Protein AF-0000000085154630 (afdb_homodimer)

Foldseek 3Di:
DPPPPDDDDAFQVVVCVVCPPVDPDDDPQWPDDDGQQLQWTWGQDPVRWIKTKHKDKFFDQPQDQLLLSLLCLQQVQQQSALQFLFQWAEKEWEKEAEPPPDVVSVVSSVVSNVVNCVVSNYYYDYYYYDYDNVDDHTMGGMMMIMGIDHNPRTAALQQFDAQFWKKKWQFFQLVLLQRLLRLCVVLCPPQDDPVLSVVSNVSSVLLHCNCLRNLLSVLDQWHGKGFFFAQIQLQSQVSSCVSNVFAWEFEPPPDDHDPSLVSVCVSLVHDRRGAGGRSMMIIGGHPVCVVVSQVSCVVVVMHMDTTGHTHRVDPAHWYHDPNDIDGSDNDRGHVSVVSSVVSND/DPPPPDDDDAFQVVVCVVCPPVDPDDDPQWPDDDGQQLQWTWGQDPVRWIKTKHKDKFFDQPQDQLLLSLLCLQQVQQQSALQFLFQWAEKEWEKEAEPPPDVVSVVSSVVSNVVNCVVSNYYYDYYYYDYDNVDDHTMGGMMMIMGIDHNPRTAALQQFDAQFWKKKWQFFQLVLLQRLLRLCVVLCPVQDDPVLSVVSNVSSVLLHCNCLRNLLSVLDQWHGKGFFFAQIQLQSQVSSCVSNVFAWEFEPPVDDHDPSLVSVCVSLVHDRRGAGGRSMMIIGGHPVCVVVSQVSCVVVVMHMDTTGGTHRVDPAHWYHDPNDIDGSDNDRGHPSVVSSVVSND

InterPro domains:
  IPR010918 PurM-like, C-terminal domain [PF02769] (161-312)
  IPR011854 Carbamoyl dehydratase HypE [PIRSF005644] (24-338)
  IPR011854 Carbamoyl dehydratase HypE [PTHR30303] (8-339)
  IPR016188 PurM-like, N-terminal domain [PF00586] (39-142)
  IPR036676 PurM-like, C-terminal domain superfamily [G3DSA:3.90.650.10] (154-337)
  IPR036676 PurM-like, C-terminal domain superfamily [SSF56042] (155-312)
  IPR036921 PurM-like, N-terminal domain superfamily [G3DSA:3.30.1330.10] (7-148)
  IPR036921 PurM-like, N-terminal domain superfamily [SSF55326] (27-149)

Secondary structure (DSSP, 8-state):
-------BSPPHHHHHHHHTT--BS--TTEEE-SBTTB-SEEEE-TTS-EEEEEEEEE-PPTTS-HHHHHHHHHHHHHHHHHTTTPPP-EEEEEEEE-TT--HHHHHHHHHHHHHHHHHTTPEEEEEEEEE-TTBSS-EEEEEEEEEEE-TTS---TT---TT-EEEEES-S-HHHHHHHHHHTHHHHTTTS-HHHHHHHHHGGGG---HHHHHHHHHHS-EEEEEEE-TTHHHHHHHHHHHHHT--EEEESTT----HHHHHHHHHHT--TTSS--TTEEEEEE-GGGHHHHHHHHHHTT--EEEEEEE-TT-SS-EEEETTEEEE----S--HHHHHHHHHH-/-------BSPPHHHHHHHHTT--BS--TTEEE-SBTTB-SEEEE-TTS-EEEEEEEEE-PPTTS-HHHHHHHHHHHHHHHHHTTTPPP-EEEEEEEE-TT--HHHHHHHHHHHHHHHHHHTPEEEEEEEEE-TTBSS-EEEEEEEEEEE-TTS---GGG--TT-EEEEES-S-HHHHHHHHHHTHHHHHTTS-HHHHHHHHHGGGG---HHHHHHHHHHS-EEEEEEE-TTHHHHHHHHHHHHHT--EEEEGGG----HHHHHHHHHHT--TTTS--TTEEEEEE-GGGHHHHHHHHHHTT--EEEEEEE-TT-SS-EEEETTEEEE-PPPS--HHHHHHHHHH-

Nearest PDB structures (foldseek):
  2z1f-assembly1_A  TM=8.365E-01  e=1.007E-21  Thermococcus kodakarensis KOD1
  3fd5-assembly1_B  TM=8.282E-01  e=6.785E-20  Homo sapiens
  5l16-assembly1_A-2  TM=8.257E-01  e=7.666E-20  Leishmania major
  3fd6-assembly1_A  TM=7.755E-01  e=1.695E-19  Homo sapiens
  3fd5-assembly1_A  TM=7.313E-01  e=7.329E-19  Homo sapiens

pLDDT: mean 93.76, std 8.43, range [25.11, 98.88]

Structure (mmCIF, N/CA/C/O backbone):
data_AF-0000000085154630-model_v1
#
loop_
_entity.id
_entity.type
_entity.pdbx_description
1 polymer 'Related to hydrogenase expression/formation protein (HypE)'
#
loop_
_atom_site.group_PDB
_atom_site.id
_atom_site.type_symbol
_atom_site.label_atom_id
_atom_site.label_alt_id
_atom_site.label_comp_id
_atom_site.label_asym_id
_atom_site.label_entity_id
_atom_site.label_seq_id
_atom_site.pdbx_PDB_ins_code
_atom_site.Cartn_x
_atom_site.Cartn_y
_atom_site.Cartn_z
_atom_site.occupancy
_atom_site.B_iso_or_equiv
_atom_site.auth_seq_id
_atom_site.auth_comp_id
_atom_site.auth_asym_id
_atom_site.auth_atom_id
_atom_site.pdbx_PDB_model_num
ATOM 1 N N . MET A 1 1 ? -27.344 -3.527 -20.703 1 25.11 1 MET A N 1
ATOM 2 C CA . MET A 1 1 ? -25.906 -3.568 -20.875 1 25.11 1 MET A CA 1
ATOM 3 C C . MET A 1 1 ? -25.266 -4.492 -19.844 1 25.11 1 MET A C 1
ATOM 5 O O . MET A 1 1 ? -25.625 -4.465 -18.656 1 25.11 1 MET A O 1
ATOM 9 N N . SER A 1 2 ? -24.719 -5.602 -20.141 1 32.75 2 SER A N 1
ATOM 10 C CA . SER A 1 2 ? -24.203 -6.73 -19.375 1 32.75 2 SER A CA 1
ATOM 11 C C . SER A 1 2 ? -23.391 -6.254 -18.172 1 32.75 2 SER A C 1
ATOM 13 O O . SER A 1 2 ? -22.641 -5.281 -18.25 1 32.75 2 SER A O 1
ATOM 15 N N . MET A 1 3 ? -23.891 -6.152 -16.984 1 39.19 3 MET A N 1
ATOM 16 C CA . MET A 1 3 ? -23.188 -5.941 -15.719 1 39.19 3 MET A CA 1
ATOM 17 C C . MET A 1 3 ? -21.719 -6.309 -15.844 1 39.19 3 MET A C 1
ATOM 19 O O . MET A 1 3 ? -21.375 -7.438 -16.219 1 39.19 3 MET A O 1
ATOM 23 N N . SER A 1 4 ? -20.891 -5.492 -16.25 1 48.69 4 SER A N 1
ATOM 24 C CA . SER A 1 4 ? -19.5 -5.793 -16.562 1 48.69 4 SER A CA 1
ATOM 25 C C . SER A 1 4 ? -18.906 -6.797 -15.578 1 48.69 4 SER A C 1
ATOM 27 O O . SER A 1 4 ? -19.016 -6.617 -14.359 1 48.69 4 SER A O 1
ATOM 29 N N . ASN A 1 5 ? -18.953 -8.094 -15.844 1 59.25 5 ASN A N 1
ATOM 30 C CA . ASN A 1 5 ? -18.453 -9.391 -15.391 1 59.25 5 ASN A CA 1
ATOM 31 C C . ASN A 1 5 ? -17.016 -9.289 -14.867 1 59.25 5 ASN A C 1
ATOM 33 O O . ASN A 1 5 ? -16.297 -10.289 -14.844 1 59.25 5 ASN A O 1
ATOM 37 N N . LEU A 1 6 ? -16.719 -7.996 -14.5 1 72.12 6 LEU A N 1
ATOM 38 C CA . LEU A 1 6 ? -15.297 -7.906 -14.156 1 72.12 6 LEU A CA 1
ATOM 39 C C . LEU A 1 6 ? -15.078 -8.242 -12.688 1 72.12 6 LEU A C 1
ATOM 41 O O . LEU A 1 6 ? -15.609 -7.566 -11.805 1 72.12 6 LEU A O 1
ATOM 45 N N . VAL A 1 7 ? -14.508 -9.367 -12.445 1 82.31 7 VAL A N 1
ATOM 46 C CA . VAL A 1 7 ? -14.109 -9.734 -11.094 1 82.31 7 VAL A CA 1
ATOM 47 C C . VAL A 1 7 ? -12.609 -10 -11.055 1 82.31 7 VAL A C 1
ATOM 49 O O . VAL A 1 7 ? -12.062 -10.664 -11.945 1 82.31 7 VAL A O 1
ATOM 52 N N . GLY A 1 8 ? -12.039 -9.359 -9.984 1 85.81 8 GLY A N 1
ATOM 53 C CA . GLY A 1 8 ? -10.602 -9.539 -9.859 1 85.81 8 GLY A CA 1
ATOM 54 C C . GLY A 1 8 ? -9.797 -8.578 -10.719 1 85.81 8 GLY A C 1
ATOM 55 O O . GLY A 1 8 ? -10.234 -7.457 -10.977 1 85.81 8 GLY A O 1
ATOM 56 N N . LYS A 1 9 ? -8.617 -8.969 -10.984 1 87.75 9 LYS A N 1
ATOM 57 C CA . LYS A 1 9 ? -7.719 -8.195 -11.836 1 87.75 9 LYS A CA 1
ATOM 58 C C . LYS A 1 9 ? -8.094 -8.352 -13.305 1 87.75 9 LYS A C 1
ATOM 60 O O . LYS A 1 9 ? -8.336 -9.461 -13.781 1 87.75 9 LYS A O 1
ATOM 65 N N . PRO A 1 10 ? -8.141 -7.109 -14 1 83.75 10 PRO A N 1
ATOM 66 C CA . PRO A 1 10 ? -8.383 -7.219 -15.445 1 83.75 10 PRO A CA 1
ATOM 67 C C . PRO A 1 10 ? -7.285 -7.992 -16.172 1 83.75 10 PRO A C 1
ATOM 69 O O . PRO A 1 10 ? -6.191 -8.172 -15.633 1 83.75 10 PRO A O 1
ATOM 72 N N . SER A 1 11 ? -7.691 -8.406 -17.312 1 82.19 11 SER A N 1
ATOM 73 C CA . SER A 1 11 ? -6.668 -9.008 -18.156 1 82.19 11 SER A CA 1
ATOM 74 C C . SER A 1 11 ? -5.504 -8.055 -18.391 1 82.19 11 SER A C 1
ATOM 76 O O . SER A 1 11 ? -5.652 -6.84 -18.25 1 82.19 11 SER A O 1
ATOM 78 N N . PRO A 1 12 ? -4.328 -8.625 -18.719 1 81.06 12 PRO A N 1
ATOM 79 C CA . PRO A 1 12 ? -3.156 -7.773 -18.922 1 81.06 12 PRO A CA 1
ATOM 80 C C . PRO A 1 12 ? -3.404 -6.676 -19.953 1 81.06 12 PRO A C 1
ATOM 82 O O . PRO A 1 12 ? -3.035 -5.52 -19.734 1 81.06 12 PRO A O 1
ATOM 85 N N . SER A 1 13 ? -4.047 -6.984 -21.047 1 81.94 13 SER A N 1
ATOM 86 C CA . SER A 1 13 ? -4.309 -5.996 -22.094 1 81.94 13 SER A CA 1
ATOM 87 C C . SER A 1 13 ? -5.285 -4.93 -21.609 1 81.94 13 SER A C 1
ATOM 89 O O . SER A 1 13 ? -5.121 -3.746 -21.922 1 81.94 13 SER A O 1
ATOM 91 N N . ARG A 1 14 ? -6.281 -5.359 -20.891 1 83.56 14 ARG A N 1
ATOM 92 C CA . ARG A 1 14 ? -7.266 -4.422 -20.359 1 83.56 14 ARG A CA 1
ATOM 93 C C . ARG A 1 14 ? -6.637 -3.496 -19.328 1 83.56 14 ARG A C 1
ATOM 95 O O . ARG A 1 14 ? -6.926 -2.297 -19.297 1 83.56 14 ARG A O 1
ATOM 102 N N . LEU A 1 15 ? -5.812 -4.047 -18.5 1 85.69 15 LEU A N 1
ATOM 103 C CA . LEU A 1 15 ? -5.121 -3.254 -17.5 1 85.69 15 LEU A CA 1
ATOM 104 C C . LEU A 1 15 ? -4.203 -2.225 -18.156 1 85.69 15 LEU A C 1
ATOM 106 O O . LEU A 1 15 ? -4.137 -1.076 -17.703 1 85.69 15 LEU A O 1
ATOM 110 N N . GLN A 1 16 ? -3.496 -2.676 -19.125 1 85.38 16 GLN A N 1
ATOM 111 C CA . GLN A 1 16 ? -2.617 -1.77 -19.859 1 85.38 16 GLN A CA 1
ATOM 112 C C . GLN A 1 16 ? -3.398 -0.591 -20.438 1 85.38 16 GLN A C 1
ATOM 114 O O . GLN A 1 16 ? -2.953 0.555 -20.359 1 85.38 16 GLN A O 1
ATOM 119 N N . ALA A 1 17 ? -4.539 -0.856 -20.969 1 87.19 17 ALA A N 1
ATOM 120 C CA . ALA A 1 17 ? -5.371 0.195 -21.547 1 87.19 17 ALA A CA 1
ATOM 121 C C . ALA A 1 17 ? -5.852 1.166 -20.469 1 87.19 17 ALA A C 1
ATOM 123 O O . ALA A 1 17 ? -5.996 2.363 -20.719 1 87.19 17 ALA A O 1
ATOM 124 N N . LEU A 1 18 ? -6.094 0.635 -19.359 1 89 18 LEU A N 1
ATOM 125 C CA . LEU A 1 18 ? -6.617 1.433 -18.25 1 89 18 LEU A CA 1
ATOM 126 C C . LEU A 1 18 ? -5.539 2.354 -17.688 1 89 18 LEU A C 1
ATOM 128 O O . LEU A 1 18 ? -5.824 3.492 -17.312 1 89 18 LEU A O 1
ATOM 132 N N . VAL A 1 19 ? -4.293 1.88 -17.625 1 89.88 19 VAL A N 1
ATOM 133 C CA . VAL A 1 19 ? -3.285 2.609 -16.859 1 89.88 19 VAL A CA 1
ATOM 134 C C . VAL A 1 19 ? -2.289 3.26 -17.828 1 89.88 19 VAL A C 1
ATOM 136 O O . VAL A 1 19 ? -1.462 4.074 -17.406 1 89.88 19 VAL A O 1
ATOM 139 N N . GLN A 1 20 ? -2.324 2.869 -19.047 1 83.81 20 GLN A N 1
ATOM 140 C CA . GLN A 1 20 ? -1.335 3.35 -20.016 1 83.81 20 GLN A CA 1
ATOM 141 C C . GLN A 1 20 ? -1.271 4.875 -20.016 1 83.81 20 GLN A C 1
ATOM 143 O O . GLN A 1 20 ? -2.301 5.547 -20.109 1 83.81 20 GLN A O 1
ATOM 148 N N . GLY A 1 21 ? -0.073 5.352 -19.812 1 85.69 21 GLY A N 1
ATOM 149 C CA . GLY A 1 21 ? 0.183 6.785 -19.859 1 85.69 21 GLY A CA 1
ATOM 150 C C . GLY A 1 21 ? -0.126 7.496 -18.562 1 85.69 21 GLY A C 1
ATOM 151 O O . GLY A 1 21 ? 0.089 8.703 -18.453 1 85.69 21 GLY A O 1
ATOM 152 N N . ALA A 1 22 ? -0.691 6.816 -17.609 1 93.56 22 ALA A N 1
ATOM 153 C CA . ALA A 1 22 ? -1.055 7.426 -16.328 1 93.56 22 ALA A CA 1
ATOM 154 C C . ALA A 1 22 ? -0.093 7 -15.227 1 93.56 22 ALA A C 1
ATOM 156 O O . ALA A 1 22 ? -0.503 6.383 -14.242 1 93.56 22 ALA A O 1
ATOM 157 N N . LEU A 1 23 ? 1.124 7.449 -15.398 1 94.5 23 LEU A N 1
ATOM 158 C CA . LEU A 1 23 ? 2.158 6.965 -14.492 1 94.5 23 LEU A CA 1
ATOM 159 C C . LEU A 1 23 ? 2.865 8.125 -13.805 1 94.5 23 LEU A C 1
ATOM 161 O O . LEU A 1 23 ? 3.98 7.965 -13.305 1 94.5 23 LEU A O 1
ATOM 165 N N . GLY A 1 24 ? 2.213 9.289 -13.766 1 96.31 24 GLY A N 1
ATOM 166 C CA . GLY A 1 24 ? 2.826 10.438 -13.117 1 96.31 24 GLY A CA 1
ATOM 167 C C . GLY A 1 24 ? 4.023 10.984 -13.875 1 96.31 24 GLY A C 1
ATOM 168 O O . GLY A 1 24 ? 3.996 11.078 -15.102 1 96.31 24 GLY A O 1
ATOM 169 N N . LYS A 1 25 ? 4.992 11.414 -13.164 1 95.75 25 LYS A N 1
ATOM 170 C CA . LYS A 1 25 ? 6.199 11.961 -13.773 1 95.75 25 LYS A CA 1
ATOM 171 C C . LYS A 1 25 ? 7.051 10.852 -14.398 1 95.75 25 LYS A C 1
ATOM 173 O O . LYS A 1 25 ? 7.332 9.844 -13.75 1 95.75 25 LYS A O 1
ATOM 178 N N . PRO A 1 26 ? 7.512 11.039 -15.586 1 92.44 26 PRO A N 1
ATOM 179 C CA . PRO A 1 26 ? 8.453 10.062 -16.156 1 92.44 26 PRO A CA 1
ATOM 180 C C . PRO A 1 26 ? 9.719 9.914 -15.328 1 92.44 26 PRO A C 1
ATOM 182 O O . PRO A 1 26 ? 10.211 10.898 -14.758 1 92.44 26 PRO A O 1
ATOM 185 N N . CYS A 1 27 ? 10.227 8.703 -15.25 1 91.56 27 CYS A N 1
ATOM 186 C CA . CYS A 1 27 ? 11.344 8.391 -14.367 1 91.56 27 CYS A CA 1
ATOM 187 C C . CYS A 1 27 ? 12.461 7.684 -15.125 1 91.56 27 CYS A C 1
ATOM 189 O O . CYS A 1 27 ? 12.281 6.547 -15.57 1 91.56 27 CYS A O 1
ATOM 191 N N . LYS A 1 28 ? 13.656 8.281 -15.125 1 89.38 28 LYS A N 1
ATOM 192 C CA . LYS A 1 28 ? 14.797 7.707 -15.828 1 89.38 28 LYS A CA 1
ATOM 193 C C . LYS A 1 28 ? 15.414 6.559 -15.039 1 89.38 28 LYS A C 1
ATOM 195 O O . LYS A 1 28 ? 16.047 5.668 -15.609 1 89.38 28 LYS A O 1
ATOM 200 N N . SER A 1 29 ? 15.18 6.559 -13.734 1 92.31 29 SER A N 1
ATOM 201 C CA . SER A 1 29 ? 15.789 5.543 -12.883 1 92.31 29 SER A CA 1
ATOM 202 C C . SER A 1 29 ? 14.93 4.289 -12.812 1 92.31 29 SER A C 1
ATOM 204 O O . SER A 1 29 ? 15.305 3.301 -12.18 1 92.31 29 SER A O 1
ATOM 206 N N . LEU A 1 30 ? 13.797 4.344 -13.406 1 93.81 30 LEU A N 1
ATOM 207 C CA . LEU A 1 30 ? 12.914 3.184 -13.453 1 93.81 30 LEU A CA 1
ATOM 208 C C . LEU A 1 30 ? 13.367 2.195 -14.523 1 93.81 30 LEU A C 1
ATOM 210 O O . LEU A 1 30 ? 13.242 2.469 -15.719 1 93.81 30 LEU A O 1
ATOM 214 N N . LEU A 1 31 ? 13.93 1.079 -14.109 1 93 31 LEU A N 1
ATOM 215 C CA . LEU A 1 31 ? 14.445 0.062 -15.023 1 93 31 LEU A CA 1
ATOM 216 C C . LEU A 1 31 ? 13.32 -0.844 -15.516 1 93 31 LEU A C 1
ATOM 218 O O . LEU A 1 31 ? 13.32 -1.267 -16.672 1 93 31 LEU A O 1
ATOM 222 N N . VAL A 1 32 ? 12.445 -1.238 -14.648 1 92.06 32 VAL A N 1
ATOM 223 C CA . VAL A 1 32 ? 11.219 -1.976 -14.938 1 92.06 32 VAL A CA 1
ATOM 224 C C . VAL A 1 32 ? 10.023 -1.262 -14.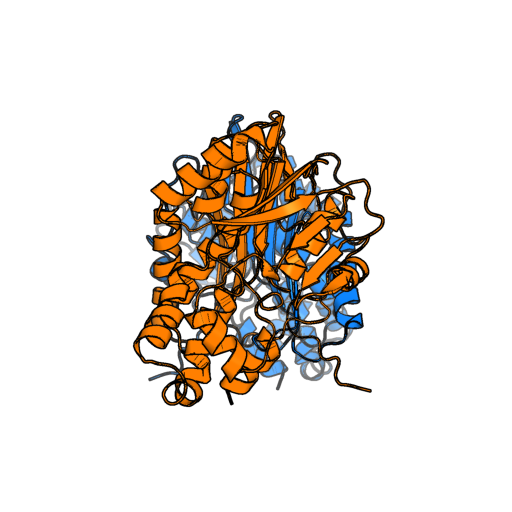312 1 92.06 32 VAL A C 1
ATOM 226 O O . VAL A 1 32 ? 9.977 -1.075 -13.094 1 92.06 32 VAL A O 1
ATOM 229 N N . GLY A 1 33 ? 9.141 -0.805 -15.086 1 88.81 33 GLY A N 1
ATOM 230 C CA . GLY A 1 33 ? 7.922 -0.149 -14.625 1 88.81 33 GLY A CA 1
ATOM 231 C C . GLY A 1 33 ? 6.68 -0.992 -14.828 1 88.81 33 GLY A C 1
ATOM 232 O O . GLY A 1 33 ? 6.77 -2.188 -15.117 1 88.81 33 GLY A O 1
ATOM 233 N N . PRO A 1 34 ? 5.543 -0.399 -14.609 1 83.94 34 PRO A N 1
ATOM 234 C CA . PRO A 1 34 ? 4.289 -1.146 -14.75 1 83.94 34 PRO A CA 1
ATOM 235 C C . PRO A 1 34 ? 4.078 -1.679 -16.172 1 83.94 34 PRO A C 1
ATOM 237 O O . PRO A 1 34 ? 4.41 -1 -17.141 1 83.94 34 PRO A O 1
ATOM 240 N N . GLY A 1 35 ? 3.582 -2.904 -16.234 1 80.38 35 GLY A N 1
ATOM 241 C CA . GLY A 1 35 ? 3.275 -3.588 -17.484 1 80.38 35 GLY A CA 1
ATOM 242 C C . GLY A 1 35 ? 2.785 -5.008 -17.281 1 80.38 35 GLY A C 1
ATOM 243 O O . GLY A 1 35 ? 2.781 -5.516 -16.156 1 80.38 35 GLY A O 1
ATOM 244 N N . PRO A 1 36 ? 2.336 -5.59 -18.344 1 74.56 36 PRO A N 1
ATOM 245 C CA . PRO A 1 36 ? 1.839 -6.961 -18.234 1 74.56 36 PRO A CA 1
ATOM 246 C C . PRO A 1 36 ? 2.881 -7.914 -17.656 1 74.56 36 PRO A C 1
ATOM 248 O O . PRO A 1 36 ? 3.969 -8.062 -18.219 1 74.56 36 PRO A O 1
ATOM 251 N N . GLY A 1 37 ? 2.508 -8.539 -16.578 1 76.75 37 GLY A N 1
ATOM 252 C CA . GLY A 1 37 ? 3.381 -9.531 -15.969 1 76.75 37 GLY A CA 1
ATOM 253 C C . GLY A 1 37 ? 4.5 -8.922 -15.148 1 76.75 37 GLY A C 1
ATOM 254 O O . GLY A 1 37 ? 5.344 -9.641 -14.602 1 76.75 37 GLY A O 1
ATOM 255 N N . LEU A 1 38 ? 4.566 -7.664 -15.125 1 84 38 LEU A N 1
ATOM 256 C CA . LEU A 1 38 ? 5.594 -6.973 -14.352 1 84 38 LEU A CA 1
ATOM 257 C C . LEU A 1 38 ? 5.055 -6.551 -12.984 1 84 38 LEU A C 1
ATOM 259 O O . LEU A 1 38 ? 4.637 -5.402 -12.812 1 84 38 LEU A O 1
ATOM 263 N N . ASP A 1 39 ? 5.121 -7.469 -12.047 1 86.31 39 ASP A N 1
ATOM 264 C CA . ASP A 1 39 ? 4.43 -7.348 -10.766 1 86.31 39 ASP A CA 1
ATOM 265 C C . ASP A 1 39 ? 5.273 -6.578 -9.75 1 86.31 39 ASP A C 1
ATOM 267 O O . ASP A 1 39 ? 4.812 -6.281 -8.648 1 86.31 39 ASP A O 1
ATOM 271 N N . ALA A 1 40 ? 6.504 -6.348 -10.078 1 94.5 40 ALA A N 1
ATOM 272 C CA . ALA A 1 40 ? 7.383 -5.523 -9.258 1 94.5 40 ALA A CA 1
ATOM 273 C C . ALA A 1 40 ? 8.117 -4.488 -10.102 1 94.5 40 ALA A C 1
ATOM 275 O O . ALA A 1 40 ? 8.523 -4.773 -11.227 1 94.5 40 ALA A O 1
ATOM 276 N N . ALA A 1 41 ? 8.266 -3.377 -9.562 1 95.88 41 ALA A N 1
ATOM 277 C CA . ALA A 1 41 ? 9.109 -2.367 -10.188 1 95.88 41 ALA A CA 1
ATOM 278 C C . ALA A 1 41 ? 10.57 -2.545 -9.773 1 95.88 41 ALA A C 1
ATOM 280 O O . ALA A 1 41 ? 10.859 -3.008 -8.672 1 95.88 41 ALA A O 1
ATOM 281 N N . ILE A 1 42 ? 11.445 -2.252 -10.664 1 96.69 42 ILE A N 1
ATOM 282 C CA . ILE A 1 42 ? 12.875 -2.184 -10.367 1 96.69 42 ILE A CA 1
ATOM 283 C C . ILE A 1 42 ? 13.375 -0.755 -10.57 1 96.69 42 ILE A C 1
ATOM 285 O O . ILE A 1 42 ? 13.281 -0.208 -11.672 1 96.69 42 ILE A O 1
ATOM 289 N N . LEU A 1 43 ? 13.883 -0.179 -9.5 1 96.25 43 LEU A N 1
ATOM 290 C CA . LEU A 1 43 ? 14.398 1.188 -9.516 1 96.25 43 LEU A CA 1
ATOM 291 C C . LEU A 1 43 ? 15.898 1.213 -9.234 1 96.25 43 LEU A C 1
ATOM 293 O O . LEU A 1 43 ? 16.375 0.507 -8.352 1 96.25 43 LEU A O 1
ATOM 297 N N . GLN A 1 44 ? 16.578 1.964 -10.039 1 95.31 44 GLN A N 1
ATOM 298 C CA . GLN A 1 44 ? 17.969 2.223 -9.703 1 95.31 44 GLN A CA 1
ATOM 299 C C . GLN A 1 44 ? 18.078 3.225 -8.555 1 95.31 44 GLN A C 1
ATOM 301 O O . GLN A 1 44 ? 17.422 4.27 -8.57 1 95.31 44 GLN A O 1
ATOM 306 N N . THR A 1 45 ? 18.844 2.861 -7.555 1 91.44 45 THR A N 1
ATOM 307 C CA . THR A 1 45 ? 19.062 3.758 -6.426 1 91.44 45 THR A CA 1
ATOM 308 C C . THR A 1 45 ? 20.266 4.66 -6.672 1 91.44 45 THR A C 1
ATOM 310 O O . THR A 1 45 ? 21.031 4.434 -7.609 1 91.44 45 THR A O 1
ATOM 313 N N . ALA A 1 46 ? 20.422 5.641 -5.863 1 85.25 46 ALA A N 1
ATOM 314 C CA . ALA A 1 46 ? 21.453 6.656 -6.066 1 85.25 46 ALA A CA 1
ATOM 315 C C . ALA A 1 46 ? 22.844 6.051 -5.965 1 85.25 46 ALA A C 1
ATOM 317 O O . ALA A 1 46 ? 23.781 6.531 -6.605 1 85.25 46 ALA A O 1
ATOM 318 N N . ASP A 1 47 ? 23.016 4.965 -5.27 1 88.56 47 ASP A N 1
ATOM 319 C CA . ASP A 1 47 ? 24.312 4.355 -5.062 1 88.56 47 ASP A CA 1
ATOM 320 C C . ASP A 1 47 ? 24.609 3.301 -6.129 1 88.56 47 ASP A C 1
ATOM 322 O O . ASP A 1 47 ? 25.578 2.547 -6.016 1 88.56 47 ASP A O 1
ATOM 326 N N . GLY A 1 48 ? 23.797 3.229 -7.125 1 90.38 48 GLY A N 1
ATOM 327 C CA . GLY A 1 48 ? 24.047 2.324 -8.234 1 90.38 48 GLY A CA 1
ATOM 328 C C . GLY A 1 48 ? 23.469 0.936 -8.016 1 90.38 48 GLY A C 1
ATOM 329 O O . GLY A 1 48 ? 23.625 0.051 -8.852 1 90.38 48 GLY A O 1
ATOM 330 N N . ARG A 1 49 ? 22.828 0.768 -6.926 1 94.81 49 ARG A N 1
ATOM 331 C CA . ARG A 1 49 ? 22.109 -0.477 -6.648 1 94.81 49 ARG A CA 1
ATOM 332 C C . ARG A 1 49 ? 20.703 -0.441 -7.227 1 94.81 49 ARG A C 1
ATOM 334 O O . ARG A 1 49 ? 20.359 0.465 -7.992 1 94.81 49 ARG A O 1
ATOM 341 N N . VAL A 1 50 ? 19.922 -1.494 -6.906 1 96.5 50 VAL A N 1
ATOM 342 C CA . VAL A 1 50 ? 18.531 -1.507 -7.355 1 96.5 50 VAL A CA 1
ATOM 343 C C . VAL A 1 50 ? 17.609 -1.773 -6.168 1 96.5 50 VAL A C 1
ATOM 345 O O . VAL A 1 50 ? 18.031 -2.363 -5.168 1 96.5 50 VAL A O 1
ATOM 348 N N . MET A 1 51 ? 16.422 -1.288 -6.312 1 96.81 51 MET A N 1
ATOM 349 C CA . MET A 1 51 ? 15.312 -1.594 -5.418 1 96.81 51 MET A CA 1
ATOM 350 C C . MET A 1 51 ? 14.18 -2.271 -6.176 1 96.81 51 MET A C 1
ATOM 352 O O . MET A 1 51 ? 13.727 -1.771 -7.207 1 96.81 51 MET A O 1
ATOM 356 N N . ALA A 1 52 ? 13.805 -3.465 -5.77 1 97.88 52 ALA A N 1
ATOM 357 C CA . ALA A 1 52 ? 12.562 -4.086 -6.219 1 97.88 52 ALA A CA 1
ATOM 358 C C . ALA A 1 52 ? 11.406 -3.766 -5.27 1 97.88 52 ALA A C 1
ATOM 360 O O . ALA A 1 52 ? 11.562 -3.854 -4.051 1 97.88 52 ALA A O 1
ATOM 361 N N . ILE A 1 53 ? 10.242 -3.369 -5.812 1 98.19 53 ILE A N 1
ATOM 362 C CA . ILE A 1 53 ? 9.125 -2.98 -4.961 1 98.19 53 ILE A CA 1
ATOM 363 C C . ILE A 1 53 ? 7.805 -3.385 -5.617 1 98.19 53 ILE A C 1
ATOM 365 O O . ILE A 1 53 ? 7.656 -3.271 -6.836 1 98.19 53 ILE A O 1
ATOM 369 N N . ALA A 1 54 ? 6.879 -3.896 -4.828 1 97.62 54 ALA A N 1
ATOM 370 C CA . ALA A 1 54 ? 5.57 -4.332 -5.305 1 97.62 54 ALA A CA 1
ATOM 371 C C . ALA A 1 54 ? 4.484 -4.039 -4.27 1 97.62 54 ALA A C 1
ATOM 373 O O . ALA A 1 54 ? 4.77 -3.959 -3.07 1 97.62 54 ALA A O 1
ATOM 374 N N . GLU A 1 55 ? 3.281 -3.84 -4.711 1 97.5 55 GLU A N 1
ATOM 375 C CA . GLU A 1 55 ? 2.129 -3.607 -3.846 1 97.5 55 GLU A CA 1
ATOM 376 C C . GLU A 1 55 ? 0.913 -4.398 -4.324 1 97.5 55 GLU A C 1
ATOM 378 O O . GLU A 1 55 ? 0.618 -4.43 -5.52 1 97.5 55 GLU A O 1
ATOM 383 N N . ASP A 1 56 ? 0.212 -5.051 -3.385 1 96.38 56 ASP A N 1
ATOM 384 C CA . ASP A 1 56 ? -0.978 -5.836 -3.697 1 96.38 56 ASP A CA 1
ATOM 385 C C . ASP A 1 56 ? -1.995 -5.77 -2.561 1 96.38 56 ASP A C 1
ATOM 387 O O . ASP A 1 56 ? -1.625 -5.594 -1.398 1 96.38 56 ASP A O 1
ATOM 391 N N . PRO A 1 57 ? -3.258 -5.945 -2.904 1 96.75 57 PRO A N 1
ATOM 392 C CA . PRO A 1 57 ? -4.27 -6.168 -1.869 1 96.75 57 PRO A CA 1
ATOM 393 C C . PRO A 1 57 ? -4.398 -7.641 -1.48 1 96.75 57 PRO A C 1
ATOM 395 O O . PRO A 1 57 ? -4.02 -8.523 -2.252 1 96.75 57 PRO A O 1
ATOM 398 N N . ILE A 1 58 ? -4.887 -7.895 -0.26 1 95.69 58 ILE A N 1
ATOM 399 C CA . ILE A 1 58 ? -5.125 -9.258 0.206 1 95.69 58 ILE A CA 1
ATOM 400 C C . ILE A 1 58 ? -6.504 -9.344 0.859 1 95.69 58 ILE A C 1
ATOM 402 O O . ILE A 1 58 ? -6.859 -8.5 1.686 1 95.69 58 ILE A O 1
ATOM 406 N N . PHE A 1 59 ? -7.266 -10.336 0.556 1 91.31 59 PHE A N 1
ATOM 407 C CA . PHE A 1 59 ? -8.578 -10.609 1.123 1 91.31 59 PHE A CA 1
ATOM 408 C C . PHE A 1 59 ? -8.586 -11.953 1.839 1 91.31 59 PHE A C 1
ATOM 410 O O . PHE A 1 59 ? -7.844 -12.867 1.469 1 91.31 59 PHE A O 1
ATOM 417 N N . PRO A 1 60 ? -9.453 -11.969 2.881 1 89.19 60 PRO A N 1
ATOM 418 C CA . PRO A 1 60 ? -9.562 -13.281 3.521 1 89.19 60 PRO A CA 1
ATOM 419 C C . PRO A 1 60 ? -10.25 -14.312 2.635 1 89.19 60 PRO A C 1
ATOM 421 O O . PRO A 1 60 ? -11.133 -13.969 1.845 1 89.19 60 PRO A O 1
ATOM 424 N N . ALA A 1 61 ? -9.766 -15.508 2.777 1 80.75 61 ALA A N 1
ATOM 425 C CA . ALA A 1 61 ? -10.477 -16.625 2.148 1 80.75 61 ALA A CA 1
ATOM 426 C C . ALA A 1 61 ? -11.594 -17.125 3.047 1 80.75 61 ALA A C 1
ATOM 428 O O . ALA A 1 61 ? -11.375 -17.438 4.219 1 80.75 61 ALA A O 1
ATOM 429 N N . PRO A 1 62 ? -12.812 -17.078 2.535 1 77.56 62 PRO A N 1
ATOM 430 C CA . PRO A 1 62 ? -13.914 -17.562 3.369 1 77.56 62 PRO A CA 1
ATOM 431 C C . PRO A 1 62 ? -13.656 -18.953 3.947 1 77.56 62 PRO A C 1
ATOM 433 O O . PRO A 1 62 ? -13.133 -19.828 3.248 1 77.56 62 PRO A O 1
ATOM 436 N N . GLY A 1 63 ? -13.906 -19.047 5.215 1 80.25 63 GLY A N 1
ATOM 437 C CA . GLY A 1 63 ? -13.781 -20.344 5.867 1 80.25 63 GLY A CA 1
ATOM 438 C C . GLY A 1 63 ? -12.398 -20.594 6.43 1 80.25 63 GLY A C 1
ATOM 439 O O . GLY A 1 63 ? -12.18 -21.578 7.133 1 80.25 63 GLY A O 1
ATOM 440 N N . LEU A 1 64 ? -11.461 -19.781 6.137 1 88.31 64 LEU A N 1
ATOM 441 C CA . LEU A 1 64 ? -10.117 -19.953 6.68 1 88.31 64 LEU A CA 1
ATOM 442 C C . LEU A 1 64 ? -9.898 -19.031 7.883 1 88.31 64 LEU A C 1
ATOM 444 O O . LEU A 1 64 ? -10.484 -17.953 7.953 1 88.31 64 LEU A O 1
ATOM 448 N N . PRO A 1 65 ? -9.07 -19.578 8.773 1 91.5 65 PRO A N 1
ATOM 449 C CA . PRO A 1 65 ? -8.75 -18.734 9.93 1 91.5 65 PRO A CA 1
ATOM 450 C C . PRO A 1 65 ? -8.055 -17.422 9.531 1 91.5 65 PRO A C 1
ATOM 452 O O . PRO A 1 65 ? -7.332 -17.391 8.539 1 91.5 65 PRO A O 1
ATOM 455 N N . LEU A 1 66 ? -8.211 -16.391 10.367 1 94 66 LEU A N 1
ATOM 456 C CA . LEU A 1 66 ? -7.684 -15.062 10.086 1 94 66 LEU A CA 1
ATOM 457 C C . LEU A 1 66 ? -6.156 -15.07 10.125 1 94 66 LEU A C 1
ATOM 459 O O . LEU A 1 66 ? -5.516 -14.227 9.492 1 94 66 LEU A O 1
ATOM 463 N N . ASP A 1 67 ? -5.582 -16.016 10.883 1 94.62 67 ASP A N 1
ATOM 464 C CA . ASP A 1 67 ? -4.125 -16.062 10.93 1 94.62 67 ASP A CA 1
ATOM 465 C C . ASP A 1 67 ? -3.549 -16.484 9.57 1 94.62 67 ASP A C 1
ATOM 467 O O . ASP A 1 67 ? -2.438 -16.078 9.219 1 94.62 67 ASP A O 1
ATOM 471 N N . ILE A 1 68 ? -4.312 -17.219 8.758 1 94.06 68 ILE A N 1
ATOM 472 C CA . ILE A 1 68 ? -3.877 -17.594 7.422 1 94.06 68 ILE A CA 1
ATOM 473 C C . ILE A 1 68 ? -3.85 -16.359 6.523 1 94.06 68 ILE A C 1
ATOM 475 O O . ILE A 1 68 ? -2.982 -16.234 5.656 1 94.06 68 ILE A O 1
ATOM 479 N N . MET A 1 69 ? -4.766 -15.484 6.723 1 94.12 69 MET A N 1
ATOM 480 C CA . MET A 1 69 ? -4.762 -14.234 5.973 1 94.12 69 MET A CA 1
ATOM 481 C C . MET A 1 69 ? -3.477 -13.453 6.23 1 94.12 69 MET A C 1
ATOM 483 O O . MET A 1 69 ? -2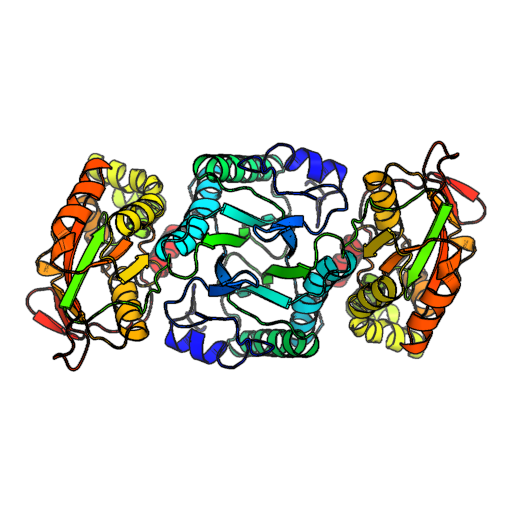.896 -12.883 5.305 1 94.12 69 MET A O 1
ATOM 487 N N . GLY A 1 70 ? -3.125 -13.398 7.535 1 96.81 70 GLY A N 1
ATOM 488 C CA . GLY A 1 70 ? -1.874 -12.727 7.863 1 96.81 70 GLY A CA 1
ATOM 489 C C . GLY A 1 70 ? -0.672 -13.344 7.168 1 96.81 70 GLY A C 1
ATOM 490 O O . GLY A 1 70 ? 0.175 -12.625 6.633 1 96.81 70 GLY A O 1
ATOM 491 N N . TRP A 1 71 ? -0.619 -14.633 7.172 1 97 71 TRP A N 1
ATOM 492 C CA . TRP A 1 71 ? 0.463 -15.352 6.512 1 97 71 TRP A CA 1
ATOM 493 C C . TRP A 1 71 ? 0.472 -15.07 5.016 1 97 71 TRP A C 1
ATOM 495 O O . TRP A 1 71 ? 1.521 -14.773 4.441 1 97 71 TRP A O 1
ATOM 505 N N . PHE A 1 72 ? -0.715 -15.016 4.363 1 95.5 72 PHE A N 1
ATOM 506 C CA . PHE A 1 72 ? -0.881 -14.711 2.949 1 95.5 72 PHE A CA 1
ATOM 507 C C . PHE A 1 72 ? -0.384 -13.312 2.635 1 95.5 72 PHE A C 1
ATOM 509 O O . PHE A 1 72 ? 0.272 -13.094 1.613 1 95.5 72 PHE A O 1
ATOM 516 N N . THR A 1 73 ? -0.73 -12.508 3.475 1 97 73 THR A N 1
ATOM 517 C CA . THR A 1 73 ? -0.394 -11.102 3.268 1 97 73 THR A CA 1
ATOM 518 C C . THR A 1 73 ? 1.105 -10.93 3.043 1 97 73 THR A C 1
ATOM 520 O O . THR A 1 73 ? 1.525 -10.273 2.088 1 97 73 THR A O 1
ATOM 523 N N . VAL A 1 74 ? 1.893 -11.578 3.861 1 98.56 74 VAL A N 1
ATOM 524 C CA . VAL A 1 74 ? 3.34 -11.414 3.803 1 98.56 74 VAL A CA 1
ATOM 525 C C . VAL A 1 74 ? 3.904 -12.195 2.617 1 98.56 74 VAL A C 1
ATOM 527 O O . VAL A 1 74 ? 4.699 -11.664 1.839 1 98.56 74 VAL A O 1
ATOM 530 N N . HIS A 1 75 ? 3.455 -13.359 2.438 1 98.31 75 HIS A N 1
ATOM 531 C CA . HIS A 1 75 ? 4.055 -14.258 1.457 1 98.31 75 HIS A CA 1
ATOM 532 C C . HIS A 1 75 ? 3.691 -13.844 0.036 1 98.31 75 HIS A C 1
ATOM 534 O O . HIS A 1 75 ? 4.5 -13.992 -0.885 1 98.31 75 HIS A O 1
ATOM 540 N N . ILE A 1 76 ? 2.5 -13.398 -0.18 1 96.25 76 ILE A N 1
ATOM 541 C CA . ILE A 1 76 ? 2.121 -12.945 -1.515 1 96.25 76 ILE A CA 1
ATOM 542 C C . ILE A 1 76 ? 2.979 -11.742 -1.917 1 96.25 76 ILE A C 1
ATOM 544 O O . ILE A 1 76 ? 3.557 -11.727 -3.006 1 96.25 76 ILE A O 1
ATOM 548 N N . GLY A 1 77 ? 3.082 -10.773 -1.059 1 97.19 77 GLY A N 1
ATOM 549 C CA . GLY A 1 77 ? 3.939 -9.633 -1.329 1 97.19 77 GLY A CA 1
ATOM 550 C C . GLY A 1 77 ? 5.398 -10.008 -1.505 1 97.19 77 GLY A C 1
ATOM 551 O O . GLY A 1 77 ? 6.07 -9.508 -2.408 1 97.19 77 GLY A O 1
ATOM 552 N N . ALA A 1 78 ? 5.879 -10.852 -0.625 1 98.62 78 ALA A N 1
ATOM 553 C CA . ALA A 1 78 ? 7.273 -11.281 -0.673 1 98.62 78 ALA A CA 1
ATOM 554 C C . ALA A 1 78 ? 7.562 -12.062 -1.955 1 98.62 78 ALA A C 1
ATOM 556 O O . ALA A 1 78 ? 8.664 -11.961 -2.512 1 98.62 78 ALA A O 1
ATOM 557 N N . SER A 1 79 ? 6.574 -12.836 -2.396 1 98.44 79 SER A N 1
ATOM 558 C CA . SER A 1 79 ? 6.738 -13.609 -3.625 1 98.44 79 SER A CA 1
ATOM 559 C C . SER A 1 79 ? 6.973 -12.695 -4.824 1 98.44 79 SER A C 1
ATOM 561 O O . SER A 1 79 ? 7.82 -12.984 -5.676 1 98.44 79 SER A O 1
ATOM 563 N N . ASP A 1 80 ? 6.293 -11.602 -4.879 1 97 80 ASP A N 1
ATOM 564 C CA . ASP A 1 80 ? 6.426 -10.648 -5.977 1 97 80 ASP A CA 1
ATOM 565 C C . ASP A 1 80 ? 7.836 -10.07 -6.039 1 97 80 ASP A C 1
ATOM 567 O O . ASP A 1 80 ? 8.312 -9.703 -7.113 1 97 80 ASP A O 1
ATOM 571 N N . ILE A 1 81 ? 8.5 -9.977 -4.93 1 98.19 81 ILE A N 1
ATOM 572 C CA . ILE A 1 81 ? 9.867 -9.461 -4.883 1 98.19 81 ILE A CA 1
ATOM 573 C C . ILE A 1 81 ? 10.852 -10.578 -5.195 1 98.19 81 ILE A C 1
ATOM 575 O O . ILE A 1 81 ? 11.766 -10.406 -6.004 1 98.19 81 ILE A O 1
ATOM 579 N N . ALA A 1 82 ? 10.617 -11.742 -4.617 1 98.5 82 ALA A N 1
ATOM 580 C CA . ALA A 1 82 ? 11.539 -12.867 -4.723 1 98.5 82 ALA A CA 1
ATOM 581 C C . ALA A 1 82 ? 11.695 -13.32 -6.172 1 98.5 82 ALA A C 1
ATOM 583 O O . ALA A 1 82 ? 12.773 -13.75 -6.582 1 98.5 82 ALA A O 1
ATOM 584 N N . VAL A 1 83 ? 10.672 -13.203 -6.98 1 98.06 83 VAL A N 1
ATOM 585 C CA . VAL A 1 83 ? 10.719 -13.664 -8.359 1 98.06 83 VAL A CA 1
ATOM 586 C C . VAL A 1 83 ? 11.68 -12.797 -9.164 1 98.06 83 VAL A C 1
ATOM 588 O O . VAL A 1 83 ? 12.078 -13.164 -10.273 1 98.06 83 VAL A O 1
ATOM 591 N N . THR A 1 84 ? 12.133 -11.656 -8.641 1 97.94 84 THR A N 1
ATOM 592 C CA . THR A 1 84 ? 13.117 -10.812 -9.305 1 97.94 84 THR A CA 1
ATOM 593 C C . THR A 1 84 ? 14.539 -11.203 -8.891 1 97.94 84 THR A C 1
ATOM 595 O O . THR A 1 84 ? 15.508 -10.602 -9.344 1 97.94 84 THR A O 1
ATOM 598 N N . GLY A 1 85 ? 14.602 -12.156 -7.977 1 98.06 85 GLY A N 1
ATOM 599 C CA . GLY A 1 85 ? 15.891 -12.539 -7.426 1 98.06 85 GLY A CA 1
ATOM 600 C C . GLY A 1 85 ? 16.297 -11.719 -6.219 1 98.06 85 GLY A C 1
ATOM 601 O O . GLY A 1 85 ? 17.266 -12.039 -5.535 1 98.06 85 GLY A O 1
ATOM 602 N N . VAL A 1 86 ? 15.594 -10.656 -5.902 1 98.19 86 VAL A N 1
ATOM 603 C CA . VAL A 1 86 ? 15.891 -9.766 -4.789 1 98.19 86 VAL A CA 1
ATOM 604 C C . VAL A 1 86 ? 15.234 -10.297 -3.514 1 98.19 86 VAL A C 1
ATOM 606 O O . VAL A 1 86 ? 14.078 -10.719 -3.533 1 98.19 86 VAL A O 1
ATOM 609 N N . LYS A 1 87 ? 15.984 -10.352 -2.436 1 98.31 87 LYS A N 1
ATOM 610 C CA . LYS A 1 87 ? 15.43 -10.758 -1.146 1 98.31 87 LYS A CA 1
ATOM 611 C C . LYS A 1 87 ? 14.5 -9.688 -0.591 1 98.31 87 LYS A C 1
ATOM 613 O O . LYS A 1 87 ? 14.867 -8.508 -0.509 1 98.31 87 LYS A O 1
ATOM 618 N N . PRO A 1 88 ? 13.234 -10.039 -0.247 1 98.56 88 PRO A N 1
ATOM 619 C CA . PRO A 1 88 ? 12.391 -9.062 0.448 1 98.56 88 PRO A CA 1
ATOM 620 C C . PRO A 1 88 ? 12.969 -8.641 1.795 1 98.56 88 PRO A C 1
ATOM 622 O O . PRO A 1 88 ? 13.422 -9.484 2.57 1 98.56 88 PRO A O 1
ATOM 625 N N . GLU A 1 89 ? 12.93 -7.359 2.113 1 98.31 89 GLU A N 1
ATOM 626 C CA . GLU A 1 89 ? 13.594 -6.863 3.314 1 98.31 89 GLU A CA 1
ATOM 627 C C . GLU A 1 89 ? 12.633 -6.078 4.199 1 98.31 89 GLU A C 1
ATOM 629 O O . GLU A 1 89 ? 12.719 -6.133 5.426 1 98.31 89 GLU A O 1
ATOM 634 N N . PHE A 1 90 ? 11.742 -5.316 3.594 1 98.38 90 PHE A N 1
ATOM 635 C CA . PHE A 1 90 ? 10.883 -4.391 4.316 1 98.38 90 PHE A CA 1
ATOM 636 C C . PHE A 1 90 ? 9.453 -4.461 3.795 1 98.38 90 PHE A C 1
ATOM 638 O O . PHE A 1 90 ? 9.211 -4.938 2.682 1 98.38 90 PHE A O 1
ATOM 645 N N . MET A 1 91 ? 8.531 -4.012 4.633 1 98.5 91 MET A N 1
ATOM 646 C CA . MET A 1 91 ? 7.16 -3.916 4.137 1 98.5 91 MET A CA 1
ATOM 647 C C . MET A 1 91 ? 6.367 -2.873 4.918 1 98.5 91 MET A C 1
ATOM 649 O O . MET A 1 91 ? 6.734 -2.525 6.043 1 98.5 91 MET A O 1
ATOM 653 N N . THR A 1 92 ? 5.363 -2.297 4.336 1 98.19 92 THR A N 1
ATOM 654 C CA . THR A 1 92 ? 4.25 -1.579 4.941 1 98.19 92 THR A CA 1
ATOM 655 C C . THR A 1 92 ? 2.92 -2.227 4.562 1 98.19 92 THR A C 1
ATOM 657 O O . THR A 1 92 ? 2.846 -2.984 3.594 1 98.19 92 THR A O 1
ATOM 660 N N . TYR A 1 93 ? 1.889 -1.978 5.387 1 98.06 93 TYR A N 1
ATOM 661 C CA . TYR A 1 93 ? 0.579 -2.48 4.988 1 98.06 93 TYR A CA 1
ATOM 662 C C . TYR A 1 93 ? -0.537 -1.647 5.609 1 98.06 93 TYR A C 1
ATOM 664 O O . TYR A 1 93 ? -0.324 -0.963 6.613 1 98.06 93 TYR A O 1
ATOM 672 N N . THR A 1 94 ? -1.683 -1.656 4.973 1 97.88 94 THR A N 1
ATOM 673 C CA . THR A 1 94 ? -2.912 -1.05 5.469 1 97.88 94 THR A CA 1
ATOM 674 C C . THR A 1 94 ? -3.951 -2.121 5.789 1 97.88 94 THR A C 1
ATOM 676 O O . THR A 1 94 ? -4.387 -2.857 4.902 1 97.88 94 THR A O 1
ATOM 679 N N . LEU A 1 95 ? -4.309 -2.209 7.027 1 97.81 95 LEU A N 1
ATOM 680 C CA . LEU A 1 95 ? -5.355 -3.129 7.461 1 97.81 95 LEU A CA 1
ATOM 681 C C . LEU A 1 95 ? -6.672 -2.389 7.676 1 97.81 95 LEU A C 1
ATOM 683 O O . LEU A 1 95 ? -6.797 -1.588 8.602 1 97.81 95 LEU A O 1
ATOM 687 N N . LEU A 1 96 ? -7.633 -2.668 6.82 1 97.06 96 LEU A N 1
ATOM 688 C CA . LEU A 1 96 ? -8.961 -2.066 6.848 1 97.06 96 LEU A CA 1
ATOM 689 C C . LEU A 1 96 ? -9.992 -3.051 7.398 1 97.06 96 LEU A C 1
ATOM 691 O O . LEU A 1 96 ? -10.219 -4.109 6.809 1 97.06 96 LEU A O 1
ATOM 695 N N . LEU A 1 97 ? -10.617 -2.65 8.461 1 96.44 97 LEU A N 1
ATOM 696 C CA . LEU A 1 97 ? -11.562 -3.529 9.133 1 96.44 97 LEU A CA 1
ATOM 697 C C . LEU A 1 97 ? -12.984 -2.988 9.023 1 96.44 97 LEU A C 1
ATOM 699 O O . LEU A 1 97 ? -13.203 -1.779 9.117 1 96.44 97 LEU A O 1
ATOM 703 N N . PRO A 1 98 ? -13.977 -3.951 8.734 1 94.56 98 PRO A N 1
ATOM 704 C CA . PRO A 1 98 ? -15.375 -3.496 8.758 1 94.56 98 PRO A CA 1
ATOM 705 C C . PRO A 1 98 ? -15.789 -2.943 10.117 1 94.56 98 PRO A C 1
ATOM 707 O O . PRO A 1 98 ? -15.227 -3.326 11.141 1 94.56 98 PRO A O 1
ATOM 710 N N . LEU A 1 99 ? -16.828 -2.113 9.969 1 91.19 99 LEU A N 1
ATOM 711 C CA . LEU A 1 99 ? -17.406 -1.63 11.219 1 91.19 99 LEU A CA 1
ATOM 712 C C . LEU A 1 99 ? -17.922 -2.791 12.07 1 91.19 99 LEU A C 1
ATOM 714 O O . LEU A 1 99 ? -18.5 -3.744 11.547 1 91.19 99 LEU A O 1
ATOM 718 N N . GLY A 1 100 ? -17.578 -2.811 13.289 1 91.56 100 GLY A N 1
ATOM 719 C CA . GLY A 1 100 ? -18.031 -3.852 14.195 1 91.56 100 GLY A CA 1
ATOM 720 C C . GLY A 1 100 ? -17.047 -5.008 14.312 1 91.56 100 GLY A C 1
ATOM 721 O O . GLY A 1 100 ? -17.203 -5.867 15.18 1 91.56 100 GLY A O 1
ATOM 722 N N . CYS A 1 101 ? -16.078 -5.09 13.391 1 93.5 101 CYS A N 1
ATOM 723 C CA . CYS A 1 101 ? -15.055 -6.117 13.516 1 93.5 101 CYS A CA 1
ATOM 724 C C . CYS A 1 101 ? -14.375 -6.051 14.883 1 93.5 101 CYS A C 1
ATOM 726 O O . CYS A 1 101 ? -13.891 -4.992 15.289 1 93.5 101 CYS A O 1
ATOM 728 N N . PRO A 1 102 ? -14.312 -7.133 15.586 1 94.25 102 PRO A N 1
ATOM 729 C CA . PRO A 1 102 ? -13.703 -7.121 16.922 1 94.25 102 PRO A CA 1
ATOM 730 C C . PRO A 1 102 ? -12.203 -6.832 16.875 1 94.25 102 PRO A C 1
ATOM 732 O O . PRO A 1 102 ? -11.516 -7.285 15.961 1 94.25 102 PRO A O 1
ATOM 735 N N . GLU A 1 103 ? -11.727 -6.195 17.922 1 93.81 103 GLU A N 1
ATOM 736 C CA . GLU A 1 103 ? -10.297 -5.91 18.031 1 93.81 103 GLU A CA 1
ATOM 737 C C . GLU A 1 103 ? -9.484 -7.195 18.094 1 93.81 103 GLU A C 1
ATOM 739 O O . GLU A 1 103 ? -8.344 -7.234 17.625 1 93.81 103 GLU A O 1
ATOM 744 N N . GLU A 1 104 ? -10.031 -8.211 18.656 1 94.88 104 GLU A N 1
ATOM 745 C CA . GLU A 1 104 ? -9.344 -9.5 18.75 1 94.88 104 GLU A CA 1
ATOM 746 C C . GLU A 1 104 ? -9.023 -10.047 17.359 1 94.88 104 GLU A C 1
ATOM 748 O O . GLU A 1 104 ? -7.977 -10.672 17.156 1 94.88 104 GLU A O 1
ATOM 753 N N . ASP A 1 105 ? -9.938 -9.867 16.453 1 95 105 ASP A N 1
ATOM 754 C CA . ASP A 1 105 ? -9.688 -10.281 15.078 1 95 105 ASP A CA 1
ATOM 755 C C . ASP A 1 105 ? -8.531 -9.5 14.469 1 95 105 ASP A C 1
ATOM 757 O O . ASP A 1 105 ? -7.676 -10.07 13.789 1 95 105 ASP A O 1
ATOM 761 N N . ALA A 1 106 ? -8.508 -8.258 14.734 1 95.5 106 ALA A N 1
ATOM 762 C CA . ALA A 1 106 ? -7.406 -7.418 14.273 1 95.5 106 ALA A CA 1
ATOM 763 C C . ALA A 1 106 ? -6.074 -7.91 14.836 1 95.5 106 ALA A C 1
ATOM 765 O O . ALA A 1 106 ? -5.086 -8.016 14.102 1 95.5 106 ALA A O 1
ATOM 766 N N . ARG A 1 107 ? -6.062 -8.203 16.094 1 96.19 107 ARG A N 1
ATOM 767 C CA . ARG A 1 107 ? -4.844 -8.672 16.75 1 96.19 107 ARG A CA 1
ATOM 768 C C . ARG A 1 107 ? -4.359 -9.977 16.141 1 96.19 107 ARG A C 1
ATOM 770 O O . ARG A 1 107 ? -3.152 -10.203 16.031 1 96.19 107 ARG A O 1
ATOM 777 N N . THR A 1 108 ? -5.285 -10.828 15.844 1 96.94 108 THR A N 1
ATOM 778 C CA . THR A 1 108 ? -4.941 -12.102 15.227 1 96.94 108 THR A CA 1
ATOM 779 C C . THR A 1 108 ? -4.25 -11.883 13.883 1 96.94 108 THR A C 1
ATOM 781 O O . THR A 1 108 ? -3.213 -12.484 13.609 1 96.94 108 THR A O 1
ATOM 784 N N . ILE A 1 109 ? -4.809 -11.047 13.086 1 97.44 109 ILE A N 1
ATOM 785 C CA . ILE A 1 109 ? -4.262 -10.766 11.758 1 97.44 109 ILE A CA 1
ATOM 786 C C . ILE A 1 109 ? -2.893 -10.102 11.898 1 97.44 109 ILE A C 1
ATOM 788 O O . ILE A 1 109 ? -1.923 -10.531 11.266 1 97.44 109 ILE A O 1
ATOM 792 N N . ILE A 1 110 ? -2.812 -9.141 12.766 1 97.88 110 ILE A N 1
ATOM 793 C CA . ILE A 1 110 ? -1.597 -8.359 12.953 1 97.88 110 ILE A CA 1
ATOM 794 C C . ILE A 1 110 ? -0.476 -9.258 13.469 1 97.88 110 ILE A C 1
ATOM 796 O O . ILE A 1 110 ? 0.652 -9.203 12.969 1 97.88 110 ILE A O 1
ATOM 800 N N . SER A 1 111 ? -0.77 -10.062 14.422 1 97.88 111 SER A N 1
ATOM 801 C CA . SER A 1 111 ? 0.225 -10.969 14.984 1 97.88 111 SER A CA 1
ATOM 802 C C . SER A 1 111 ? 0.72 -11.961 13.938 1 97.88 111 SER A C 1
ATOM 804 O O . SER A 1 111 ? 1.91 -12.281 13.883 1 97.88 111 SER A O 1
ATOM 806 N N . SER A 1 112 ? -0.197 -12.445 13.195 1 97.81 112 SER A N 1
ATOM 807 C CA . SER A 1 112 ? 0.166 -13.391 12.148 1 97.81 112 SER A CA 1
ATOM 808 C C . SER A 1 112 ? 1.05 -12.734 11.094 1 97.81 112 SER A C 1
ATOM 810 O O . SER A 1 112 ? 2.025 -13.328 10.633 1 97.81 112 SER A O 1
ATOM 812 N N . ILE A 1 113 ? 0.688 -11.539 10.68 1 98.44 113 ILE A N 1
ATOM 813 C CA . ILE A 1 113 ? 1.509 -10.789 9.734 1 98.44 113 ILE A CA 1
ATOM 814 C C . ILE A 1 113 ? 2.922 -10.633 10.297 1 98.44 113 ILE A C 1
ATOM 816 O O . ILE A 1 113 ? 3.904 -10.883 9.594 1 98.44 113 ILE A O 1
ATOM 820 N N . SER A 1 114 ? 3 -10.273 11.508 1 98.44 114 SER A N 1
ATOM 821 C CA . SER A 1 114 ? 4.289 -10.047 12.156 1 98.44 114 SER A CA 1
ATOM 822 C C . SER A 1 114 ? 5.125 -11.32 12.188 1 98.44 114 SER A C 1
ATOM 824 O O . SER A 1 114 ? 6.316 -11.297 11.867 1 98.44 114 SER A O 1
ATOM 826 N N . ARG A 1 115 ? 4.562 -12.383 12.562 1 98.19 115 ARG A N 1
ATOM 827 C CA . ARG A 1 115 ? 5.273 -13.656 12.648 1 98.19 115 ARG A CA 1
ATOM 828 C C . ARG A 1 115 ? 5.773 -14.094 11.273 1 98.19 115 ARG A C 1
ATOM 830 O O . ARG A 1 115 ? 6.918 -14.523 11.133 1 98.19 115 ARG A O 1
ATOM 837 N N . ALA A 1 116 ? 4.883 -14.016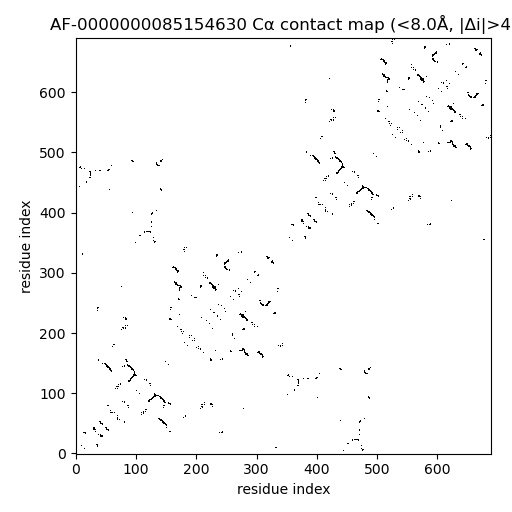 10.297 1 98.5 116 ALA A N 1
ATOM 838 C CA . ALA A 1 116 ? 5.266 -14.398 8.938 1 98.5 116 ALA A CA 1
ATOM 839 C C . ALA A 1 116 ? 6.406 -13.523 8.422 1 98.5 116 ALA A C 1
ATOM 841 O O . ALA A 1 116 ? 7.336 -14.016 7.785 1 98.5 116 ALA A O 1
ATOM 842 N N . ALA A 1 117 ? 6.32 -12.211 8.672 1 98.69 117 ALA A N 1
ATOM 843 C CA . ALA A 1 117 ? 7.379 -11.289 8.273 1 98.69 117 ALA A CA 1
ATOM 844 C C . ALA A 1 117 ? 8.695 -11.641 8.953 1 98.69 117 ALA A C 1
ATOM 846 O O . ALA A 1 117 ? 9.75 -11.68 8.312 1 98.69 117 ALA A O 1
ATOM 847 N N . GLU A 1 118 ? 8.633 -11.891 10.234 1 98.38 118 GLU A N 1
ATOM 848 C CA . GLU A 1 118 ? 9.828 -12.273 10.992 1 98.38 118 GLU A CA 1
ATOM 849 C C . GLU A 1 118 ? 10.461 -13.531 10.422 1 98.38 118 GLU A C 1
ATOM 851 O O . GLU A 1 118 ? 11.688 -13.602 10.266 1 98.38 118 GLU A O 1
ATOM 856 N N . ASP A 1 119 ? 9.664 -14.469 10.102 1 98.25 119 ASP A N 1
ATOM 857 C CA . ASP A 1 119 ? 10.141 -15.742 9.562 1 98.25 119 ASP A CA 1
ATOM 858 C C . ASP A 1 119 ? 10.883 -15.531 8.242 1 98.25 119 ASP A C 1
ATOM 860 O O . ASP A 1 119 ? 11.828 -16.266 7.934 1 98.25 119 ASP A O 1
ATOM 864 N N . LEU A 1 120 ? 10.492 -14.531 7.453 1 98.38 120 LEU A N 1
ATOM 865 C CA . LEU A 1 120 ? 11.109 -14.273 6.156 1 98.38 120 LEU A CA 1
ATOM 866 C C . LEU A 1 120 ? 12.219 -13.234 6.277 1 98.38 120 LEU A C 1
ATOM 868 O O . LEU A 1 120 ? 12.844 -12.859 5.277 1 98.38 120 LEU A O 1
ATOM 872 N N . GLY A 1 121 ? 12.422 -12.711 7.496 1 98.25 121 GLY A N 1
ATOM 873 C CA . GLY A 1 121 ? 13.438 -11.688 7.703 1 98.25 121 GLY A CA 1
ATOM 874 C C . GLY A 1 121 ? 13.016 -10.32 7.207 1 98.25 121 GLY A C 1
ATOM 875 O O . GLY A 1 121 ? 13.852 -9.516 6.789 1 98.25 121 GLY A O 1
ATOM 876 N N . ILE A 1 122 ? 11.766 -10.062 7.219 1 98.62 122 ILE A N 1
ATOM 877 C CA . ILE A 1 122 ? 11.219 -8.805 6.727 1 98.62 122 ILE A CA 1
ATOM 878 C C . ILE A 1 122 ? 10.867 -7.898 7.906 1 98.62 122 ILE A C 1
ATOM 880 O O . ILE A 1 122 ? 10.266 -8.344 8.883 1 98.62 122 ILE A O 1
ATOM 884 N N . SER A 1 123 ? 11.258 -6.645 7.859 1 98.19 123 SER A N 1
ATOM 885 C CA . SER A 1 123 ? 10.883 -5.641 8.852 1 98.19 123 SER A CA 1
ATOM 886 C C . SER A 1 123 ? 9.648 -4.859 8.422 1 98.19 123 SER A C 1
ATOM 888 O O . SER A 1 123 ? 9.578 -4.379 7.285 1 98.19 123 SER A O 1
ATOM 890 N N . ILE A 1 124 ? 8.68 -4.785 9.281 1 97.75 124 ILE A N 1
ATOM 891 C CA . ILE A 1 124 ? 7.508 -3.945 9.055 1 97.75 124 ILE A CA 1
ATOM 892 C C . ILE A 1 124 ? 7.785 -2.527 9.547 1 97.75 124 ILE A C 1
ATOM 894 O O . ILE A 1 124 ? 7.926 -2.297 10.75 1 97.75 124 ILE A O 1
ATOM 898 N N . VAL A 1 125 ? 7.781 -1.572 8.641 1 96.62 125 VAL A N 1
ATOM 899 C CA . VAL A 1 125 ? 8.352 -0.288 9.023 1 96.62 125 VAL A CA 1
ATOM 900 C C . VAL A 1 125 ? 7.246 0.76 9.133 1 96.62 125 VAL A C 1
ATOM 902 O O . VAL A 1 125 ? 7.5 1.9 9.523 1 96.62 125 VAL A O 1
ATOM 905 N N . GLY A 1 126 ? 6.02 0.428 8.758 1 94.12 126 GLY A N 1
ATOM 906 C CA . GLY A 1 126 ? 4.898 1.353 8.82 1 94.12 126 GLY A CA 1
ATOM 907 C C . GLY A 1 126 ? 3.604 0.758 8.297 1 94.12 126 GLY A C 1
ATOM 908 O O . GLY A 1 126 ? 3.559 -0.417 7.926 1 94.12 126 GLY A O 1
ATOM 909 N N . GLY A 1 127 ? 2.582 1.645 8.305 1 94.56 127 GLY A N 1
ATOM 910 C CA . GLY A 1 127 ? 1.289 1.206 7.805 1 94.56 127 GLY A CA 1
ATOM 911 C C . GLY A 1 127 ? 0.125 1.945 8.438 1 94.56 127 GLY A C 1
ATOM 912 O O . GLY A 1 127 ? 0.271 3.09 8.867 1 94.56 127 GLY A O 1
ATOM 913 N N . HIS A 1 128 ? -1.001 1.346 8.281 1 94.12 128 HIS A N 1
ATOM 914 C CA . HIS A 1 128 ? -2.26 1.895 8.773 1 94.12 128 HIS A CA 1
ATOM 915 C C . HIS A 1 128 ? -3.215 0.785 9.203 1 94.12 128 HIS A C 1
ATOM 917 O O . HIS A 1 128 ? -3.273 -0.269 8.562 1 94.12 128 HIS A O 1
ATOM 923 N N . THR A 1 129 ? -3.867 1.017 10.281 1 94.38 129 THR A N 1
ATOM 924 C CA . THR A 1 129 ? -4.953 0.152 10.734 1 94.38 129 THR A CA 1
ATOM 925 C C . THR A 1 129 ? -6.168 0.979 11.148 1 94.38 129 THR A C 1
ATOM 927 O O . THR A 1 129 ? -6.031 1.978 11.859 1 94.38 129 THR A O 1
ATOM 930 N N . GLY A 1 130 ? -7.348 0.558 10.672 1 92.94 130 GLY A N 1
ATOM 931 C CA . GLY A 1 130 ? -8.555 1.253 11.078 1 92.94 130 GLY A CA 1
ATOM 932 C C . GLY A 1 130 ? -9.828 0.51 10.703 1 92.94 130 GLY A C 1
ATOM 933 O O . GLY A 1 130 ? -9.773 -0.503 10 1 92.94 130 GLY A O 1
ATOM 934 N N . TRP A 1 131 ? -10.977 1.01 11.227 1 93.56 131 TRP A N 1
ATOM 935 C CA . TRP A 1 131 ? -12.312 0.471 10.969 1 93.56 131 TRP A CA 1
ATOM 936 C C . TRP A 1 131 ? -13.094 1.379 10.031 1 93.56 131 TRP A C 1
ATOM 938 O O . TRP A 1 131 ? -13.289 2.562 10.32 1 93.56 131 TRP A O 1
ATOM 948 N N . TYR A 1 132 ? -13.586 0.812 8.93 1 91.19 132 TYR A N 1
ATOM 949 C CA . TYR A 1 132 ? -14.195 1.634 7.887 1 91.19 132 TYR A CA 1
ATOM 950 C C . TYR A 1 132 ? -15.422 0.95 7.293 1 91.19 132 TYR A C 1
ATOM 952 O O . TYR A 1 132 ? -15.414 -0.263 7.07 1 91.19 132 TYR A O 1
ATOM 960 N N . GLY A 1 133 ? -16.469 1.724 6.973 1 90.06 133 GLY A N 1
ATOM 961 C CA . GLY A 1 133 ? -17.656 1.21 6.309 1 90.06 133 GLY A CA 1
ATOM 962 C C . GLY A 1 133 ? -17.422 0.85 4.855 1 90.06 133 GLY A C 1
ATOM 963 O O . GLY A 1 133 ? -18.219 0.151 4.242 1 90.06 133 GLY A O 1
ATOM 964 N N . ALA A 1 134 ? -16.297 1.223 4.332 1 91.62 134 ALA A N 1
ATOM 965 C CA . ALA A 1 134 ? -15.961 1.03 2.928 1 91.62 134 ALA A CA 1
ATOM 966 C C . ALA A 1 134 ? -15.648 -0.435 2.633 1 91.62 134 ALA A C 1
ATOM 968 O O . ALA A 1 134 ? -15.625 -0.851 1.473 1 91.62 134 ALA A O 1
ATOM 969 N N . VAL A 1 135 ? -15.359 -1.278 3.641 1 94.12 135 VAL A N 1
ATOM 970 C CA . VAL A 1 135 ? -15 -2.678 3.432 1 94.12 135 VAL A CA 1
ATOM 971 C C . VAL A 1 135 ? -16.016 -3.58 4.133 1 94.12 135 VAL A C 1
ATOM 973 O O . VAL A 1 135 ? -16.562 -3.219 5.18 1 94.12 135 VAL A O 1
ATOM 976 N N . THR A 1 136 ? -16.219 -4.805 3.557 1 93.38 136 THR A N 1
ATOM 977 C CA . THR A 1 136 ? -17.219 -5.719 4.078 1 93.38 136 THR A CA 1
ATOM 978 C C . THR A 1 136 ? -16.562 -6.875 4.832 1 93.38 136 THR A C 1
ATOM 980 O O . THR A 1 136 ? -17.234 -7.59 5.582 1 93.38 136 THR A O 1
ATOM 983 N N . VAL A 1 137 ? -15.312 -7.094 4.605 1 93.69 137 VAL A N 1
ATOM 984 C CA . VAL A 1 137 ? -14.484 -8.086 5.289 1 93.69 137 VAL A CA 1
ATOM 985 C C . VAL A 1 137 ? -13.133 -7.473 5.648 1 93.69 137 VAL A C 1
ATOM 987 O O . VAL A 1 137 ? -12.734 -6.453 5.082 1 93.69 137 VAL A O 1
ATOM 990 N N . PRO A 1 138 ? -12.461 -8.047 6.703 1 95.69 138 PRO A N 1
ATOM 991 C CA . PRO A 1 138 ? -11.086 -7.566 6.906 1 95.69 138 PRO A CA 1
ATOM 992 C C . PRO A 1 138 ? -10.266 -7.574 5.621 1 95.69 138 PRO A C 1
ATOM 994 O O . PRO A 1 138 ? -10.258 -8.57 4.895 1 95.69 138 PRO A O 1
ATOM 997 N N . THR A 1 139 ? -9.625 -6.477 5.305 1 96.62 139 THR A N 1
ATOM 998 C CA . THR A 1 139 ? -8.945 -6.285 4.031 1 96.62 139 THR A CA 1
ATOM 999 C C . THR A 1 139 ? -7.574 -5.645 4.242 1 96.62 139 THR A C 1
ATOM 1001 O O . THR A 1 139 ? -7.465 -4.602 4.891 1 96.62 139 THR A O 1
ATOM 1004 N N . VAL A 1 140 ? -6.578 -6.383 3.793 1 97.81 140 VAL A N 1
ATOM 1005 C CA . VAL A 1 140 ? -5.34 -5.637 3.58 1 97.81 140 VAL A CA 1
ATOM 1006 C C . VAL A 1 140 ? -5.422 -4.863 2.268 1 97.81 140 VAL A C 1
ATOM 1008 O O . VAL A 1 140 ? -5.27 -5.441 1.188 1 97.81 140 VAL A O 1
ATOM 1011 N N . GLY A 1 141 ? -5.621 -3.59 2.439 1 97.62 141 GLY A N 1
ATOM 1012 C CA . GLY A 1 141 ? -5.836 -2.77 1.26 1 97.62 141 GLY A CA 1
ATOM 1013 C C . GLY A 1 141 ? -4.609 -2.672 0.37 1 97.62 141 GLY A C 1
ATOM 1014 O O . GLY A 1 141 ? -4.73 -2.58 -0.854 1 97.62 141 GLY A O 1
ATOM 1015 N N . GLY A 1 142 ? -3.512 -2.637 0.99 1 97.56 142 GLY A N 1
ATOM 1016 C CA . GLY A 1 142 ? -2.209 -2.65 0.344 1 97.56 142 GLY A CA 1
ATOM 1017 C C . GLY A 1 142 ? -1.109 -3.201 1.23 1 97.56 142 GLY A C 1
ATOM 1018 O O . GLY A 1 142 ? -1.013 -2.84 2.406 1 97.56 142 GLY A O 1
ATOM 1019 N N . VAL A 1 143 ? -0.386 -4.129 0.738 1 98.56 143 VAL A N 1
ATOM 1020 C CA . VAL A 1 143 ? 0.906 -4.516 1.293 1 98.56 143 VAL A CA 1
ATOM 1021 C C . VAL A 1 143 ? 2.018 -4.18 0.3 1 98.56 143 VAL A C 1
ATOM 1023 O O . VAL A 1 143 ? 1.976 -4.609 -0.855 1 98.56 143 VAL A O 1
ATOM 1026 N N . THR A 1 144 ? 2.852 -3.35 0.7 1 98.62 144 THR A N 1
ATOM 1027 C CA . THR A 1 144 ? 4.012 -2.988 -0.108 1 98.62 144 THR A CA 1
ATOM 1028 C C . THR A 1 144 ? 5.273 -3.646 0.435 1 98.62 144 THR A C 1
ATOM 1030 O O . THR A 1 144 ? 5.633 -3.453 1.599 1 98.62 144 THR A O 1
ATOM 1033 N N . VAL A 1 145 ? 5.922 -4.453 -0.343 1 98.75 145 VAL A N 1
ATOM 1034 C CA . VAL A 1 145 ? 7.152 -5.137 0.033 1 98.75 145 VAL A CA 1
ATOM 1035 C C . VAL A 1 145 ? 8.289 -4.703 -0.89 1 98.75 145 VAL A C 1
ATOM 1037 O O . VAL A 1 145 ? 8.086 -4.516 -2.092 1 98.75 145 VAL A O 1
ATOM 1040 N N . TRP A 1 146 ? 9.469 -4.488 -0.328 1 98.31 146 TRP A N 1
ATOM 1041 C CA . TRP A 1 146 ? 10.594 -4.129 -1.182 1 98.31 146 TRP A CA 1
ATOM 1042 C C . TRP A 1 146 ? 11.906 -4.668 -0.612 1 98.31 146 TRP A C 1
ATOM 1044 O O . TRP A 1 146 ? 11.945 -5.129 0.53 1 98.31 146 TRP A O 1
ATOM 1054 N N . GLY A 1 147 ? 12.875 -4.77 -1.375 1 97.69 147 GLY A N 1
ATOM 1055 C CA . GLY A 1 147 ? 14.25 -5.133 -1.073 1 97.69 147 GLY A CA 1
ATOM 1056 C C . GLY A 1 147 ? 15.25 -4.512 -2.025 1 97.69 147 GLY A C 1
ATOM 1057 O O . GLY A 1 147 ? 14.867 -3.904 -3.027 1 97.69 147 GLY A O 1
ATOM 1058 N N . THR A 1 148 ? 16.484 -4.57 -1.671 1 96.88 148 THR A N 1
ATOM 1059 C CA . THR A 1 148 ? 17.531 -3.986 -2.486 1 96.88 148 THR A CA 1
ATOM 1060 C C . THR A 1 148 ? 18.562 -5.043 -2.869 1 96.88 148 THR A C 1
ATOM 1062 O O . THR A 1 148 ? 18.656 -6.094 -2.23 1 96.88 148 THR A O 1
ATOM 1065 N N . ALA A 1 149 ? 19.219 -4.816 -3.926 1 97.12 149 ALA A N 1
ATOM 1066 C CA . ALA A 1 149 ? 20.266 -5.699 -4.418 1 97.12 149 ALA A CA 1
ATOM 1067 C C . ALA A 1 149 ? 21.328 -4.914 -5.191 1 97.12 149 ALA A C 1
ATOM 1069 O O . ALA A 1 149 ? 21.125 -3.734 -5.5 1 97.12 149 ALA A O 1
ATOM 1070 N N . ASP A 1 150 ? 22.453 -5.578 -5.473 1 95.75 150 ASP A N 1
ATOM 1071 C CA . ASP A 1 150 ? 23.469 -4.988 -6.344 1 95.75 150 ASP A CA 1
ATOM 1072 C C . ASP A 1 150 ? 22.938 -4.816 -7.766 1 95.75 150 ASP A C 1
ATOM 1074 O O . ASP A 1 150 ? 21.984 -5.5 -8.164 1 95.75 150 ASP A O 1
ATOM 1078 N N . GLN A 1 151 ? 23.469 -3.939 -8.492 1 92.69 151 GLN A N 1
ATOM 1079 C CA . GLN A 1 151 ? 23 -3.488 -9.797 1 92.69 151 GLN A CA 1
ATOM 1080 C C . GLN A 1 151 ? 22.719 -4.672 -10.719 1 92.69 151 GLN A C 1
ATOM 1082 O O . GLN A 1 151 ? 21.766 -4.645 -11.5 1 92.69 151 GLN A O 1
ATOM 1087 N N . ASP A 1 152 ? 23.484 -5.73 -10.602 1 91.19 152 ASP A N 1
ATOM 1088 C CA . ASP A 1 152 ? 23.344 -6.828 -11.555 1 91.19 152 ASP A CA 1
ATOM 1089 C C . ASP A 1 152 ? 22.766 -8.07 -10.883 1 91.19 152 ASP A C 1
ATOM 1091 O O . ASP A 1 152 ? 22.672 -9.133 -11.5 1 91.19 152 ASP A O 1
ATOM 1095 N N . ALA A 1 153 ? 22.344 -7.879 -9.664 1 95.44 153 ALA A N 1
ATOM 1096 C CA . ALA A 1 153 ? 21.891 -9.039 -8.906 1 95.44 153 ALA A CA 1
ATOM 1097 C C . ALA A 1 153 ? 20.359 -9.094 -8.859 1 95.44 153 ALA A C 1
ATOM 1099 O O . ALA A 1 153 ? 19.766 -9.18 -7.785 1 95.44 153 ALA A O 1
ATOM 1100 N N . TRP A 1 154 ? 19.719 -9.078 -10.008 1 97.12 154 TRP A N 1
ATOM 1101 C CA . TRP A 1 154 ? 18.281 -9.203 -10.18 1 97.12 154 TRP A CA 1
ATOM 1102 C C . TRP A 1 154 ? 17.938 -9.68 -11.586 1 97.12 154 TRP A C 1
ATOM 1104 O O . TRP A 1 154 ? 18.797 -9.68 -12.469 1 97.12 154 TRP A O 1
ATOM 1114 N N . ILE A 1 155 ? 16.75 -10.148 -11.758 1 96.25 155 ILE A N 1
ATOM 1115 C CA . ILE A 1 155 ? 16.25 -10.539 -13.07 1 96.25 155 ILE A CA 1
ATOM 1116 C C . ILE A 1 155 ? 14.836 -9.984 -13.266 1 96.25 155 ILE A C 1
ATOM 1118 O O . ILE A 1 155 ? 14.164 -9.625 -12.297 1 96.25 155 ILE A O 1
ATOM 1122 N N . SER A 1 156 ? 14.477 -9.859 -14.516 1 91.5 156 SER A N 1
ATOM 1123 C CA . SER A 1 156 ? 13.125 -9.445 -14.891 1 91.5 156 SER A CA 1
ATOM 1124 C C . SER A 1 156 ? 12.312 -10.617 -15.43 1 91.5 156 SER A C 1
ATOM 1126 O O . SER A 1 156 ? 12.883 -11.586 -15.953 1 91.5 156 SER A O 1
ATOM 1128 N N . PRO A 1 157 ? 10.969 -10.484 -15.266 1 85.12 157 PRO A N 1
ATOM 1129 C CA . PRO A 1 157 ? 10.148 -11.508 -15.93 1 85.12 157 PRO A CA 1
ATOM 1130 C C . PRO A 1 157 ? 10.367 -11.547 -17.438 1 85.12 157 PRO A C 1
ATOM 1132 O O . PRO A 1 157 ? 10.117 -12.57 -18.078 1 85.12 157 PRO A O 1
ATOM 1135 N N . GLY A 1 158 ? 10.844 -10.508 -18 1 91.44 158 GLY A N 1
ATOM 1136 C CA . GLY A 1 158 ? 11.094 -10.43 -19.422 1 91.44 158 GLY A CA 1
ATOM 1137 C C . GLY A 1 158 ? 12.516 -10.812 -19.797 1 91.44 158 GLY A C 1
ATOM 1138 O O . GLY A 1 158 ? 12.922 -10.641 -20.953 1 91.44 158 GLY A O 1
ATOM 1139 N N . GLY A 1 159 ? 13.227 -11.359 -18.922 1 95.69 159 GLY A N 1
ATOM 1140 C CA . GLY A 1 159 ? 14.641 -11.609 -19.125 1 95.69 159 GLY A CA 1
ATOM 1141 C C . GLY A 1 159 ? 14.922 -12.953 -19.781 1 95.69 159 GLY A C 1
ATOM 1142 O O . GLY A 1 159 ? 16.078 -13.312 -20.016 1 95.69 159 GLY A O 1
ATOM 1143 N N . ALA A 1 160 ? 13.844 -13.703 -20.125 1 97.94 160 ALA A N 1
ATOM 1144 C CA . ALA A 1 160 ? 14.023 -15.023 -20.734 1 97.94 160 ALA A CA 1
ATOM 1145 C C . ALA A 1 160 ? 14.836 -14.93 -22.016 1 97.94 160 ALA A C 1
ATOM 1147 O O . ALA A 1 160 ? 14.75 -13.945 -22.75 1 97.94 160 ALA A O 1
ATOM 1148 N N . LYS A 1 161 ? 15.648 -15.93 -22.281 1 98.5 161 LYS A N 1
ATOM 1149 C CA . LYS A 1 161 ? 16.453 -16.016 -23.484 1 98.5 161 LYS A CA 1
ATOM 1150 C C . LYS A 1 161 ? 16.016 -17.188 -24.375 1 98.5 161 LYS A C 1
ATOM 1152 O O . LYS A 1 161 ? 15.414 -18.141 -23.875 1 98.5 161 LYS A O 1
ATOM 1157 N N . ASP A 1 162 ? 16.344 -16.984 -25.641 1 98.62 162 ASP A N 1
ATOM 1158 C CA . ASP A 1 162 ? 16.078 -18.094 -26.562 1 98.62 162 ASP A CA 1
ATOM 1159 C C . ASP A 1 162 ? 16.781 -19.375 -26.109 1 98.62 162 ASP A C 1
ATOM 1161 O O . ASP A 1 162 ? 17.969 -19.344 -25.797 1 98.62 162 ASP A O 1
ATOM 1165 N N . GLY A 1 163 ? 16 -20.453 -26.031 1 98.62 163 GLY A N 1
ATOM 1166 C CA . GLY A 1 163 ? 16.578 -21.734 -25.656 1 98.62 163 GLY A CA 1
ATOM 1167 C C . GLY A 1 163 ? 16.438 -22.031 -24.172 1 98.62 163 GLY A C 1
ATOM 1168 O O . GLY A 1 163 ? 16.609 -23.188 -23.766 1 98.62 163 GLY A O 1
ATOM 1169 N N . ASP A 1 164 ? 16.094 -21.062 -23.375 1 98.88 164 ASP A N 1
ATOM 1170 C CA . ASP A 1 164 ? 15.836 -21.328 -21.953 1 98.88 164 ASP A CA 1
ATOM 1171 C C . ASP A 1 164 ? 14.742 -22.391 -21.797 1 98.88 164 ASP A C 1
ATOM 1173 O O . ASP A 1 164 ? 13.734 -22.359 -22.5 1 98.88 164 ASP A O 1
ATOM 1177 N N . LEU A 1 165 ? 15.008 -23.312 -20.875 1 98.88 165 LEU A N 1
ATOM 1178 C CA . LEU A 1 165 ? 13.953 -24.234 -20.484 1 98.88 165 LEU A CA 1
ATOM 1179 C C . LEU A 1 165 ? 13.023 -23.594 -19.453 1 98.88 165 LEU A C 1
ATOM 1181 O O . LEU A 1 165 ? 13.453 -22.766 -18.656 1 98.88 165 LEU A O 1
ATOM 1185 N N . ILE A 1 166 ? 11.773 -23.969 -19.578 1 98.81 166 ILE A N 1
ATOM 1186 C CA . ILE A 1 166 ? 10.773 -23.469 -18.641 1 98.81 166 ILE A CA 1
ATOM 1187 C C . ILE A 1 166 ? 10.531 -24.516 -17.547 1 98.81 166 ILE A C 1
ATOM 1189 O O . ILE A 1 166 ? 10.039 -25.609 -17.828 1 98.81 166 ILE A O 1
ATOM 1193 N N . LEU A 1 167 ? 10.875 -24.141 -16.312 1 98.81 167 LEU A N 1
ATOM 1194 C CA . LEU A 1 167 ? 10.617 -25 -15.164 1 98.81 167 LEU A CA 1
ATOM 1195 C C . LEU A 1 167 ? 9.406 -24.516 -14.383 1 98.81 167 LEU A C 1
ATOM 1197 O O . LEU A 1 167 ? 9.133 -23.312 -14.344 1 98.81 167 LEU A O 1
ATOM 1201 N N . MET A 1 168 ? 8.703 -25.406 -13.797 1 98.75 168 MET A N 1
ATOM 1202 C CA . MET A 1 168 ? 7.559 -25.141 -12.93 1 98.75 168 MET A CA 1
ATOM 1203 C C . MET A 1 168 ? 7.707 -25.859 -11.594 1 98.75 168 MET A C 1
ATOM 1205 O O . MET A 1 168 ? 8.055 -27.047 -11.562 1 98.75 168 MET A O 1
ATOM 1209 N N . THR A 1 169 ? 7.523 -25.141 -10.508 1 98.69 169 THR A N 1
ATOM 1210 C CA . THR A 1 169 ? 7.547 -25.797 -9.203 1 98.69 169 THR A CA 1
ATOM 1211 C C . THR A 1 169 ? 6.141 -26.234 -8.789 1 98.69 169 THR A C 1
ATOM 1213 O O . THR A 1 169 ? 5.152 -25.625 -9.211 1 98.69 169 THR A O 1
ATOM 1216 N N . LYS A 1 170 ? 5.969 -27.391 -7.961 1 97.5 170 LYS A N 1
ATOM 1217 C CA . LYS A 1 170 ? 4.82 -27.891 -7.211 1 97.5 170 LYS A CA 1
ATOM 1218 C C . LYS A 1 170 ? 3.713 -28.359 -8.148 1 97.5 170 LYS A C 1
ATOM 1220 O O . LYS A 1 170 ? 3.119 -29.422 -7.938 1 97.5 170 LYS A O 1
ATOM 1225 N N . GLY A 1 171 ? 3.408 -27.672 -9.258 1 96.88 171 GLY A N 1
ATOM 1226 C CA . GLY A 1 171 ? 2.303 -27.938 -10.156 1 96.88 171 GLY A CA 1
ATOM 1227 C C . GLY A 1 171 ? 1.387 -26.75 -10.359 1 96.88 171 GLY A C 1
ATOM 1228 O O . GLY A 1 171 ? 1.592 -25.688 -9.758 1 96.88 171 GLY A O 1
ATOM 1229 N N . PRO A 1 172 ? 0.405 -26.906 -11.258 1 98 172 PRO A N 1
ATOM 1230 C CA . PRO A 1 172 ? -0.579 -25.844 -11.477 1 98 172 PRO A CA 1
ATOM 1231 C C . PRO A 1 172 ? -1.651 -25.797 -10.391 1 98 172 PRO A C 1
ATOM 1233 O O . PRO A 1 172 ? -1.763 -26.719 -9.594 1 98 172 PRO A O 1
ATOM 1236 N N . CYS A 1 173 ? -2.316 -24.688 -10.273 1 97.81 173 CYS A N 1
ATOM 1237 C CA . CYS A 1 173 ? -3.588 -24.609 -9.562 1 97.81 173 CYS A CA 1
ATOM 1238 C C . CYS A 1 173 ? -3.375 -24.688 -8.055 1 97.81 173 CYS A C 1
ATOM 1240 O O . CYS A 1 173 ? -4.289 -25.062 -7.316 1 97.81 173 CYS A O 1
ATOM 1242 N N . ILE A 1 174 ? -2.25 -24.344 -7.562 1 97.75 174 ILE A N 1
ATOM 1243 C CA . ILE A 1 174 ? -1.919 -24.547 -6.156 1 97.75 174 ILE A CA 1
ATOM 1244 C C . ILE A 1 174 ? -2.879 -23.75 -5.277 1 97.75 174 ILE A C 1
ATOM 1246 O O . ILE A 1 174 ? -3.529 -24.312 -4.391 1 97.75 174 ILE A O 1
ATOM 1250 N N . GLU A 1 175 ? -3.008 -22.5 -5.504 1 96.5 175 GLU A N 1
ATOM 1251 C CA . GLU A 1 175 ? -3.867 -21.641 -4.699 1 96.5 175 GLU A CA 1
ATOM 1252 C C . GLU A 1 175 ? -5.336 -22.031 -4.844 1 96.5 175 GLU A C 1
ATOM 1254 O O . GLU A 1 175 ? -6.043 -22.188 -3.85 1 96.5 175 GLU A O 1
ATOM 1259 N N . ALA A 1 176 ? -5.746 -22.203 -6.07 1 96.5 176 ALA A N 1
ATOM 1260 C CA . ALA A 1 176 ? -7.137 -22.578 -6.316 1 96.5 176 ALA A CA 1
ATOM 1261 C C . ALA A 1 176 ? -7.469 -23.922 -5.66 1 96.5 176 ALA A C 1
ATOM 1263 O O . ALA A 1 176 ? -8.555 -24.078 -5.094 1 96.5 176 ALA A O 1
ATOM 1264 N N . ALA A 1 177 ? -6.574 -24.828 -5.789 1 97.12 177 ALA A N 1
ATOM 1265 C CA . ALA A 1 177 ? -6.793 -26.141 -5.203 1 97.12 177 ALA A CA 1
ATOM 1266 C C . ALA A 1 177 ? -7.035 -26.047 -3.699 1 97.12 177 ALA A C 1
ATOM 1268 O O . ALA A 1 177 ? -7.973 -26.641 -3.172 1 97.12 177 ALA A O 1
ATOM 1269 N N . ALA A 1 178 ? -6.215 -25.297 -3.055 1 95.31 178 ALA A N 1
ATOM 1270 C CA . ALA A 1 178 ? -6.34 -25.109 -1.61 1 95.31 178 ALA A CA 1
ATOM 1271 C C . ALA A 1 178 ? -7.664 -24.438 -1.255 1 95.31 178 ALA A C 1
ATOM 1273 O O . ALA A 1 178 ? -8.445 -24.984 -0.47 1 95.31 178 ALA A O 1
ATOM 1274 N N . LEU A 1 179 ? -7.973 -23.359 -1.855 1 93.88 179 LEU A N 1
ATOM 1275 C CA . LEU A 1 179 ? -9.094 -22.531 -1.446 1 93.88 179 LEU A CA 1
ATOM 1276 C C . LEU A 1 179 ? -10.422 -23.156 -1.862 1 93.88 179 LEU A C 1
ATOM 1278 O O . LEU A 1 179 ? -11.391 -23.125 -1.103 1 93.88 179 LEU A O 1
ATOM 1282 N N . LEU A 1 180 ? -10.492 -23.734 -3.061 1 94.75 180 LEU A N 1
ATOM 1283 C CA . LEU A 1 180 ? -11.734 -24.359 -3.523 1 94.75 180 LEU A CA 1
ATOM 1284 C C . LEU A 1 180 ? -12.047 -25.609 -2.719 1 94.75 180 LEU A C 1
ATOM 1286 O O . LEU A 1 180 ? -13.219 -25.953 -2.516 1 94.75 180 LEU A O 1
ATOM 1290 N N . SER A 1 181 ? -11.023 -26.312 -2.262 1 94.44 181 SER A N 1
ATOM 1291 C CA . SER A 1 181 ? -11.266 -27.484 -1.432 1 94.44 181 SER A CA 1
ATOM 1292 C C . SER A 1 181 ? -11.945 -27.109 -0.118 1 94.44 181 SER A C 1
ATOM 1294 O O . SER A 1 181 ? -12.703 -27.891 0.446 1 94.44 181 SER A O 1
ATOM 1296 N N . ILE A 1 182 ? -11.664 -25.953 0.317 1 91.19 182 ILE A N 1
ATOM 1297 C CA . ILE A 1 182 ? -12.234 -25.469 1.57 1 91.19 182 ILE A CA 1
ATOM 1298 C C . ILE A 1 182 ? -13.664 -24.984 1.334 1 91.19 182 ILE A C 1
ATOM 1300 O O . ILE A 1 182 ? -14.586 -25.375 2.051 1 91.19 182 ILE A O 1
ATOM 1304 N N . VAL A 1 183 ? -13.867 -24.172 0.337 1 90.62 183 VAL A N 1
ATOM 1305 C CA . VAL A 1 183 ? -15.164 -23.531 0.128 1 90.62 183 VAL A CA 1
ATOM 1306 C C . VAL A 1 183 ? -16.172 -24.562 -0.366 1 90.62 183 VAL A C 1
ATOM 1308 O O . VAL A 1 183 ? -17.375 -24.422 -0.139 1 90.62 183 VAL A O 1
ATOM 1311 N N . HIS A 1 184 ? -15.734 -25.594 -1.119 1 92.69 184 HIS A N 1
ATOM 1312 C CA . HIS A 1 184 ? -16.625 -26.625 -1.65 1 92.69 184 HIS A CA 1
ATOM 1313 C C . HIS A 1 184 ? -16.469 -27.938 -0.869 1 92.69 184 HIS A C 1
ATOM 1315 O O . HIS A 1 184 ? -16.672 -29.016 -1.418 1 92.69 184 HIS A O 1
ATOM 1321 N N . HIS A 1 185 ? -16.078 -27.859 0.32 1 90.75 185 HIS A N 1
ATOM 1322 C CA . HIS A 1 185 ? -15.797 -29.031 1.131 1 90.75 185 HIS A CA 1
ATOM 1323 C C . HIS A 1 185 ? -16.969 -30.016 1.111 1 90.75 185 HIS A C 1
ATOM 1325 O O . HIS A 1 185 ? -16.766 -31.219 0.928 1 90.75 185 HIS A O 1
ATOM 1331 N N . GLU A 1 186 ? -18.172 -29.578 1.31 1 90.06 186 GLU A N 1
ATOM 1332 C CA . GLU A 1 186 ? -19.344 -30.453 1.382 1 90.06 186 GLU A CA 1
ATOM 1333 C C . GLU A 1 186 ? -19.562 -31.188 0.069 1 90.06 186 GLU A C 1
ATOM 1335 O O . GLU A 1 186 ? -19.859 -32.375 0.072 1 90.06 186 GLU A O 1
ATOM 1340 N N . ARG A 1 187 ? -19.391 -30.484 -0.999 1 90.75 187 ARG A N 1
ATOM 1341 C CA . ARG A 1 187 ? -19.562 -31.078 -2.32 1 90.75 187 ARG A CA 1
ATOM 1342 C C . ARG A 1 187 ? -18.484 -32.125 -2.602 1 90.75 187 ARG A C 1
ATOM 1344 O O . ARG A 1 187 ? -18.734 -33.125 -3.254 1 90.75 187 ARG A O 1
ATOM 1351 N N . LEU A 1 188 ? -17.344 -31.906 -2.047 1 94.56 188 LEU A N 1
ATOM 1352 C CA . LEU A 1 188 ? -16.188 -32.75 -2.365 1 94.56 188 LEU A CA 1
ATOM 1353 C C . LEU A 1 188 ? -16.156 -33.969 -1.476 1 94.56 188 LEU A C 1
ATOM 1355 O O . LEU A 1 188 ? -15.641 -35.031 -1.881 1 94.56 188 LEU A O 1
ATOM 1359 N N . GLN A 1 189 ? -16.469 -34 -0.2 1 91.25 189 GLN A N 1
ATOM 1360 C CA . GLN A 1 189 ? -16.391 -35.031 0.801 1 91.25 189 GLN A CA 1
ATOM 1361 C C . GLN A 1 189 ? -16.984 -36.344 0.276 1 91.25 189 GLN A C 1
ATOM 1363 O O . GLN A 1 189 ? -16.469 -37.438 0.574 1 91.25 189 GLN A O 1
ATOM 1368 N N . GLY A 1 190 ? -17.734 -36.406 -0.663 1 87.5 190 GLY A N 1
ATOM 1369 C CA . GLY A 1 190 ? -18.359 -37.594 -1.188 1 87.5 190 GLY A CA 1
ATOM 1370 C C . GLY A 1 190 ? -17.797 -38.031 -2.531 1 87.5 190 GLY A C 1
ATOM 1371 O O . GLY A 1 190 ? -17.906 -39.188 -2.918 1 87.5 190 GLY A O 1
ATOM 1372 N N . ASN A 1 191 ? -17.031 -37.281 -3.096 1 92.25 191 ASN A N 1
ATOM 1373 C CA . ASN A 1 191 ? -16.609 -37.531 -4.473 1 92.25 191 ASN A CA 1
ATOM 1374 C C . ASN A 1 191 ? -15.094 -37.656 -4.582 1 92.25 191 ASN A C 1
ATOM 1376 O O . ASN A 1 191 ? -14.586 -38.188 -5.566 1 92.25 191 ASN A O 1
ATOM 1380 N N . ILE A 1 192 ? -14.383 -37.156 -3.557 1 94.5 192 ILE A N 1
ATOM 1381 C CA . ILE A 1 192 ? -12.922 -37.219 -3.479 1 94.5 192 ILE A CA 1
ATOM 1382 C C . ILE A 1 192 ? -12.508 -37.875 -2.174 1 94.5 192 ILE A C 1
ATOM 1384 O O . ILE A 1 192 ? -13.172 -37.719 -1.146 1 94.5 192 ILE A O 1
ATOM 1388 N N . SER A 1 193 ? -11.484 -38.75 -2.217 1 95.25 193 SER A N 1
ATOM 1389 C CA . SER A 1 193 ? -11.055 -39.438 -1.011 1 95.25 193 SER A CA 1
ATOM 1390 C C . SER A 1 193 ? -10.648 -38.438 0.082 1 95.25 193 SER A C 1
ATOM 1392 O O . SER A 1 193 ? -10.234 -37.312 -0.209 1 95.25 193 SER A O 1
ATOM 1394 N N . GLU A 1 194 ? -10.727 -38.875 1.278 1 94.62 194 GLU A N 1
ATOM 1395 C CA . GLU A 1 194 ? -10.352 -38.062 2.426 1 94.62 194 GLU A CA 1
ATOM 1396 C C . GLU A 1 194 ? -8.867 -37.688 2.371 1 94.62 194 GLU A C 1
ATOM 1398 O O . GLU A 1 194 ? -8.484 -36.594 2.785 1 94.62 194 GLU A O 1
ATOM 1403 N N . GLU A 1 195 ? -8.156 -38.625 1.946 1 95.88 195 GLU A N 1
ATOM 1404 C CA . GLU A 1 195 ? -6.723 -38.375 1.825 1 95.88 195 GLU A CA 1
ATOM 1405 C C . GLU A 1 195 ? -6.43 -37.281 0.829 1 95.88 195 GLU A C 1
ATOM 1407 O O . GLU A 1 195 ? -5.605 -36.406 1.096 1 95.88 195 GLU A O 1
ATOM 1412 N N . MET A 1 196 ? -7.074 -37.281 -0.259 1 96.19 196 MET A N 1
ATOM 1413 C CA . MET A 1 196 ? -6.887 -36.25 -1.277 1 96.19 196 MET A CA 1
ATOM 1414 C C . MET A 1 196 ? -7.395 -34.906 -0.784 1 96.19 196 MET A C 1
ATOM 1416 O O . MET A 1 196 ? -6.785 -33.875 -1.054 1 96.19 196 MET A O 1
ATOM 1420 N N . LEU A 1 197 ? -8.477 -34.938 -0.072 1 96.06 197 LEU A N 1
ATOM 1421 C CA . LEU A 1 197 ? -9.023 -33.719 0.482 1 96.06 197 LEU A CA 1
ATOM 1422 C C . LEU A 1 197 ? -8.055 -33.094 1.487 1 96.06 197 LEU A C 1
ATOM 1424 O O . LEU A 1 197 ? -7.883 -31.875 1.523 1 96.06 197 LEU A O 1
ATOM 1428 N N . ALA A 1 198 ? -7.5 -33.938 2.281 1 96 198 ALA A N 1
ATOM 1429 C CA . ALA A 1 198 ? -6.512 -33.469 3.246 1 96 198 ALA A CA 1
ATOM 1430 C C . ALA A 1 198 ? -5.305 -32.875 2.539 1 96 198 ALA A C 1
ATOM 1432 O O . ALA A 1 198 ? -4.762 -31.844 2.984 1 96 198 ALA A O 1
ATOM 1433 N N . THR A 1 199 ? -4.859 -33.469 1.498 1 96.75 199 THR A N 1
ATOM 1434 C CA . THR A 1 199 ? -3.736 -32.969 0.712 1 96.75 199 THR A CA 1
ATOM 1435 C C . THR A 1 199 ? -4.07 -31.609 0.088 1 96.75 199 THR A C 1
ATOM 1437 O O . THR A 1 199 ? -3.248 -30.703 0.104 1 96.75 199 THR A O 1
ATOM 1440 N N . LEU A 1 200 ? -5.285 -31.531 -0.429 1 97 200 LEU A N 1
ATOM 1441 C CA . LEU A 1 200 ? -5.746 -30.281 -1.02 1 97 200 LEU A CA 1
ATOM 1442 C C . LEU A 1 200 ? -5.742 -29.156 0.012 1 97 200 LEU A C 1
ATOM 1444 O O . LEU A 1 200 ? -5.242 -28.062 -0.258 1 97 200 LEU A O 1
ATOM 1448 N N . ARG A 1 201 ? -6.188 -29.406 1.138 1 93.5 201 ARG A N 1
ATOM 1449 C CA . ARG A 1 201 ? -6.273 -28.406 2.191 1 93.5 201 ARG A CA 1
ATOM 1450 C C . ARG A 1 201 ? -4.883 -27.984 2.654 1 93.5 201 ARG A C 1
ATOM 1452 O O . ARG A 1 201 ? -4.656 -26.797 2.947 1 93.5 201 ARG A O 1
ATOM 1459 N N . ALA A 1 202 ? -3.979 -28.922 2.709 1 95.12 202 ALA A N 1
ATOM 1460 C CA . ALA A 1 202 ? -2.621 -28.656 3.182 1 95.12 202 ALA A CA 1
ATOM 1461 C C . ALA A 1 202 ? -1.863 -27.766 2.211 1 95.12 202 ALA A C 1
ATOM 1463 O O . ALA A 1 202 ? -0.835 -27.188 2.568 1 95.12 202 ALA A O 1
ATOM 1464 N N . ARG A 1 203 ? -2.389 -27.578 1.021 1 96 203 ARG A N 1
ATOM 1465 C CA . ARG A 1 203 ? -1.708 -26.781 0.008 1 96 203 ARG A CA 1
ATOM 1466 C C . ARG A 1 203 ? -1.767 -25.297 0.354 1 96 203 ARG A C 1
ATOM 1468 O O . ARG A 1 203 ? -1.034 -24.484 -0.224 1 96 203 ARG A O 1
ATOM 1475 N N . VAL A 1 204 ? -2.537 -24.922 1.331 1 94.62 204 VAL A N 1
ATOM 1476 C CA . VAL A 1 204 ? -2.584 -23.531 1.796 1 94.62 204 VAL A CA 1
ATOM 1477 C C . VAL A 1 204 ? -1.186 -23.078 2.201 1 94.62 204 VAL A C 1
ATOM 1479 O O . VAL A 1 204 ? -0.826 -21.906 2.008 1 94.62 204 VAL A O 1
ATOM 1482 N N . ASP A 1 205 ? -0.361 -24 2.66 1 94.25 205 ASP A N 1
ATOM 1483 C CA . ASP A 1 205 ? 0.988 -23.703 3.127 1 94.25 205 ASP A CA 1
ATOM 1484 C C . ASP A 1 205 ? 1.961 -23.578 1.955 1 94.25 205 ASP A C 1
ATOM 1486 O O . ASP A 1 205 ? 3.111 -23.188 2.135 1 94.25 205 ASP A O 1
ATOM 1490 N N . GLN A 1 206 ? 1.459 -23.859 0.763 1 97.25 206 GLN A N 1
ATOM 1491 C CA . GLN A 1 206 ? 2.314 -23.844 -0.419 1 97.25 206 GLN A CA 1
ATOM 1492 C C . GLN A 1 206 ? 2.072 -22.578 -1.25 1 97.25 206 GLN A C 1
ATOM 1494 O O . GLN A 1 206 ? 2.727 -22.375 -2.273 1 97.25 206 GLN A O 1
ATOM 1499 N N . ILE A 1 207 ? 1.205 -21.734 -0.784 1 96.75 207 ILE A N 1
ATOM 1500 C CA . ILE A 1 207 ? 0.819 -20.547 -1.549 1 96.75 207 ILE A CA 1
ATOM 1501 C C . ILE A 1 207 ? 1.886 -19.469 -1.401 1 96.75 207 ILE A C 1
ATOM 1503 O O . ILE A 1 207 ? 1.606 -18.375 -0.902 1 96.75 207 ILE A O 1
ATOM 1507 N N . THR A 1 208 ? 3.064 -19.75 -1.786 1 98.31 208 THR A N 1
ATOM 1508 C CA . THR A 1 208 ? 4.242 -18.891 -1.778 1 98.31 208 THR A CA 1
ATOM 1509 C C . THR A 1 208 ? 5.32 -19.438 -2.709 1 98.31 208 THR A C 1
ATOM 1511 O O . THR A 1 208 ? 5.387 -20.641 -2.945 1 98.31 208 THR A O 1
ATOM 1514 N N . VAL A 1 209 ? 6.098 -18.531 -3.268 1 98.62 209 VAL A N 1
ATOM 1515 C CA . VAL A 1 209 ? 7.211 -18.984 -4.098 1 98.62 209 VAL A CA 1
ATOM 1516 C C . VAL A 1 209 ? 8.516 -18.375 -3.596 1 98.62 209 VAL A C 1
ATOM 1518 O O . VAL A 1 209 ? 9.508 -18.328 -4.324 1 98.62 209 VAL A O 1
ATOM 1521 N N . VAL A 1 210 ? 8.578 -17.812 -2.369 1 98.69 210 VAL A N 1
ATOM 1522 C CA . VAL A 1 210 ? 9.734 -17.078 -1.878 1 98.69 210 VAL A CA 1
ATOM 1523 C C . VAL A 1 210 ? 10.969 -17.969 -1.896 1 98.69 210 VAL A C 1
ATOM 1525 O O . VAL A 1 210 ? 11.977 -17.641 -2.516 1 98.69 210 VAL A O 1
ATOM 1528 N N . GLU A 1 211 ? 10.906 -19.156 -1.336 1 98.12 211 GLU A N 1
ATOM 1529 C CA . GLU A 1 211 ? 12.047 -20.062 -1.263 1 98.12 211 GLU A CA 1
ATOM 1530 C C . GLU A 1 211 ? 12.406 -20.609 -2.641 1 98.12 211 GLU A C 1
ATOM 1532 O O . GLU A 1 211 ? 13.586 -20.703 -2.992 1 98.12 211 GLU A O 1
ATOM 1537 N N . ASP A 1 212 ? 11.359 -20.938 -3.438 1 98.31 212 ASP A N 1
ATOM 1538 C CA . ASP A 1 212 ? 11.57 -21.391 -4.805 1 98.31 212 ASP A CA 1
ATOM 1539 C C . ASP A 1 212 ? 12.461 -20.422 -5.582 1 98.31 212 ASP A C 1
ATOM 1541 O O . ASP A 1 212 ? 13.484 -20.812 -6.141 1 98.31 212 ASP A O 1
ATOM 1545 N N . ALA A 1 213 ? 12.039 -19.219 -5.543 1 98.69 213 ALA A N 1
ATOM 1546 C CA . ALA A 1 213 ? 12.625 -18.188 -6.391 1 98.69 213 ALA A CA 1
ATOM 1547 C C . ALA A 1 213 ? 14.031 -17.812 -5.926 1 98.69 213 ALA A C 1
ATOM 1549 O O . ALA A 1 213 ? 14.961 -17.766 -6.73 1 98.69 213 ALA A O 1
ATOM 1550 N N . LEU A 1 214 ? 14.219 -17.641 -4.613 1 98.62 214 LEU A N 1
ATOM 1551 C CA . LEU A 1 214 ? 15.508 -17.188 -4.102 1 98.62 214 LEU A CA 1
ATOM 1552 C C . LEU A 1 214 ? 16.578 -18.266 -4.277 1 98.62 214 LEU A C 1
ATOM 1554 O O . LEU A 1 214 ? 17.719 -17.953 -4.609 1 98.62 214 LEU A O 1
ATOM 1558 N N . HIS A 1 215 ? 16.219 -19.5 -4.074 1 98.62 215 HIS A N 1
ATOM 1559 C CA . HIS A 1 215 ? 17.188 -20.578 -4.211 1 98.62 215 HIS A CA 1
ATOM 1560 C C . HIS A 1 215 ? 17.547 -20.828 -5.672 1 98.62 215 HIS A C 1
ATOM 1562 O O . HIS A 1 215 ? 18.688 -21.109 -6.004 1 98.62 215 HIS A O 1
ATOM 1568 N N . ALA A 1 216 ? 16.547 -20.719 -6.551 1 98.75 216 ALA A N 1
ATOM 1569 C CA . ALA A 1 216 ? 16.844 -20.844 -7.973 1 98.75 216 ALA A CA 1
ATOM 1570 C C . ALA A 1 216 ? 17.797 -19.75 -8.43 1 98.75 216 ALA A C 1
ATOM 1572 O O . ALA A 1 216 ? 18.766 -20.016 -9.164 1 98.75 216 ALA A O 1
ATOM 1573 N N . PHE A 1 217 ? 17.547 -18.547 -8.078 1 98.56 217 PHE A N 1
ATOM 1574 C CA . PHE A 1 217 ? 18.375 -17.406 -8.461 1 98.56 217 PHE A CA 1
ATOM 1575 C C . PHE A 1 217 ? 19.812 -17.609 -8 1 98.56 217 PHE A C 1
ATOM 1577 O O . PHE A 1 217 ? 20.75 -17.266 -8.727 1 98.56 217 PHE A O 1
ATOM 1584 N N . LYS A 1 218 ? 20 -18.141 -6.781 1 97.81 218 LYS A N 1
ATOM 1585 C CA . LYS A 1 218 ? 21.312 -18.344 -6.188 1 97.81 218 LYS A CA 1
ATOM 1586 C C . LYS A 1 218 ? 22.141 -19.328 -7.008 1 97.81 218 LYS A C 1
ATOM 1588 O O . LYS A 1 218 ? 23.359 -19.219 -7.062 1 97.81 218 LYS A O 1
ATOM 1593 N N . VAL A 1 219 ? 21.5 -20.266 -7.633 1 97.88 219 VAL A N 1
ATOM 1594 C CA . VAL A 1 219 ? 22.188 -21.25 -8.438 1 97.88 219 VAL A CA 1
ATOM 1595 C C . VAL A 1 219 ? 22.875 -20.578 -9.617 1 97.88 219 VAL A C 1
ATOM 1597 O O . VAL A 1 219 ? 23.969 -20.984 -10.023 1 97.88 219 VAL A O 1
ATOM 1600 N N . GLY A 1 220 ? 22.266 -19.562 -10.188 1 97.25 220 GLY A N 1
ATOM 1601 C CA . GLY A 1 220 ? 22.75 -18.969 -11.414 1 97.25 220 GLY A CA 1
ATOM 1602 C C . GLY A 1 220 ? 22.172 -19.609 -12.664 1 97.25 220 GLY A C 1
ATOM 1603 O O . GLY A 1 220 ? 21.719 -20.75 -12.625 1 97.25 220 GLY A O 1
ATOM 1604 N N . GLY A 1 221 ? 22.156 -18.844 -13.734 1 97.94 221 GLY A N 1
ATOM 1605 C CA . GLY A 1 221 ? 21.641 -19.344 -14.992 1 97.94 221 GLY A CA 1
ATOM 1606 C C . GLY A 1 221 ? 20.141 -19.203 -15.133 1 97.94 221 GLY A C 1
ATOM 1607 O O . GLY A 1 221 ? 19.547 -19.703 -16.094 1 97.94 221 GLY A O 1
ATOM 1608 N N . VAL A 1 222 ? 19.469 -18.641 -14.156 1 98.62 222 VAL A N 1
ATOM 1609 C CA . VAL A 1 222 ? 18.047 -18.312 -14.219 1 98.62 222 VAL A CA 1
ATOM 1610 C C . VAL A 1 222 ? 17.875 -16.906 -14.789 1 98.62 222 VAL A C 1
ATOM 1612 O O . VAL A 1 222 ? 18.375 -15.93 -14.227 1 98.62 222 VAL A O 1
ATOM 1615 N N . HIS A 1 223 ? 17.141 -16.797 -15.867 1 98.62 223 HIS A N 1
ATOM 1616 C CA . HIS A 1 223 ? 17.109 -15.531 -16.609 1 98.62 223 HIS A CA 1
ATOM 1617 C C . HIS A 1 223 ? 15.805 -14.781 -16.344 1 98.62 223 HIS A C 1
ATOM 1619 O O . HIS A 1 223 ? 15.734 -13.562 -16.547 1 98.62 223 HIS A O 1
ATOM 1625 N N . ALA A 1 224 ? 14.766 -15.508 -15.961 1 98.12 224 ALA A N 1
ATOM 1626 C CA . ALA A 1 224 ? 13.469 -14.922 -15.648 1 98.12 224 ALA A CA 1
ATOM 1627 C C . ALA A 1 224 ? 12.672 -15.828 -14.711 1 98.12 224 ALA A C 1
ATOM 1629 O O . ALA A 1 224 ? 12.805 -17.047 -14.758 1 98.12 224 ALA A O 1
ATOM 1630 N N . MET A 1 225 ? 11.914 -15.227 -13.891 1 98.38 225 MET A N 1
ATOM 1631 C CA . MET A 1 225 ? 10.969 -15.953 -13.047 1 98.38 225 MET A CA 1
ATOM 1632 C C . MET A 1 225 ? 9.641 -15.203 -12.953 1 98.38 225 MET A C 1
ATOM 1634 O O . MET A 1 225 ? 9.594 -13.984 -13.141 1 98.38 225 MET A O 1
ATOM 1638 N N . HIS A 1 226 ? 8.609 -15.938 -12.672 1 97.69 226 HIS A N 1
ATOM 1639 C CA . HIS A 1 226 ? 7.254 -15.422 -12.5 1 97.69 226 HIS A CA 1
ATOM 1640 C C . HIS A 1 226 ? 6.406 -16.359 -11.648 1 97.69 226 HIS A C 1
ATOM 1642 O O . HIS A 1 226 ? 6.469 -17.578 -11.82 1 97.69 226 HIS A O 1
ATOM 1648 N N . ASP A 1 227 ? 5.75 -15.828 -10.695 1 97.75 227 ASP A N 1
ATOM 1649 C CA . ASP A 1 227 ? 4.777 -16.656 -10 1 97.75 227 ASP A CA 1
ATOM 1650 C C . ASP A 1 227 ? 3.451 -16.703 -10.75 1 97.75 227 ASP A C 1
ATOM 1652 O O . ASP A 1 227 ? 2.947 -15.672 -11.195 1 97.75 227 ASP A O 1
ATOM 1656 N N . ALA A 1 228 ? 2.93 -17.906 -10.883 1 96.5 228 ALA A N 1
ATOM 1657 C CA . ALA A 1 228 ? 1.642 -18.062 -11.547 1 96.5 228 ALA A CA 1
ATOM 1658 C C . ALA A 1 228 ? 0.494 -17.641 -10.633 1 96.5 228 ALA A C 1
ATOM 1660 O O . ALA A 1 228 ? 0.254 -18.266 -9.594 1 96.5 228 ALA A O 1
ATOM 1661 N N . THR A 1 229 ? -0.137 -16.531 -10.938 1 93.69 229 THR A N 1
ATOM 1662 C CA . THR A 1 229 ? -1.274 -16.047 -10.172 1 93.69 229 THR A CA 1
ATOM 1663 C C . THR A 1 229 ? -2.555 -16.109 -10.992 1 93.69 229 THR A C 1
ATOM 1665 O O . THR A 1 229 ? -3.002 -17.188 -11.383 1 93.69 229 THR A O 1
ATOM 1668 N N . GLU A 1 230 ? -3.203 -15.039 -11.227 1 89.38 230 GLU A N 1
ATOM 1669 C CA . GLU A 1 230 ? -4.422 -15.039 -12.031 1 89.38 230 GLU A CA 1
ATOM 1670 C C . GLU A 1 230 ? -4.145 -15.5 -13.453 1 89.38 230 GLU A C 1
ATOM 1672 O O . GLU A 1 230 ? -3.152 -15.102 -14.062 1 89.38 230 GLU A O 1
ATOM 1677 N N . GLY A 1 231 ? -4.949 -16.375 -13.906 1 92.44 231 GLY A N 1
ATOM 1678 C CA . GLY A 1 231 ? -4.773 -16.984 -15.211 1 92.44 231 GLY A CA 1
ATOM 1679 C C . GLY A 1 231 ? -3.945 -18.266 -15.172 1 92.44 231 GLY A C 1
ATOM 1680 O O . GLY A 1 231 ? -3.777 -18.938 -16.188 1 92.44 231 GLY A O 1
ATOM 1681 N N . GLY A 1 232 ? -3.438 -18.547 -13.969 1 96.31 232 GLY A N 1
ATOM 1682 C CA . GLY A 1 232 ? -2.73 -19.797 -13.742 1 96.31 232 GLY A CA 1
ATOM 1683 C C . GLY A 1 232 ? -1.411 -19.875 -14.484 1 96.31 232 GLY A C 1
ATOM 1684 O O . GLY A 1 232 ? -0.781 -18.859 -14.758 1 96.31 232 GLY A O 1
ATOM 1685 N N . VAL A 1 233 ? -1.035 -21.125 -14.703 1 97.94 233 VAL A N 1
ATOM 1686 C CA . VAL A 1 233 ? 0.226 -21.375 -15.383 1 97.94 233 VAL A CA 1
ATOM 1687 C C . VAL A 1 233 ? 0.158 -20.844 -16.812 1 97.94 233 VAL A C 1
ATOM 1689 O O . VAL A 1 233 ? 1.116 -20.234 -17.312 1 97.94 233 VAL A O 1
ATOM 1692 N N . GLN A 1 234 ? -0.979 -21.047 -17.453 1 96.81 234 GLN A N 1
ATOM 1693 C CA . GLN A 1 234 ? -1.161 -20.516 -18.797 1 96.81 234 GLN A CA 1
ATOM 1694 C C . GLN A 1 234 ? -0.974 -19.016 -18.844 1 96.81 234 GLN A C 1
ATOM 1696 O O . GLN A 1 234 ? -0.294 -18.484 -19.734 1 96.81 234 GLN A O 1
ATOM 1701 N N . GLY A 1 235 ? -1.609 -18.344 -17.938 1 94.62 235 GLY A N 1
ATOM 1702 C CA . GLY A 1 235 ? -1.45 -16.906 -17.859 1 94.62 235 GLY A CA 1
ATOM 1703 C C . GLY A 1 235 ? -0.017 -16.469 -17.609 1 94.62 235 GLY A C 1
ATOM 1704 O O . GLY A 1 235 ? 0.467 -15.523 -18.234 1 94.62 235 GLY A O 1
ATOM 1705 N N . GLY A 1 236 ? 0.67 -17.125 -16.672 1 95.75 236 GLY A N 1
ATOM 1706 C CA . GLY A 1 236 ? 2.064 -16.828 -16.391 1 95.75 236 GLY A CA 1
ATOM 1707 C C . GLY A 1 236 ? 2.973 -17 -17.578 1 95.75 236 GLY A C 1
ATOM 1708 O O . GLY A 1 236 ? 3.844 -16.172 -17.828 1 95.75 236 GLY A O 1
ATOM 1709 N N . LEU A 1 237 ? 2.732 -18.062 -18.312 1 97.31 237 LEU A N 1
ATOM 1710 C CA . LEU A 1 237 ? 3.521 -18.312 -19.516 1 97.31 237 LEU A CA 1
ATOM 1711 C C . LEU A 1 237 ? 3.291 -17.219 -20.562 1 97.31 237 LEU A C 1
ATOM 1713 O O . LEU A 1 237 ? 4.238 -16.75 -21.188 1 97.31 237 LEU A O 1
ATOM 1717 N N . TRP A 1 238 ? 2.07 -16.859 -20.719 1 95.06 238 TRP A N 1
ATOM 1718 C CA . TRP A 1 238 ? 1.73 -15.812 -21.672 1 95.06 238 TRP A CA 1
ATOM 1719 C C . TRP A 1 238 ? 2.408 -14.5 -21.297 1 95.06 238 TRP A C 1
ATOM 1721 O O . TRP A 1 238 ? 2.943 -13.797 -22.156 1 95.06 238 TRP A O 1
ATOM 1731 N N . GLU A 1 239 ? 2.367 -14.211 -20.047 1 94.19 239 GLU A N 1
ATOM 1732 C CA . GLU A 1 239 ? 2.951 -12.969 -19.562 1 94.19 239 GLU A CA 1
ATOM 1733 C C . GLU A 1 239 ? 4.465 -12.961 -19.734 1 94.19 239 GLU A C 1
ATOM 1735 O O . GLU A 1 239 ? 5.047 -11.953 -20.141 1 94.19 239 GLU A O 1
ATOM 1740 N N . MET A 1 240 ? 5.117 -14.062 -19.422 1 95.75 240 MET A N 1
ATOM 1741 C CA . MET A 1 240 ? 6.566 -14.156 -19.594 1 95.75 240 MET A CA 1
ATOM 1742 C C . MET A 1 240 ? 6.953 -14.039 -21.062 1 95.75 240 MET A C 1
ATOM 1744 O O . MET A 1 240 ? 7.918 -13.359 -21.406 1 95.75 240 MET A O 1
ATOM 1748 N N . SER A 1 241 ? 6.184 -14.68 -21.891 1 96.38 241 SER A N 1
ATOM 1749 C CA . SER A 1 241 ? 6.422 -14.602 -23.328 1 96.38 241 SER A CA 1
ATOM 1750 C C . SER A 1 241 ? 6.262 -13.172 -23.828 1 96.38 241 SER A C 1
ATOM 1752 O O . SER A 1 241 ? 7.109 -12.672 -24.578 1 96.38 241 SER A O 1
ATOM 1754 N N . THR A 1 242 ? 5.203 -12.562 -23.422 1 92.81 242 THR A N 1
ATOM 1755 C CA . THR A 1 242 ? 4.914 -11.195 -23.844 1 92.81 242 THR A CA 1
ATOM 1756 C C . THR A 1 242 ? 6.004 -10.242 -23.359 1 92.81 242 THR A C 1
ATOM 1758 O O . THR A 1 242 ? 6.469 -9.391 -24.125 1 92.81 242 THR A O 1
ATOM 1761 N N . SER A 1 243 ? 6.406 -10.375 -22.203 1 91.5 243 SER A N 1
ATOM 1762 C CA . SER A 1 243 ? 7.406 -9.492 -21.625 1 91.5 243 SER A CA 1
ATOM 1763 C C . SER A 1 243 ? 8.773 -9.688 -22.266 1 91.5 243 SER A C 1
ATOM 1765 O O . SER A 1 243 ? 9.523 -8.734 -22.438 1 91.5 243 SER A O 1
ATOM 1767 N N . SER A 1 244 ? 9.164 -10.914 -22.625 1 94.38 244 SER A N 1
ATOM 1768 C CA . SER A 1 244 ? 10.477 -11.211 -23.203 1 94.38 244 SER A CA 1
ATOM 1769 C C . SER A 1 244 ? 10.477 -11.023 -24.719 1 94.38 244 SER A C 1
ATOM 1771 O O . SER A 1 244 ? 11.539 -10.938 -25.328 1 94.38 244 SER A O 1
ATOM 1773 N N . GLY A 1 245 ? 9.266 -11.047 -25.266 1 94.81 245 GLY A N 1
ATOM 1774 C CA . GLY A 1 245 ? 9.141 -11.008 -26.719 1 94.81 245 GLY A CA 1
ATOM 1775 C C . GLY A 1 245 ? 9.484 -12.328 -27.375 1 94.81 245 GLY A C 1
ATOM 1776 O O . GLY A 1 245 ? 9.719 -12.383 -28.594 1 94.81 245 GLY A O 1
ATOM 1777 N N . LEU A 1 246 ? 9.609 -13.406 -26.625 1 97.69 246 LEU A N 1
ATOM 1778 C CA . LEU A 1 246 ? 9.945 -14.727 -27.125 1 97.69 246 LEU A CA 1
ATOM 1779 C C . LEU A 1 246 ? 8.766 -15.688 -26.969 1 97.69 246 LEU A C 1
ATOM 1781 O O . LEU A 1 246 ? 8.227 -15.836 -25.875 1 97.69 246 LEU A O 1
ATOM 1785 N N . PRO A 1 247 ? 8.398 -16.344 -28.031 1 98.31 247 PRO A N 1
ATOM 1786 C CA . PRO A 1 247 ? 7.34 -17.359 -27.891 1 98.31 247 PRO A CA 1
ATOM 1787 C C . PRO A 1 247 ? 7.789 -18.562 -27.062 1 98.31 247 PRO A C 1
ATOM 1789 O O . PRO A 1 247 ? 8.984 -18.812 -26.938 1 98.31 247 PRO A O 1
ATOM 1792 N N . VAL A 1 248 ? 6.777 -19.25 -26.578 1 98.56 248 VAL A N 1
ATOM 1793 C CA . VAL A 1 248 ? 7.066 -20.469 -25.828 1 98.56 248 VAL A CA 1
ATOM 1794 C C . VAL A 1 248 ? 6.477 -21.688 -26.547 1 98.56 248 VAL A C 1
ATOM 1796 O O . VAL A 1 248 ? 5.492 -21.562 -27.281 1 98.56 248 VAL A O 1
ATOM 1799 N N . MET A 1 249 ? 7.129 -22.781 -26.422 1 98.5 249 MET A N 1
ATOM 1800 C CA . MET A 1 249 ? 6.617 -24.109 -26.734 1 98.5 249 MET A CA 1
ATOM 1801 C C . MET A 1 249 ? 6.547 -24.984 -25.469 1 98.5 249 MET A C 1
ATOM 1803 O O . MET A 1 249 ? 7.578 -25.359 -24.922 1 98.5 249 MET A O 1
ATOM 1807 N N . VAL A 1 250 ? 5.301 -25.297 -25.078 1 98.44 250 VAL A N 1
ATOM 1808 C CA . VAL A 1 250 ? 5.168 -26.047 -23.844 1 98.44 250 VAL A CA 1
ATOM 1809 C C . VAL A 1 250 ? 4.34 -27.312 -24.078 1 98.44 250 VAL A C 1
ATOM 1811 O O . VAL A 1 250 ? 3.592 -27.391 -25.062 1 98.44 250 VAL A O 1
ATOM 1814 N N . ASP A 1 251 ? 4.582 -28.344 -23.219 1 98.19 251 ASP A N 1
ATOM 1815 C CA . ASP A 1 251 ? 3.893 -29.625 -23.281 1 98.19 251 ASP A CA 1
ATOM 1816 C C . ASP A 1 251 ? 3.162 -29.922 -21.969 1 98.19 251 ASP A C 1
ATOM 1818 O O . ASP A 1 251 ? 3.738 -30.516 -21.047 1 98.19 251 ASP A O 1
ATOM 1822 N N . PHE A 1 252 ? 1.879 -29.609 -21.938 1 97.69 252 PHE A N 1
ATOM 1823 C CA . PHE A 1 252 ? 1.078 -29.844 -20.734 1 97.69 252 PHE A CA 1
ATOM 1824 C C . PHE A 1 252 ? 0.801 -31.328 -20.562 1 97.69 252 PHE A C 1
ATOM 1826 O O . PHE A 1 252 ? 0.662 -31.797 -19.422 1 97.69 252 PHE A O 1
ATOM 1833 N N . ASP A 1 253 ? 0.783 -32.062 -21.656 1 96.62 253 ASP A N 1
ATOM 1834 C CA . ASP A 1 253 ? 0.496 -33.5 -21.594 1 96.62 253 ASP A CA 1
ATOM 1835 C C . ASP A 1 253 ? 1.642 -34.25 -20.953 1 96.62 253 ASP A C 1
ATOM 1837 O O . ASP A 1 253 ? 1.43 -35.312 -20.359 1 96.62 253 ASP A O 1
ATOM 1841 N N . GLY A 1 254 ? 2.773 -33.719 -21.031 1 95.31 254 GLY A N 1
ATOM 1842 C CA . GLY A 1 254 ? 3.961 -34.375 -20.531 1 95.31 254 GLY A CA 1
ATOM 1843 C C . GLY A 1 254 ? 4.152 -34.219 -19.031 1 95.31 254 GLY A C 1
ATOM 1844 O O . GLY A 1 254 ? 5.062 -34.812 -18.453 1 95.31 254 GLY A O 1
ATOM 1845 N N . VAL A 1 255 ? 3.346 -33.469 -18.375 1 95.56 255 VAL A N 1
ATOM 1846 C CA . VAL A 1 255 ? 3.453 -33.219 -16.938 1 95.56 255 VAL A CA 1
ATOM 1847 C C . VAL A 1 255 ? 2.355 -33.969 -16.203 1 95.56 255 VAL A C 1
ATOM 1849 O O . VAL A 1 255 ? 1.169 -33.812 -16.484 1 95.56 255 VAL A O 1
ATOM 1852 N N . GLU A 1 256 ? 2.732 -34.844 -15.359 1 94 256 GLU A N 1
ATOM 1853 C CA . GLU A 1 256 ? 1.763 -35.469 -14.477 1 94 256 GLU A CA 1
ATOM 1854 C C . GLU A 1 256 ? 1.394 -34.562 -13.305 1 94 256 GLU A C 1
ATOM 1856 O O . GLU A 1 256 ? 2.119 -34.5 -12.312 1 94 256 GLU A O 1
ATOM 1861 N N . ILE A 1 257 ? 0.307 -33.969 -13.352 1 92.69 257 ILE A N 1
ATOM 1862 C CA . ILE A 1 257 ? -0.109 -33.062 -12.266 1 92.69 257 ILE A CA 1
ATOM 1863 C C . ILE A 1 257 ? -0.556 -33.906 -11.062 1 92.69 257 ILE A C 1
ATOM 1865 O O . ILE A 1 257 ? -1.003 -35.062 -11.227 1 92.69 257 ILE A O 1
ATOM 1869 N N . PRO A 1 258 ? -0.429 -33.375 -9.891 1 95.75 258 PRO A N 1
ATOM 1870 C CA . PRO A 1 258 ? -0.812 -34.094 -8.672 1 95.75 258 PRO A CA 1
ATOM 1871 C C . PRO A 1 258 ? -2.248 -34.625 -8.727 1 95.75 258 PRO A C 1
ATOM 1873 O O . PRO A 1 258 ? -3.148 -33.906 -9.18 1 95.75 258 PRO A O 1
ATOM 1876 N N . ALA A 1 259 ? -2.469 -35.812 -8.227 1 96.19 259 ALA A N 1
ATOM 1877 C CA . ALA A 1 259 ? -3.736 -36.531 -8.359 1 96.19 259 ALA A CA 1
ATOM 1878 C C . ALA A 1 259 ? -4.867 -35.781 -7.672 1 96.19 259 ALA A C 1
ATOM 1880 O O . ALA A 1 259 ? -6.012 -35.781 -8.133 1 96.19 259 ALA A O 1
ATOM 1881 N N . ASP A 1 260 ? -4.566 -35.188 -6.535 1 97.56 260 ASP A N 1
ATOM 1882 C CA . ASP A 1 260 ? -5.586 -34.469 -5.805 1 97.56 260 ASP A CA 1
ATOM 1883 C C . ASP A 1 260 ? -6.109 -33.281 -6.629 1 97.56 260 ASP A C 1
ATOM 1885 O O . ASP A 1 260 ? -7.312 -33 -6.633 1 97.56 260 ASP A O 1
ATOM 1889 N N . ILE A 1 261 ? -5.25 -32.625 -7.367 1 97.62 261 ILE A N 1
ATOM 1890 C CA . ILE A 1 261 ? -5.633 -31.5 -8.203 1 97.62 261 ILE A CA 1
ATOM 1891 C C . ILE A 1 261 ? -6.469 -31.984 -9.383 1 97.62 261 ILE A C 1
ATOM 1893 O O . ILE A 1 261 ? -7.465 -31.359 -9.75 1 97.62 261 ILE A O 1
ATOM 1897 N N . VAL A 1 262 ? -6.07 -33.125 -9.945 1 96.69 262 VAL A N 1
ATOM 1898 C CA . VAL A 1 262 ? -6.828 -33.719 -11.039 1 96.69 262 VAL A CA 1
ATOM 1899 C C . VAL A 1 262 ? -8.25 -34.031 -10.578 1 96.69 262 VAL A C 1
ATOM 1901 O O . VAL A 1 262 ? -9.219 -33.719 -11.273 1 96.69 262 VAL A O 1
ATOM 1904 N N . ALA A 1 263 ? -8.375 -34.594 -9.438 1 97.12 263 ALA A N 1
ATOM 1905 C CA . ALA A 1 263 ? -9.68 -34.969 -8.898 1 97.12 263 ALA A CA 1
ATOM 1906 C C . ALA A 1 263 ? -10.555 -33.75 -8.664 1 97.12 263 ALA A C 1
ATOM 1908 O O . ALA A 1 263 ? -11.742 -33.75 -9 1 97.12 263 ALA A O 1
ATOM 1909 N N . LEU A 1 264 ? -9.953 -32.75 -8.094 1 97.56 264 LEU A N 1
ATOM 1910 C CA . LEU A 1 264 ? -10.68 -31.516 -7.828 1 97.56 264 LEU A CA 1
ATOM 1911 C C . LEU A 1 264 ? -11.172 -30.875 -9.133 1 97.56 264 LEU A C 1
ATOM 1913 O O . LEU A 1 264 ? -12.336 -30.484 -9.234 1 97.56 264 LEU A O 1
ATOM 1917 N N . ALA A 1 265 ? -10.234 -30.75 -10.086 1 97.06 265 ALA A N 1
ATOM 1918 C CA . ALA A 1 265 ? -10.555 -30.109 -11.367 1 97.06 265 ALA A CA 1
ATOM 1919 C C . ALA A 1 265 ? -11.672 -30.875 -12.078 1 97.06 265 ALA A C 1
ATOM 1921 O O . ALA A 1 265 ? -12.531 -30.25 -12.719 1 97.06 265 ALA A O 1
ATOM 1922 N N . ARG A 1 266 ? -11.609 -32.156 -12.008 1 96.12 266 ARG A N 1
ATOM 1923 C CA . ARG A 1 266 ? -12.648 -32.969 -12.617 1 96.12 266 ARG A CA 1
ATOM 1924 C C . ARG A 1 266 ? -13.992 -32.75 -11.938 1 96.12 266 ARG A C 1
ATOM 1926 O O . ARG A 1 266 ? -15.008 -32.562 -12.609 1 96.12 266 ARG A O 1
ATOM 1933 N N . GLU A 1 267 ? -14.016 -32.719 -10.625 1 96.44 267 GLU A N 1
ATOM 1934 C CA . GLU A 1 267 ? -15.242 -32.562 -9.859 1 96.44 267 GLU A CA 1
ATOM 1935 C C . GLU A 1 267 ? -15.883 -31.203 -10.086 1 96.44 267 GLU A C 1
ATOM 1937 O O . GLU A 1 267 ? -17.109 -31.078 -10.141 1 96.44 267 GLU A O 1
ATOM 1942 N N . LEU A 1 268 ? -15.031 -30.219 -10.125 1 96.19 268 LEU A N 1
ATOM 1943 C CA . LEU A 1 268 ? -15.562 -28.859 -10.234 1 96.19 268 LEU A CA 1
ATOM 1944 C C . LEU A 1 268 ? -15.57 -28.391 -11.688 1 96.19 268 LEU A C 1
ATOM 1946 O O . LEU A 1 268 ? -15.984 -27.281 -11.984 1 96.19 268 LEU A O 1
ATOM 1950 N N . ASP A 1 269 ? -15.07 -29.141 -12.594 1 96 269 ASP A N 1
ATOM 1951 C CA . ASP A 1 269 ? -15.141 -28.969 -14.039 1 96 269 ASP A CA 1
ATOM 1952 C C . ASP A 1 269 ? -14.438 -27.672 -14.461 1 96 269 ASP A C 1
ATOM 1954 O O . ASP A 1 269 ? -15.062 -26.781 -15.047 1 96 269 ASP A O 1
ATOM 1958 N N . PHE A 1 270 ? -13.219 -27.578 -14.273 1 96.12 270 PHE A N 1
ATOM 1959 C CA . PHE A 1 270 ? -12.43 -26.438 -14.719 1 96.12 270 PHE A CA 1
ATOM 1960 C C . PHE A 1 270 ? -11.039 -26.859 -15.156 1 96.12 270 PHE A C 1
ATOM 1962 O O . PHE A 1 270 ? -10.641 -28.016 -14.93 1 96.12 270 PHE A O 1
ATOM 1969 N N . ASP A 1 271 ? -10.352 -26.062 -15.914 1 96 271 ASP A N 1
ATOM 1970 C CA . ASP A 1 271 ? -8.992 -26.312 -16.375 1 96 271 ASP A CA 1
ATOM 1971 C C . ASP A 1 271 ? -7.965 -25.859 -15.344 1 96 271 ASP A C 1
ATOM 1973 O O . ASP A 1 271 ? -7.793 -24.672 -15.117 1 96 271 ASP A O 1
ATOM 1977 N N . PRO A 1 272 ? -7.215 -26.797 -14.703 1 97.06 272 PRO A N 1
ATOM 1978 C CA . PRO A 1 272 ? -6.27 -26.422 -13.648 1 97.06 272 PRO A CA 1
ATOM 1979 C C . PRO A 1 272 ? -5.121 -25.562 -14.164 1 97.06 272 PRO A C 1
ATOM 1981 O O . PRO A 1 272 ? -4.449 -24.891 -13.383 1 97.06 272 PRO A O 1
ATOM 1984 N N . TRP A 1 273 ? -4.883 -25.562 -15.492 1 97.25 273 TRP A N 1
ATOM 1985 C CA . TRP A 1 273 ? -3.787 -24.781 -16.062 1 97.25 273 TRP A CA 1
ATOM 1986 C C . TRP A 1 273 ? -4.152 -23.312 -16.156 1 97.25 273 TRP A C 1
ATOM 1988 O O . TRP A 1 273 ? -3.289 -22.453 -16.391 1 97.25 273 TRP A O 1
ATOM 1998 N N . GLN A 1 274 ? -5.461 -22.969 -15.906 1 95.75 274 GLN A N 1
ATOM 1999 C CA . GLN A 1 274 ? -5.941 -21.609 -16.109 1 95.75 274 GLN A CA 1
ATOM 2000 C C . GLN A 1 274 ? -6.395 -20.984 -14.797 1 95.75 274 GLN A C 1
ATOM 2002 O O . GLN A 1 274 ? -6.781 -19.812 -14.766 1 95.75 274 GLN A O 1
ATOM 2007 N N . ALA A 1 275 ? -6.289 -21.766 -13.758 1 96.25 275 ALA A N 1
ATOM 2008 C CA . ALA A 1 275 ? -6.754 -21.281 -12.461 1 96.25 275 ALA A CA 1
ATOM 2009 C C . ALA A 1 275 ? -5.609 -20.656 -11.664 1 96.25 275 ALA A C 1
ATOM 2011 O O . ALA A 1 275 ? -4.477 -21.156 -11.703 1 96.25 275 ALA A O 1
ATOM 2012 N N . ILE A 1 276 ? -5.98 -19.609 -10.883 1 95.69 276 ILE A N 1
ATOM 2013 C CA . ILE A 1 276 ? -5 -18.922 -10.062 1 95.69 276 ILE A CA 1
ATOM 2014 C C . ILE A 1 276 ? -4.109 -19.922 -9.344 1 95.69 276 ILE A C 1
ATOM 2016 O O . ILE A 1 276 ? -4.598 -20.953 -8.852 1 95.69 276 ILE A O 1
ATOM 2020 N N . SER A 1 277 ? -2.814 -19.672 -9.344 1 97.81 277 SER A N 1
ATOM 2021 C CA . SER A 1 277 ? -1.901 -20.703 -8.867 1 97.81 277 SER A CA 1
ATOM 2022 C C . SER A 1 277 ? -0.788 -20.109 -8.016 1 97.81 277 SER A C 1
ATOM 2024 O O . SER A 1 277 ? 0.344 -20.594 -8.031 1 97.81 277 SER A O 1
ATOM 2026 N N . GLU A 1 278 ? -1.035 -18.969 -7.316 1 97.06 278 GLU A N 1
ATOM 2027 C CA . GLU A 1 278 ? 0.009 -18.547 -6.387 1 97.06 278 GLU A CA 1
ATOM 2028 C C . GLU A 1 278 ? 0.548 -19.734 -5.598 1 97.06 278 GLU A C 1
ATOM 2030 O O . GLU A 1 278 ? -0.224 -20.531 -5.047 1 97.06 278 GLU A O 1
ATOM 2035 N N . GLY A 1 279 ? 1.828 -19.875 -5.527 1 98.12 279 GLY A N 1
ATOM 2036 C CA . GLY A 1 279 ? 2.533 -21.047 -5.039 1 98.12 279 GLY A CA 1
ATOM 2037 C C . GLY A 1 279 ? 3.338 -21.75 -6.117 1 98.12 279 GLY A C 1
ATOM 2038 O O . GLY A 1 279 ? 4.266 -22.5 -5.812 1 98.12 279 GLY A O 1
ATOM 2039 N N . THR A 1 280 ? 2.99 -21.5 -7.352 1 98.69 280 THR A N 1
ATOM 2040 C CA . THR A 1 280 ? 3.664 -22.078 -8.508 1 98.69 280 THR A CA 1
ATOM 2041 C C . THR A 1 280 ? 4.648 -21.078 -9.109 1 98.69 280 THR A C 1
ATOM 2043 O O . THR A 1 280 ? 4.254 -20.016 -9.578 1 98.69 280 THR A O 1
ATOM 2046 N N . LEU A 1 281 ? 5.91 -21.438 -9.133 1 98.75 281 LEU A N 1
ATOM 2047 C CA . LEU A 1 281 ? 6.938 -20.609 -9.766 1 98.75 281 LEU A CA 1
ATOM 2048 C C . LEU A 1 281 ? 7.211 -21.094 -11.188 1 98.75 281 LEU A C 1
ATOM 2050 O O . LEU A 1 281 ? 7.324 -22.297 -11.43 1 98.75 281 LEU A O 1
ATOM 2054 N N . LEU A 1 282 ? 7.227 -20.203 -12.117 1 98.69 282 LEU A N 1
ATOM 2055 C CA . LEU A 1 282 ? 7.742 -20.422 -13.461 1 98.69 282 LEU A CA 1
ATOM 2056 C C . LEU A 1 282 ? 9.125 -19.781 -13.617 1 98.69 282 LEU A C 1
ATOM 2058 O O . LEU A 1 282 ? 9.32 -18.625 -13.266 1 98.69 282 LEU A O 1
ATOM 2062 N N . ALA A 1 283 ? 10.109 -20.578 -14.109 1 98.81 283 ALA A N 1
ATOM 2063 C CA . ALA A 1 283 ? 11.477 -20.078 -14.242 1 98.81 283 ALA A CA 1
ATOM 2064 C C . ALA A 1 283 ? 12.039 -20.391 -15.625 1 98.81 283 ALA A C 1
ATOM 2066 O O . ALA A 1 283 ? 11.836 -21.484 -16.156 1 98.81 283 ALA A O 1
ATOM 2067 N N . ALA A 1 284 ? 12.609 -19.406 -16.25 1 98.88 284 ALA A N 1
ATOM 2068 C CA . ALA A 1 284 ? 13.406 -19.594 -17.453 1 98.88 284 ALA A CA 1
ATOM 2069 C C . ALA A 1 284 ? 14.867 -19.859 -17.125 1 98.88 284 ALA A C 1
ATOM 2071 O O . ALA A 1 284 ? 15.57 -18.984 -16.594 1 98.88 284 ALA A O 1
ATOM 2072 N N . VAL A 1 285 ? 15.344 -21.016 -17.469 1 98.88 285 VAL A N 1
ATOM 2073 C CA . VAL A 1 285 ? 16.656 -21.469 -17 1 98.88 285 VAL A CA 1
ATOM 2074 C C . VAL A 1 285 ? 17.484 -21.938 -18.188 1 98.88 285 VAL A C 1
ATOM 2076 O O . VAL A 1 285 ? 17 -22.688 -19.047 1 98.88 285 VAL A O 1
ATOM 2079 N N . GLU A 1 286 ? 18.703 -21.453 -18.25 1 98.75 286 GLU A N 1
ATOM 2080 C CA . GLU A 1 286 ? 19.594 -21.969 -19.297 1 98.75 286 GLU A CA 1
ATOM 2081 C C . GLU A 1 286 ? 19.781 -23.484 -19.172 1 98.75 286 GLU A C 1
ATOM 2083 O O . GLU A 1 286 ? 19.844 -24.016 -18.062 1 98.75 286 GLU A O 1
ATOM 2088 N N . PRO A 1 287 ? 19.922 -24.219 -20.234 1 98.62 287 PRO A N 1
ATOM 2089 C CA . PRO A 1 287 ? 19.922 -25.672 -20.234 1 98.62 287 PRO A CA 1
ATOM 2090 C C . PRO A 1 287 ? 20.984 -26.266 -19.312 1 98.62 287 PRO A C 1
ATOM 2092 O O . PRO A 1 287 ? 20.703 -27.25 -18.609 1 98.62 287 PRO A O 1
ATOM 2095 N N . GLU A 1 288 ? 22.109 -25.672 -19.156 1 98.5 288 GLU A N 1
ATOM 2096 C CA . GLU A 1 288 ? 23.234 -26.203 -18.391 1 98.5 288 GLU A CA 1
ATOM 2097 C C . GLU A 1 288 ? 22.953 -26.188 -16.891 1 98.5 288 GLU A C 1
ATOM 2099 O O . GLU A 1 288 ? 23.578 -26.922 -16.125 1 98.5 288 GLU A O 1
ATOM 2104 N N . GLN A 1 289 ? 21.984 -25.375 -16.453 1 98.62 289 GLN A N 1
ATOM 2105 C CA . GLN A 1 289 ? 21.766 -25.188 -15.016 1 98.62 289 GLN A CA 1
ATOM 2106 C C . GLN A 1 289 ? 20.469 -25.859 -14.57 1 98.62 289 GLN A C 1
ATOM 2108 O O . GLN A 1 289 ? 20.156 -25.875 -13.383 1 98.62 289 GLN A O 1
ATOM 2113 N N . VAL A 1 290 ? 19.766 -26.469 -15.453 1 98.75 290 VAL A N 1
ATOM 2114 C CA . VAL A 1 290 ? 18.453 -27.016 -15.164 1 98.75 290 VAL A CA 1
ATOM 2115 C C . VAL A 1 290 ? 18.562 -28.094 -14.086 1 98.75 290 VAL A C 1
ATOM 2117 O O . VAL A 1 290 ? 17.797 -28.094 -13.109 1 98.75 290 VAL A O 1
ATOM 2120 N N . GLN A 1 291 ? 19.484 -28.984 -14.242 1 98.62 291 GLN A N 1
ATOM 2121 C CA . GLN A 1 291 ? 19.656 -30.078 -13.297 1 98.62 291 GLN A CA 1
ATOM 2122 C C . GLN A 1 291 ? 19.969 -29.562 -11.898 1 98.62 291 GLN A C 1
ATOM 2124 O O . GLN A 1 291 ? 19.438 -30.062 -10.906 1 98.62 291 GLN A O 1
ATOM 2129 N N . GLU A 1 292 ? 20.844 -28.578 -11.844 1 98.75 292 GLU A N 1
ATOM 2130 C CA . GLU A 1 292 ? 21.234 -28.031 -10.547 1 98.75 292 GLU A CA 1
ATOM 2131 C C . GLU A 1 292 ? 20.078 -27.312 -9.875 1 98.75 292 GLU A C 1
ATOM 2133 O O . GLU A 1 292 ? 19.875 -27.438 -8.664 1 98.75 292 GLU A O 1
ATOM 2138 N N . VAL A 1 293 ? 19.281 -26.594 -10.641 1 98.81 293 VAL A N 1
ATOM 2139 C CA . VAL A 1 293 ? 18.125 -25.891 -10.094 1 98.81 293 VAL A CA 1
ATOM 2140 C C . VAL A 1 293 ? 17.109 -26.891 -9.555 1 98.81 293 VAL A C 1
ATOM 2142 O O . VAL A 1 293 ? 16.594 -26.734 -8.445 1 98.81 293 VAL A O 1
ATOM 2145 N N . GLN A 1 294 ? 16.859 -27.938 -10.305 1 98.69 294 GLN A N 1
ATOM 2146 C CA . GLN A 1 294 ? 15.906 -28.953 -9.867 1 98.69 294 GLN A CA 1
ATOM 2147 C C . GLN A 1 294 ? 16.422 -29.688 -8.633 1 98.69 294 GLN A C 1
ATOM 2149 O O . GLN A 1 294 ? 15.641 -30.062 -7.754 1 98.69 294 GLN A O 1
ATOM 2154 N N . ARG A 1 295 ? 17.703 -29.906 -8.57 1 98.69 295 ARG A N 1
ATOM 2155 C CA . ARG A 1 295 ? 18.297 -30.562 -7.41 1 98.69 295 ARG A CA 1
ATOM 2156 C C . ARG A 1 295 ? 18.094 -29.719 -6.152 1 98.69 295 ARG A C 1
ATOM 2158 O O . ARG A 1 295 ? 17.719 -30.25 -5.105 1 98.69 295 ARG A O 1
ATOM 2165 N N . VAL A 1 296 ? 18.391 -28.438 -6.262 1 98.56 296 VAL A N 1
ATOM 2166 C CA . VAL A 1 296 ? 18.266 -27.531 -5.125 1 98.56 296 VAL A CA 1
ATOM 2167 C C . VAL A 1 296 ? 16.812 -27.516 -4.652 1 98.56 296 VAL A C 1
ATOM 2169 O O . VAL A 1 296 ? 16.547 -27.516 -3.447 1 98.56 296 VAL A O 1
ATOM 2172 N N . TRP A 1 297 ? 15.852 -27.484 -5.586 1 98.69 297 TRP A N 1
ATOM 2173 C CA . TRP A 1 297 ? 14.438 -27.516 -5.227 1 98.69 297 TRP A CA 1
ATOM 2174 C C . TRP A 1 297 ? 14.094 -28.844 -4.551 1 98.69 297 TRP A C 1
ATOM 2176 O O . TRP A 1 297 ? 13.352 -28.875 -3.559 1 98.69 297 TRP A O 1
ATOM 2186 N N . ALA A 1 298 ? 14.625 -29.906 -5.055 1 98.44 298 ALA A N 1
ATOM 2187 C CA . ALA A 1 298 ? 14.375 -31.219 -4.465 1 98.44 298 ALA A CA 1
ATOM 2188 C C . ALA A 1 298 ? 14.898 -31.297 -3.031 1 98.44 298 ALA A C 1
ATOM 2190 O O . ALA A 1 298 ? 14.266 -31.891 -2.162 1 98.44 298 ALA A O 1
ATOM 2191 N N . ASP A 1 299 ? 16.047 -30.719 -2.789 1 98.25 299 ASP A N 1
ATOM 2192 C CA . ASP A 1 299 ? 16.641 -30.688 -1.456 1 98.25 299 ASP A CA 1
ATOM 2193 C C . ASP A 1 299 ? 15.742 -29.938 -0.475 1 98.25 299 ASP A C 1
ATOM 2195 O O . ASP A 1 299 ? 15.789 -30.188 0.731 1 98.25 299 ASP A O 1
ATOM 2199 N N . LEU A 1 300 ? 14.93 -29.031 -0.999 1 97.38 300 LEU A N 1
ATOM 2200 C CA . LEU A 1 300 ? 14.008 -28.266 -0.181 1 97.38 300 LEU A CA 1
ATOM 2201 C C . LEU A 1 300 ? 12.656 -28.953 -0.082 1 97.38 300 LEU A C 1
ATOM 2203 O O . LEU A 1 300 ? 11.734 -28.453 0.569 1 97.38 300 LEU A O 1
ATOM 2207 N N . GLY A 1 301 ? 12.523 -30.062 -0.791 1 97.44 301 GLY A N 1
ATOM 2208 C CA . GLY A 1 301 ? 11.25 -30.781 -0.815 1 97.44 301 GLY A CA 1
ATOM 2209 C C . GLY A 1 301 ? 10.258 -30.188 -1.801 1 97.44 301 GLY A C 1
ATOM 2210 O O . GLY A 1 301 ? 9.047 -30.375 -1.664 1 97.44 301 GLY A O 1
ATOM 2211 N N . ILE A 1 302 ? 10.711 -29.453 -2.768 1 97.5 302 ILE A N 1
ATOM 2212 C CA . ILE A 1 302 ? 9.859 -28.812 -3.77 1 97.5 302 ILE A CA 1
ATOM 2213 C C . ILE A 1 302 ? 9.938 -29.594 -5.078 1 97.5 302 ILE A C 1
ATOM 2215 O O . ILE A 1 302 ? 10.992 -29.641 -5.719 1 97.5 302 ILE A O 1
ATOM 2219 N N . ASP A 1 303 ? 8.82 -30.156 -5.52 1 96.94 303 ASP A N 1
ATOM 2220 C CA . ASP A 1 303 ? 8.75 -30.844 -6.812 1 96.94 303 ASP A CA 1
ATOM 2221 C C . ASP A 1 303 ? 8.859 -29.828 -7.961 1 96.94 303 ASP A C 1
ATOM 2223 O O . ASP A 1 303 ? 8.461 -28.672 -7.82 1 96.94 303 ASP A O 1
ATOM 2227 N N . SER A 1 304 ? 9.445 -30.297 -9.062 1 97.94 304 SER A N 1
ATOM 2228 C CA . SER A 1 304 ? 9.562 -29.422 -10.219 1 97.94 304 SER A CA 1
ATOM 2229 C C . SER A 1 304 ? 9.461 -30.203 -11.523 1 97.94 304 SER A C 1
ATOM 2231 O O . SER A 1 304 ? 9.664 -31.422 -11.539 1 97.94 304 SER A O 1
ATOM 2233 N N . TYR A 1 305 ? 9.078 -29.484 -12.578 1 98.06 305 TYR A N 1
ATOM 2234 C CA . TYR A 1 305 ? 8.812 -30.047 -13.898 1 98.06 305 TYR A CA 1
ATOM 2235 C C . TYR A 1 305 ? 9.438 -29.188 -14.992 1 98.06 305 TYR A C 1
ATOM 2237 O O . TYR A 1 305 ? 9.617 -27.984 -14.812 1 98.06 305 TYR A O 1
ATOM 2245 N N . ILE A 1 306 ? 9.766 -29.891 -16.078 1 98.19 306 ILE A N 1
ATOM 2246 C CA . ILE A 1 306 ? 10.117 -29.172 -17.297 1 98.19 306 ILE A CA 1
ATOM 2247 C C . ILE A 1 306 ? 8.883 -29.062 -18.188 1 98.19 306 ILE A C 1
ATOM 2249 O O . ILE A 1 306 ? 8.312 -30.062 -18.625 1 98.19 306 ILE A O 1
ATOM 2253 N N . LEU A 1 307 ? 8.484 -27.875 -18.469 1 98.06 307 LEU A N 1
ATOM 2254 C CA . LEU A 1 307 ? 7.258 -27.641 -19.219 1 98.06 307 LEU A CA 1
ATOM 2255 C C . LEU A 1 307 ? 7.551 -27.5 -20.719 1 98.06 307 LEU A C 1
ATOM 2257 O O . LEU A 1 307 ? 6.684 -27.766 -21.547 1 98.06 307 LEU A O 1
ATOM 2261 N N . GLY A 1 308 ? 8.672 -26.922 -21 1 98.44 308 GLY A N 1
ATOM 2262 C CA . GLY A 1 308 ? 9.023 -26.594 -22.359 1 98.44 308 GLY A CA 1
ATOM 2263 C C . GLY A 1 308 ? 10.18 -25.609 -22.469 1 98.44 308 GLY A C 1
ATOM 2264 O O . GLY A 1 308 ? 11.148 -25.719 -21.703 1 98.44 308 GLY A O 1
ATOM 2265 N N . LYS A 1 309 ? 10.078 -24.797 -23.5 1 98.69 309 LYS A N 1
ATOM 2266 C CA . LYS A 1 309 ? 11.195 -23.891 -23.703 1 98.69 309 LYS A CA 1
ATOM 2267 C C . LYS A 1 309 ? 10.734 -22.609 -24.406 1 98.69 309 LYS A C 1
ATOM 2269 O O . LYS A 1 309 ? 9.648 -22.578 -24.984 1 98.69 309 LYS A O 1
ATOM 2274 N N . PHE A 1 310 ? 11.5 -21.609 -24.203 1 98.69 310 PHE A N 1
ATOM 2275 C CA . PHE A 1 310 ? 11.398 -20.438 -25.062 1 98.69 310 PHE A CA 1
ATOM 2276 C C . PHE A 1 310 ? 12.031 -20.719 -26.422 1 98.69 310 PHE A C 1
ATOM 2278 O O . PHE A 1 310 ? 13.109 -21.312 -26.5 1 98.69 310 PHE A O 1
ATOM 2285 N N . ASP A 1 311 ? 11.367 -20.312 -27.484 1 98.44 311 ASP A N 1
ATOM 2286 C CA . ASP A 1 311 ? 11.789 -20.703 -28.828 1 98.44 311 ASP A CA 1
ATOM 2287 C C . ASP A 1 311 ? 11.516 -19.594 -29.828 1 98.44 311 ASP A C 1
ATOM 2289 O O . ASP A 1 311 ? 10.398 -19.453 -30.328 1 98.44 311 ASP A O 1
ATOM 2293 N N . SER A 1 312 ? 12.562 -18.953 -30.312 1 97.56 312 SER A N 1
ATOM 2294 C CA . SER A 1 312 ? 12.445 -17.812 -31.203 1 97.56 312 SER A CA 1
ATOM 2295 C C . SER A 1 312 ? 12.031 -18.25 -32.594 1 97.56 312 SER A C 1
ATOM 2297 O O . SER A 1 312 ? 11.625 -17.406 -33.438 1 97.56 312 SER A O 1
ATOM 2299 N N . SER A 1 313 ? 12.039 -19.484 -32.906 1 97.38 313 SER A N 1
ATOM 2300 C CA . SER A 1 313 ? 11.68 -19.969 -34.219 1 97.38 313 SER A CA 1
ATOM 2301 C C . SER A 1 313 ? 10.164 -20.062 -34.406 1 97.38 313 SER A C 1
ATOM 2303 O O . SER A 1 313 ? 9.672 -20.188 -35.531 1 97.38 313 SER A O 1
ATOM 2305 N N . LEU A 1 314 ? 9.461 -19.984 -33.312 1 97.12 314 LEU A N 1
ATOM 2306 C CA . LEU A 1 314 ? 8.008 -20.062 -33.344 1 97.12 314 LEU A CA 1
ATOM 2307 C C . LEU A 1 314 ? 7.395 -18.719 -33.688 1 97.12 314 LEU A C 1
ATOM 2309 O O . LEU A 1 314 ? 7.945 -17.672 -33.344 1 97.12 314 LEU A O 1
ATOM 2313 N N . LYS A 1 315 ? 6.312 -18.766 -34.375 1 95.25 315 LYS A N 1
ATOM 2314 C CA . LYS A 1 315 ? 5.586 -17.547 -34.719 1 95.25 315 LYS A CA 1
ATOM 2315 C C . LYS A 1 315 ? 4.711 -17.094 -33.531 1 95.25 315 LYS A C 1
ATOM 2317 O O . LYS A 1 315 ? 4.391 -15.906 -33.438 1 95.25 315 LYS A O 1
ATOM 2322 N N . GLU A 1 316 ? 4.27 -18.047 -32.781 1 96.75 316 GLU A N 1
ATOM 2323 C CA . GLU A 1 316 ? 3.385 -17.75 -31.672 1 96.75 316 GLU A CA 1
ATOM 2324 C C . GLU A 1 316 ? 3.561 -18.766 -30.547 1 96.75 316 GLU A C 1
ATOM 2326 O O . GLU A 1 316 ? 4.188 -19.812 -30.734 1 96.75 316 GLU A O 1
ATOM 2331 N N . ASN A 1 317 ? 3.121 -18.391 -29.359 1 98.25 317 ASN A N 1
ATOM 2332 C CA . ASN A 1 317 ? 3.109 -19.328 -28.25 1 98.25 317 ASN A CA 1
ATOM 2333 C C . ASN A 1 317 ? 2.334 -20.609 -28.609 1 98.25 317 ASN A C 1
ATOM 2335 O O . ASN A 1 317 ? 1.237 -20.531 -29.156 1 98.25 317 ASN A O 1
ATOM 2339 N N . THR A 1 318 ? 2.908 -21.734 -28.25 1 98.38 318 THR A N 1
ATOM 2340 C CA . THR A 1 318 ? 2.309 -23.016 -28.625 1 98.38 318 THR A CA 1
ATOM 2341 C C . THR A 1 318 ? 2.291 -23.969 -27.422 1 98.38 318 THR A C 1
ATOM 2343 O O . THR A 1 318 ? 3.256 -24.016 -26.656 1 98.38 318 THR A O 1
ATOM 2346 N N . VAL A 1 319 ? 1.171 -24.719 -27.297 1 98.06 319 VAL A N 1
ATOM 2347 C CA . VAL A 1 319 ? 1.038 -25.672 -26.203 1 98.06 319 VAL A CA 1
ATOM 2348 C C . VAL A 1 319 ? 0.492 -27 -26.719 1 98.06 319 VAL A C 1
ATOM 2350 O O . VAL A 1 319 ? -0.373 -27.016 -27.594 1 98.06 319 VAL A O 1
ATOM 2353 N N . LEU A 1 320 ? 1.125 -28.109 -26.359 1 97.69 320 LEU A N 1
ATOM 2354 C CA . LEU A 1 320 ? 0.549 -29.438 -26.531 1 97.69 320 LEU A CA 1
ATOM 2355 C C . LEU A 1 320 ? -0.371 -29.781 -25.359 1 97.69 320 LEU A C 1
ATOM 2357 O O . LEU A 1 320 ? 0.075 -29.859 -24.219 1 97.69 320 LEU A O 1
ATOM 2361 N N . LYS A 1 321 ? -1.603 -29.953 -25.641 1 95.88 321 LYS A N 1
ATOM 2362 C CA . LYS A 1 321 ? -2.637 -30.25 -24.656 1 95.88 321 LYS A CA 1
ATOM 2363 C C . LYS A 1 321 ? -3.695 -31.188 -25.234 1 95.88 321 LYS A C 1
ATOM 2365 O O . LYS A 1 321 ? -4.211 -30.953 -26.328 1 95.88 321 LYS A O 1
ATOM 2370 N N . ASN A 1 322 ? -3.947 -32.219 -24.516 1 94.44 322 ASN A N 1
ATOM 2371 C CA . ASN A 1 322 ? -4.906 -33.219 -24.953 1 94.44 322 ASN A CA 1
ATOM 2372 C C . ASN A 1 322 ? -4.555 -33.781 -26.328 1 94.44 322 ASN A C 1
ATOM 2374 O O . ASN A 1 322 ? -5.418 -33.906 -27.188 1 94.44 322 ASN A O 1
ATOM 2378 N N . GLY A 1 323 ? -3.338 -33.906 -26.547 1 95.06 323 GLY A N 1
ATOM 2379 C CA . GLY A 1 323 ? -2.842 -34.562 -27.75 1 95.06 323 GLY A CA 1
ATOM 2380 C C . GLY A 1 323 ? -2.793 -33.625 -28.938 1 95.06 323 GLY A C 1
ATOM 2381 O O . GLY A 1 323 ? -2.482 -34.031 -30.062 1 95.06 323 GLY A O 1
ATOM 2382 N N . GLN A 1 324 ? -3.096 -32.406 -28.75 1 96.62 324 GLN A N 1
ATOM 2383 C CA . GLN A 1 324 ? -3.145 -31.453 -29.859 1 96.62 324 GLN A CA 1
ATOM 2384 C C . GLN A 1 324 ? -2.25 -30.25 -29.594 1 96.62 324 GLN A C 1
ATOM 2386 O O . GLN A 1 324 ? -2.203 -29.734 -28.469 1 96.62 324 GLN A O 1
ATOM 2391 N N . SER A 1 325 ? -1.504 -29.891 -30.641 1 96.12 325 SER A N 1
ATOM 2392 C CA . SER A 1 325 ? -0.777 -28.625 -30.609 1 96.12 325 SER A CA 1
ATOM 2393 C C . SER A 1 325 ? -1.696 -27.453 -30.938 1 96.12 325 SER A C 1
ATOM 2395 O O . SER A 1 325 ? -2.438 -27.484 -31.922 1 96.12 325 SER A O 1
ATOM 2397 N N . GLN A 1 326 ? -1.76 -26.5 -30.062 1 96.75 326 GLN A N 1
ATOM 2398 C CA . GLN A 1 326 ? -2.633 -25.344 -30.25 1 96.75 326 GLN A CA 1
ATOM 2399 C C . GLN A 1 326 ? -1.967 -24.062 -29.734 1 96.75 326 GLN A C 1
ATOM 2401 O O . GLN A 1 326 ? -0.983 -24.125 -28.984 1 96.75 326 GLN A O 1
ATOM 2406 N N . PRO A 1 327 ? -2.461 -22.906 -30.172 1 96.75 327 PRO A N 1
ATOM 2407 C CA . PRO A 1 327 ? -1.916 -21.641 -29.656 1 96.75 327 PRO A CA 1
ATOM 2408 C C . PRO A 1 327 ? -2.162 -21.484 -28.156 1 96.75 327 PRO A C 1
ATOM 2410 O O . PRO A 1 327 ? -3.23 -21.844 -27.656 1 96.75 327 PRO A O 1
ATOM 2413 N N . LEU A 1 328 ? -1.167 -21.125 -27.391 1 96.44 328 LEU A N 1
ATOM 2414 C CA . LEU A 1 328 ? -1.333 -20.688 -26.016 1 96.44 328 LEU A CA 1
ATOM 2415 C C . LEU A 1 328 ? -1.746 -19.219 -25.953 1 96.44 328 LEU A C 1
ATOM 2417 O O . LEU A 1 328 ? -0.931 -18.328 -26.203 1 96.44 328 LEU A O 1
ATOM 2421 N N . LEU A 1 329 ? -2.98 -18.953 -25.562 1 92.75 329 LEU A N 1
ATOM 2422 C CA . LEU A 1 329 ? -3.562 -17.609 -25.625 1 92.75 329 LEU A CA 1
ATOM 2423 C C . LEU A 1 329 ? -3.619 -16.984 -24.234 1 92.75 329 LEU A C 1
ATOM 2425 O O . LEU A 1 329 ? -3.469 -17.672 -23.219 1 92.75 329 LEU A O 1
ATOM 2429 N N . GLU A 1 330 ? -3.744 -15.672 -24.25 1 90.19 330 GLU A N 1
ATOM 2430 C CA . GLU A 1 330 ? -4.043 -14.977 -23 1 90.19 330 GLU A CA 1
ATOM 2431 C C . GLU A 1 330 ? -5.328 -15.5 -22.375 1 90.19 330 GLU A C 1
ATOM 2433 O O . GLU A 1 330 ? -6.352 -15.633 -23.047 1 90.19 330 GLU A O 1
ATOM 2438 N N . PRO A 1 331 ? -5.207 -15.82 -21.109 1 86.19 331 PRO A N 1
ATOM 2439 C CA . PRO A 1 331 ? -6.477 -16.219 -20.5 1 86.19 331 PRO A CA 1
ATOM 2440 C C . PRO A 1 331 ? -7.484 -15.078 -20.422 1 86.19 331 PRO A C 1
ATOM 2442 O O . PRO A 1 331 ? -7.109 -13.93 -20.141 1 86.19 331 PRO A O 1
ATOM 2445 N N . ASP A 1 332 ? -8.719 -15.375 -20.75 1 78.75 332 ASP A N 1
ATOM 2446 C CA . ASP A 1 332 ? -9.773 -14.367 -20.703 1 78.75 332 ASP A CA 1
ATOM 2447 C C . ASP A 1 332 ? -10.195 -14.094 -19.266 1 78.75 332 ASP A C 1
ATOM 2449 O O . ASP A 1 332 ? -10.383 -12.938 -18.875 1 78.75 332 ASP A O 1
ATOM 2453 N N . SER A 1 333 ? -10.508 -15.18 -18.594 1 81.44 333 SER A N 1
ATOM 2454 C CA . SER A 1 333 ? -10.914 -15.094 -17.188 1 81.44 333 SER A CA 1
ATOM 2455 C C . SER A 1 333 ? -10.328 -16.25 -16.375 1 81.44 333 SER A C 1
ATOM 2457 O O . SER A 1 333 ? -9.883 -17.25 -16.938 1 81.44 333 SER A O 1
ATOM 2459 N N . ASP A 1 334 ? -10.172 -16.062 -15.141 1 90.12 334 ASP A N 1
ATOM 2460 C CA . ASP A 1 334 ? -9.766 -17.109 -14.219 1 90.12 334 ASP A CA 1
ATOM 2461 C C . ASP A 1 334 ? -10.984 -17.859 -13.664 1 90.12 334 ASP A C 1
ATOM 2463 O O . ASP A 1 334 ? -11.828 -17.25 -13 1 90.12 334 ASP A O 1
ATOM 2467 N N . PRO A 1 335 ? -11.102 -19.109 -13.945 1 90.19 335 PRO A N 1
ATOM 2468 C CA . PRO A 1 335 ? -12.273 -19.875 -13.492 1 90.19 335 PRO A CA 1
ATOM 2469 C C . PRO A 1 335 ? -12.422 -19.859 -11.977 1 90.19 335 PRO A C 1
ATOM 2471 O O . PRO A 1 335 ? -13.492 -20.188 -11.453 1 90.19 335 PRO A O 1
ATOM 2474 N N . PHE A 1 336 ? -11.398 -19.578 -11.273 1 89.88 336 PHE A N 1
ATOM 2475 C CA . PHE A 1 336 ? -11.391 -19.578 -9.812 1 89.88 336 PHE A CA 1
ATOM 2476 C C . PHE A 1 336 ? -12.508 -18.688 -9.266 1 89.88 336 PHE A C 1
ATOM 2478 O O . PHE A 1 336 ? -13.219 -19.078 -8.336 1 89.88 336 PHE A O 1
ATOM 2485 N N . TRP A 1 337 ? -12.656 -17.578 -9.859 1 84 337 TRP A N 1
ATOM 2486 C CA . TRP A 1 337 ? -13.523 -16.578 -9.25 1 84 337 TRP A CA 1
ATOM 2487 C C . TRP A 1 337 ? -14.977 -17.031 -9.258 1 84 337 TRP A C 1
ATOM 2489 O O . TRP A 1 337 ? -15.664 -16.969 -8.234 1 84 337 TRP A O 1
ATOM 2499 N N . ASP A 1 338 ? -15.453 -17.562 -10.344 1 83.94 338 ASP A N 1
ATOM 2500 C CA . ASP A 1 338 ? -16.812 -18.078 -10.422 1 83.94 338 ASP A CA 1
ATOM 2501 C C . ASP A 1 338 ? -17.031 -19.234 -9.453 1 83.94 338 ASP A C 1
ATOM 2503 O O . ASP A 1 338 ? -18.062 -19.297 -8.773 1 83.94 338 ASP A O 1
ATOM 2507 N N . LEU A 1 339 ? -16.094 -20.078 -9.406 1 87.75 339 LEU A N 1
ATOM 2508 C CA . LEU A 1 339 ? -16.172 -21.234 -8.531 1 87.75 339 LEU A CA 1
ATOM 2509 C C . LEU A 1 339 ? -16.109 -20.828 -7.062 1 87.75 339 LEU A C 1
ATOM 2511 O O . LEU A 1 339 ? -16.828 -21.375 -6.227 1 87.75 339 LEU A O 1
ATOM 2515 N N . PHE A 1 340 ? -15.273 -19.922 -6.785 1 84.56 340 PHE A N 1
ATOM 2516 C CA . PHE A 1 340 ? -15.086 -19.438 -5.418 1 84.56 340 PHE A CA 1
ATOM 2517 C C . PHE A 1 340 ? -16.375 -18.812 -4.879 1 84.56 340 PHE A C 1
ATOM 2519 O O . PHE A 1 340 ? -16.828 -19.188 -3.797 1 84.56 340 PHE A O 1
ATOM 2526 N N . PHE A 1 341 ? -16.969 -17.969 -5.645 1 78.69 341 PHE A N 1
ATOM 2527 C CA . PHE A 1 341 ? -18.172 -17.266 -5.199 1 78.69 341 PHE A CA 1
ATOM 2528 C C . PHE A 1 341 ? -19.359 -18.219 -5.164 1 78.69 341 PHE A C 1
ATOM 2530 O O . PHE A 1 341 ? -20.234 -18.078 -4.312 1 78.69 341 PHE A O 1
ATOM 2537 N N . ALA A 1 342 ? -19.422 -19.109 -6.074 1 77.94 342 ALA A N 1
ATOM 2538 C CA . ALA A 1 342 ? -20.484 -20.125 -6.07 1 77.94 342 ALA A CA 1
ATOM 2539 C C . ALA A 1 342 ? -20.438 -20.969 -4.805 1 77.94 342 ALA A C 1
ATOM 2541 O O . ALA A 1 342 ? -21.469 -21.406 -4.297 1 77.94 342 ALA A O 1
ATOM 2542 N N . GLY A 1 343 ? -19.281 -21.125 -4.289 1 77.25 343 GLY A N 1
ATOM 2543 C CA . GLY A 1 343 ? -19.109 -21.938 -3.098 1 77.25 343 GLY A CA 1
ATOM 2544 C C . GLY A 1 343 ? -19.5 -21.219 -1.819 1 77.25 343 GLY A C 1
ATOM 2545 O O . GLY A 1 343 ? -19.688 -21.859 -0.779 1 77.25 343 GLY A O 1
ATOM 2546 N N . LEU A 1 344 ? -19.531 -19.922 -1.88 1 73.62 344 LEU A N 1
ATOM 2547 C CA . LEU A 1 344 ? -19.906 -19.125 -0.711 1 73.62 344 LEU A CA 1
ATOM 2548 C C . LEU A 1 344 ? -21.422 -19.062 -0.56 1 73.62 344 LEU A C 1
ATOM 2550 O O . LEU A 1 344 ? -21.922 -18.625 0.478 1 73.62 344 LEU A O 1
ATOM 2554 N N . GLN A 1 345 ? -22.203 -19.281 -1.582 1 67.38 345 GLN A N 1
ATOM 2555 C CA . GLN A 1 345 ? -23.656 -19.281 -1.532 1 67.38 345 GLN A CA 1
ATOM 2556 C C . GLN A 1 345 ? -24.188 -20.578 -0.911 1 67.38 345 GLN A C 1
ATOM 2558 O O . GLN A 1 345 ? -25.172 -20.562 -0.17 1 67.38 345 GLN A O 1
ATOM 2563 N N . MET B 1 1 ? -23.422 -5.484 24.922 1 25.31 1 MET B N 1
ATOM 2564 C CA . MET B 1 1 ? -22.062 -4.93 24.859 1 25.31 1 MET B CA 1
ATOM 2565 C C . MET B 1 1 ? -21.938 -3.926 23.719 1 25.31 1 MET B C 1
ATOM 2567 O O . MET B 1 1 ? -22.438 -4.164 22.625 1 25.31 1 MET B O 1
ATOM 2571 N N . SER B 1 2 ? -21.797 -2.666 23.906 1 32.53 2 SER B N 1
ATOM 2572 C CA . SER B 1 2 ? -21.828 -1.492 23.047 1 32.53 2 SER B CA 1
ATOM 2573 C C . SER B 1 2 ? -21.078 -1.751 21.75 1 32.53 2 SER B C 1
ATOM 2575 O O . SER B 1 2 ? -20.031 -2.398 21.75 1 32.53 2 SER B O 1
ATOM 2577 N N . MET B 1 3 ? -21.641 -2.113 20.656 1 39.06 3 MET B N 1
ATOM 2578 C CA . MET B 1 3 ? -21.078 -2.178 19.312 1 39.06 3 MET B CA 1
ATOM 2579 C C . MET B 1 3 ? -19.844 -1.307 19.203 1 39.06 3 MET B C 1
ATOM 2581 O O . MET B 1 3 ? -19.891 -0.107 19.484 1 39.06 3 MET B O 1
ATOM 2585 N N . SER B 1 4 ? -18.719 -1.734 19.531 1 47.97 4 SER B N 1
ATOM 2586 C CA . SER B 1 4 ? -17.484 -0.958 19.641 1 47.97 4 SER B CA 1
ATOM 2587 C C . SER B 1 4 ? -17.406 0.095 18.531 1 47.97 4 SER B C 1
ATOM 2589 O O . SER B 1 4 ? -17.594 -0.214 17.359 1 47.97 4 SER B O 1
ATOM 2591 N N . ASN B 1 5 ? -17.844 1.348 18.766 1 58.59 5 ASN B N 1
ATOM 2592 C CA . ASN B 1 5 ? -17.875 2.707 18.234 1 58.59 5 ASN B CA 1
ATOM 2593 C C . ASN B 1 5 ? -16.594 3.053 17.484 1 58.59 5 ASN B C 1
ATOM 2595 O O . ASN B 1 5 ? -16.219 4.223 17.406 1 58.59 5 ASN B O 1
ATOM 2599 N N . LEU B 1 6 ? -15.93 1.927 17.062 1 72.12 6 LEU B N 1
ATOM 2600 C CA . LEU B 1 6 ? -14.633 2.287 16.5 1 72.12 6 LEU B CA 1
ATOM 2601 C C . LEU B 1 6 ? -14.766 2.635 15.016 1 72.12 6 LEU B C 1
ATOM 2603 O O . LEU B 1 6 ? -15.125 1.782 14.203 1 72.12 6 LEU B O 1
ATOM 2607 N N . VAL B 1 7 ? -14.711 3.914 14.742 1 82.31 7 VAL B N 1
ATOM 2608 C CA . VAL B 1 7 ? -14.688 4.355 13.352 1 82.31 7 VAL B CA 1
ATOM 2609 C C . VAL B 1 7 ? -13.398 5.137 13.086 1 82.31 7 VAL B C 1
ATOM 2611 O O . VAL B 1 7 ? -13 5.98 13.891 1 82.31 7 VAL B O 1
ATOM 2614 N N . GLY B 1 8 ? -12.82 4.719 11.93 1 85.94 8 GLY B N 1
ATOM 2615 C CA . GLY B 1 8 ? -11.578 5.391 11.57 1 85.94 8 GLY B CA 1
ATOM 2616 C C . GLY B 1 8 ? -10.367 4.801 12.258 1 85.94 8 GLY B C 1
ATOM 2617 O O . GLY B 1 8 ? -10.336 3.604 12.562 1 85.94 8 GLY B O 1
ATOM 2618 N N . LYS B 1 9 ? -9.336 5.551 12.32 1 85.56 9 LYS B N 1
ATOM 2619 C CA . LYS B 1 9 ? -8.102 5.164 12.992 1 85.56 9 LYS B CA 1
ATOM 2620 C C . LYS B 1 9 ? -8.273 5.203 14.508 1 85.56 9 LYS B C 1
ATOM 2622 O O . LYS B 1 9 ? -8.82 6.16 15.055 1 85.56 9 LYS B O 1
ATOM 2627 N N . PRO B 1 10 ? -7.777 4.102 15.203 1 84.25 10 PRO B N 1
ATOM 2628 C CA . PRO B 1 10 ? -7.82 4.164 16.672 1 84.25 10 PRO B CA 1
ATOM 2629 C C . PRO B 1 10 ? -6.973 5.301 17.234 1 84.25 10 PRO B C 1
ATOM 2631 O O . PRO B 1 10 ? -6.117 5.844 16.531 1 84.25 10 PRO B O 1
ATOM 2634 N N . SER B 1 11 ? -7.32 5.594 18.438 1 82.44 11 SER B N 1
ATOM 2635 C CA . SER B 1 11 ? -6.457 6.539 19.141 1 82.44 11 SER B CA 1
ATOM 2636 C C . SER B 1 11 ? -5.008 6.062 19.156 1 82.44 11 SER B C 1
ATOM 2638 O O . SER B 1 11 ? -4.742 4.867 19 1 82.44 11 SER B O 1
ATOM 2640 N N . PRO B 1 12 ? -4.078 7.004 19.297 1 81.06 12 PRO B N 1
ATOM 2641 C CA . PRO B 1 12 ? -2.666 6.621 19.297 1 81.06 12 PRO B CA 1
ATOM 2642 C C . PRO B 1 12 ? -2.348 5.539 20.328 1 81.06 12 PRO B C 1
ATOM 2644 O O . PRO B 1 12 ? -1.635 4.578 20.016 1 81.06 12 PRO B O 1
ATOM 2647 N N . SER B 1 13 ? -2.879 5.629 21.516 1 82.06 13 SER B N 1
ATOM 2648 C CA . SER B 1 13 ? -2.607 4.641 22.562 1 82.06 13 SER B CA 1
ATOM 2649 C C . SER B 1 13 ? -3.213 3.287 22.203 1 82.06 13 SER B C 1
ATOM 2651 O O . SER B 1 13 ? -2.6 2.246 22.453 1 82.06 13 SER B O 1
ATOM 2653 N N . ARG B 1 14 ? -4.387 3.32 21.656 1 83.69 14 ARG B N 1
ATOM 2654 C CA . ARG B 1 14 ? -5.051 2.082 21.25 1 83.69 14 ARG B CA 1
ATOM 2655 C C . ARG B 1 14 ? -4.309 1.407 20.109 1 83.69 14 ARG B C 1
ATOM 2657 O O . ARG B 1 14 ? -4.156 0.184 20.094 1 83.69 14 ARG B O 1
ATOM 2664 N N . LEU B 1 15 ? -3.883 2.186 19.203 1 86 15 LEU B N 1
ATOM 2665 C CA . LEU B 1 15 ? -3.123 1.658 18.078 1 86 15 LEU B CA 1
ATOM 2666 C C . LEU B 1 15 ? -1.812 1.038 18.547 1 86 15 LEU B C 1
ATOM 2668 O O . LEU B 1 15 ? -1.413 -0.025 18.062 1 86 15 LEU B O 1
ATOM 2672 N N . GLN B 1 16 ? -1.166 1.729 19.422 1 85.38 16 GLN B N 1
ATOM 2673 C CA . GLN B 1 16 ? 0.079 1.21 19.969 1 85.38 16 GLN B CA 1
ATOM 2674 C C . GLN B 1 16 ? -0.137 -0.151 20.625 1 85.38 16 GLN B C 1
ATOM 2676 O O . GLN B 1 16 ? 0.666 -1.068 20.453 1 85.38 16 GLN B O 1
ATOM 2681 N N . ALA B 1 17 ? -1.195 -0.287 21.344 1 87.25 17 ALA B N 1
ATOM 2682 C CA . ALA B 1 17 ? -1.505 -1.547 22.016 1 87.25 17 ALA B CA 1
ATOM 2683 C C . ALA B 1 17 ? -1.776 -2.654 21 1 87.25 17 ALA B C 1
ATOM 2685 O O . ALA B 1 17 ? -1.447 -3.818 21.234 1 87.25 17 ALA B O 1
ATOM 2686 N N . LEU B 1 18 ? -2.34 -2.275 19.953 1 89.12 18 LEU B N 1
ATOM 2687 C CA . LEU B 1 18 ? -2.713 -3.236 18.922 1 89.12 18 LEU B CA 1
ATOM 2688 C C . LEU B 1 18 ? -1.481 -3.736 18.172 1 89.12 18 LEU B C 1
ATOM 2690 O O . LEU B 1 18 ? -1.402 -4.914 17.812 1 89.12 18 LEU B O 1
ATOM 2694 N N . VAL B 1 19 ? -0.519 -2.857 17.922 1 90.06 19 VAL B N 1
ATOM 2695 C CA . VAL B 1 19 ? 0.553 -3.195 16.984 1 90.06 19 VAL B CA 1
ATOM 2696 C C . VAL B 1 19 ? 1.851 -3.428 17.766 1 90.06 19 VAL B C 1
ATOM 2698 O O . VAL B 1 19 ? 2.83 -3.93 17.203 1 90.06 19 VAL B O 1
ATOM 2701 N N . GLN B 1 20 ? 1.887 -3.021 18.984 1 83.75 20 GLN B N 1
ATOM 2702 C CA . GLN B 1 20 ? 3.125 -3.086 19.766 1 83.75 20 GLN B CA 1
ATOM 2703 C C . GLN B 1 20 ? 3.729 -4.484 19.719 1 83.75 20 GLN B C 1
ATOM 2705 O O . GLN B 1 20 ? 3.035 -5.473 19.969 1 83.75 20 GLN B O 1
ATOM 2710 N N . GLY B 1 21 ? 4.98 -4.52 19.297 1 85.94 21 GLY B N 1
ATOM 2711 C CA . GLY B 1 21 ? 5.738 -5.762 19.281 1 85.94 21 GLY B CA 1
ATOM 2712 C C . GLY B 1 21 ? 5.508 -6.574 18.016 1 85.94 21 GLY B C 1
ATOM 2713 O O . GLY B 1 21 ? 6.133 -7.621 17.828 1 85.94 21 GLY B O 1
ATOM 2714 N N . ALA B 1 22 ? 4.586 -6.176 17.188 1 93.75 22 ALA B N 1
ATOM 2715 C CA . ALA B 1 22 ? 4.266 -6.918 15.977 1 93.75 22 ALA B CA 1
ATOM 2716 C C . ALA B 1 22 ? 4.824 -6.207 14.742 1 93.75 22 ALA B C 1
ATOM 2718 O O . ALA B 1 22 ? 4.066 -5.797 13.859 1 93.75 22 ALA B O 1
ATOM 2719 N N . LEU B 1 23 ? 6.129 -6.195 14.703 1 94.31 23 LEU B N 1
ATOM 2720 C CA . LEU B 1 23 ? 6.766 -5.398 13.664 1 94.31 23 LEU B CA 1
ATOM 2721 C C . LEU B 1 23 ? 7.719 -6.25 12.828 1 94.31 23 LEU B C 1
ATOM 2723 O O . LEU B 1 23 ? 8.609 -5.723 12.164 1 94.31 23 LEU B O 1
ATOM 2727 N N . GLY B 1 24 ? 7.516 -7.57 12.859 1 96.44 24 GLY B N 1
ATOM 2728 C CA . GLY B 1 24 ? 8.391 -8.445 12.086 1 96.44 24 GLY B CA 1
ATOM 2729 C C . GLY B 1 24 ? 9.805 -8.5 12.633 1 96.44 24 GLY B C 1
ATOM 2730 O O . GLY B 1 24 ? 10.008 -8.562 13.844 1 96.44 24 GLY B O 1
ATOM 2731 N N . LYS B 1 25 ? 10.742 -8.586 11.75 1 95.81 25 LYS B N 1
ATOM 2732 C CA . LYS B 1 25 ? 12.141 -8.656 12.148 1 95.81 25 LYS B CA 1
ATOM 2733 C C . LYS B 1 25 ? 12.633 -7.301 12.656 1 95.81 25 LYS B C 1
ATOM 2735 O O . LYS B 1 25 ? 12.43 -6.277 12 1 95.81 25 LYS B O 1
ATOM 2740 N N . PRO B 1 26 ? 13.312 -7.27 13.758 1 92.25 26 PRO B N 1
ATOM 2741 C CA . PRO B 1 26 ? 13.922 -6.016 14.195 1 92.25 26 PRO B CA 1
ATOM 2742 C C . PRO B 1 26 ? 14.914 -5.449 13.18 1 92.25 26 PRO B C 1
ATOM 2744 O O . PRO B 1 26 ? 15.625 -6.211 12.516 1 92.25 26 PRO B O 1
ATOM 2747 N N . CYS B 1 27 ? 14.945 -4.145 13.047 1 91.88 27 CYS B N 1
ATOM 2748 C CA . CYS B 1 27 ? 15.734 -3.484 12.016 1 91.88 27 CYS B CA 1
ATOM 2749 C C . CYS B 1 27 ? 16.625 -2.398 12.609 1 91.88 27 CYS B C 1
ATOM 2751 O O . CYS B 1 27 ? 16.125 -1.394 13.117 1 91.88 27 CYS B O 1
ATOM 2753 N N . LYS B 1 28 ? 17.938 -2.523 12.422 1 89.38 28 LYS B N 1
ATOM 2754 C CA . LYS B 1 28 ? 18.891 -1.558 12.953 1 89.38 28 LYS B CA 1
ATOM 2755 C C . LYS B 1 28 ? 18.938 -0.29 12.102 1 89.38 28 LYS B C 1
ATOM 2757 O O . LYS B 1 28 ? 19.297 0.781 12.594 1 89.38 28 LYS B O 1
ATOM 2762 N N . SER B 1 29 ? 18.5 -0.416 10.844 1 92.31 29 SER B N 1
ATOM 2763 C CA . SER B 1 29 ? 18.562 0.722 9.938 1 92.31 29 SER B CA 1
ATOM 2764 C C . SER B 1 29 ? 17.312 1.585 10.031 1 92.31 29 SER B C 1
ATOM 2766 O O . SER B 1 29 ? 17.219 2.623 9.375 1 92.31 29 SER B O 1
ATOM 2768 N N . LEU B 1 30 ? 16.391 1.153 10.797 1 93.81 30 LEU B N 1
ATOM 2769 C CA . LEU B 1 30 ? 15.164 1.923 11.016 1 93.81 30 LEU B CA 1
ATOM 2770 C C . LEU B 1 30 ? 15.398 3.037 12.031 1 93.81 30 LEU B C 1
ATOM 2772 O O . LEU B 1 30 ? 15.555 2.773 13.227 1 93.81 30 LEU B O 1
ATOM 2776 N N . LEU B 1 31 ? 15.469 4.277 11.57 1 93 31 LEU B N 1
ATOM 2777 C CA . LEU B 1 31 ? 15.719 5.434 12.422 1 93 31 LEU B CA 1
ATOM 2778 C C . LEU B 1 31 ? 14.445 5.895 13.117 1 93 31 LEU B C 1
ATOM 2780 O O . LEU B 1 31 ? 14.477 6.32 14.273 1 93 31 LEU B O 1
ATOM 2784 N N . VAL B 1 32 ? 13.352 5.926 12.406 1 92 32 VAL B N 1
ATOM 2785 C CA . VAL B 1 32 ? 12.008 6.184 12.914 1 92 32 VAL B CA 1
ATOM 2786 C C . VAL B 1 32 ? 11.062 5.074 12.453 1 92 32 VAL B C 1
ATOM 2788 O O . VAL B 1 32 ? 10.898 4.848 11.258 1 92 32 VAL B O 1
ATOM 2791 N N . GLY B 1 33 ? 10.523 4.348 13.344 1 88.94 33 GLY B N 1
ATOM 2792 C CA . GLY B 1 33 ? 9.562 3.289 13.062 1 88.94 33 GLY B CA 1
ATOM 2793 C C . GLY B 1 33 ? 8.148 3.643 13.484 1 88.94 33 GLY B C 1
ATOM 2794 O O . GLY B 1 33 ? 7.852 4.801 13.773 1 88.94 33 GLY B O 1
ATOM 2795 N N . PRO B 1 34 ? 7.277 2.68 13.43 1 84 34 PRO B N 1
ATOM 2796 C CA . PRO B 1 34 ? 5.883 2.938 13.797 1 84 34 PRO B CA 1
ATOM 2797 C C . PRO B 1 34 ? 5.727 3.404 15.242 1 84 34 PRO B C 1
ATOM 2799 O O . PRO B 1 34 ? 6.434 2.92 16.125 1 84 34 PRO B O 1
ATOM 2802 N N . GLY B 1 35 ? 4.844 4.383 15.43 1 80.44 35 GLY B N 1
ATOM 2803 C CA . GLY B 1 35 ? 4.523 4.945 16.734 1 80.44 35 GLY B CA 1
ATOM 2804 C C . GLY B 1 35 ? 3.533 6.094 16.656 1 80.44 35 GLY B C 1
ATOM 2805 O O . GLY B 1 35 ? 3.166 6.531 15.562 1 80.44 35 GLY B O 1
ATOM 2806 N N . PRO B 1 36 ? 3.082 6.512 17.797 1 74.25 36 PRO B N 1
ATOM 2807 C CA . PRO B 1 36 ? 2.121 7.617 17.797 1 74.25 36 PRO B CA 1
ATOM 2808 C C . PRO B 1 36 ? 2.652 8.859 17.094 1 74.25 36 PRO B C 1
ATOM 2810 O O . PRO B 1 36 ? 3.691 9.398 17.484 1 74.25 36 PRO B O 1
ATOM 2813 N N . GLY B 1 37 ? 1.915 9.281 16.094 1 76.69 37 GLY B N 1
ATOM 2814 C CA . GLY B 1 37 ? 2.273 10.5 15.383 1 76.69 37 GLY B CA 1
ATOM 2815 C C . GLY B 1 37 ? 3.391 10.297 14.375 1 76.69 37 GLY B C 1
ATOM 2816 O O . GLY B 1 37 ? 3.83 11.242 13.727 1 76.69 37 GLY B O 1
ATOM 2817 N N . LEU B 1 38 ? 3.891 9.148 14.32 1 84.12 38 LEU B N 1
ATOM 2818 C CA . LEU B 1 38 ? 4.957 8.836 13.375 1 84.12 38 LEU B CA 1
ATOM 2819 C C . LEU B 1 38 ? 4.398 8.211 12.102 1 84.12 38 LEU B C 1
ATOM 2821 O O . LEU B 1 38 ? 4.402 6.984 11.961 1 84.12 38 LEU B O 1
ATOM 2825 N N . ASP B 1 39 ? 3.988 9.07 11.188 1 86.25 39 ASP B N 1
ATOM 2826 C CA . ASP B 1 39 ? 3.189 8.672 10.031 1 86.25 39 ASP B CA 1
ATOM 2827 C C . ASP B 1 39 ? 4.078 8.227 8.875 1 86.25 39 ASP B C 1
ATOM 2829 O O . ASP B 1 39 ? 3.582 7.758 7.852 1 86.25 39 ASP B O 1
ATOM 2833 N N . ALA B 1 40 ? 5.34 8.461 8.992 1 94.56 40 ALA B N 1
ATOM 2834 C CA . ALA B 1 40 ? 6.312 7.98 8.008 1 94.56 40 ALA B CA 1
ATOM 2835 C C . ALA B 1 40 ? 7.488 7.293 8.695 1 94.56 40 ALA B C 1
ATOM 2837 O O . ALA B 1 40 ? 7.945 7.734 9.75 1 94.56 40 ALA B O 1
ATOM 2838 N N . ALA B 1 41 ? 7.941 6.293 8.109 1 95.94 41 ALA B N 1
ATOM 2839 C CA . ALA B 1 41 ? 9.18 5.668 8.555 1 95.94 41 ALA B CA 1
ATOM 2840 C C . ALA B 1 41 ? 10.398 6.336 7.926 1 95.94 41 ALA B C 1
ATOM 2842 O O . ALA B 1 41 ? 10.328 6.832 6.797 1 95.94 41 ALA B O 1
ATOM 2843 N N . ILE B 1 42 ? 11.445 6.406 8.664 1 96.69 42 ILE B N 1
ATOM 2844 C CA . ILE B 1 42 ? 12.734 6.84 8.141 1 96.69 42 ILE B CA 1
ATOM 2845 C C . ILE B 1 42 ? 13.734 5.691 8.219 1 96.69 42 ILE B C 1
ATOM 2847 O O . ILE B 1 42 ? 14.023 5.176 9.305 1 96.69 42 ILE B O 1
ATOM 2851 N N . LEU B 1 43 ? 14.242 5.293 7.066 1 96.25 43 LEU B N 1
ATOM 2852 C CA . LEU B 1 43 ? 15.195 4.195 6.957 1 96.25 43 LEU B CA 1
ATOM 2853 C C . LEU B 1 43 ? 16.547 4.695 6.449 1 96.25 43 LEU B C 1
ATOM 2855 O O . LEU B 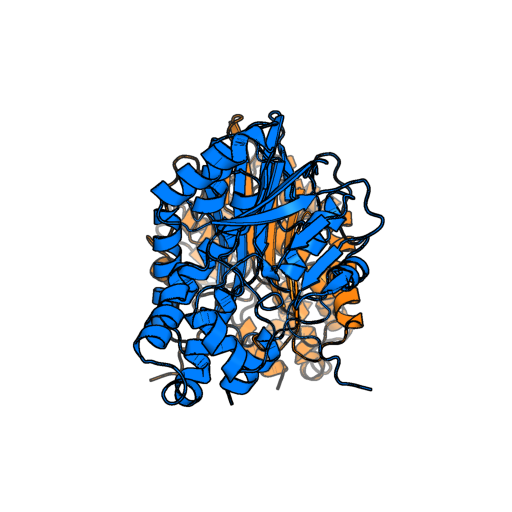1 43 ? 16.609 5.496 5.512 1 96.25 43 LEU B O 1
ATOM 2859 N N . GLN B 1 44 ? 17.547 4.262 7.117 1 95.31 44 GLN B N 1
ATOM 2860 C CA . GLN B 1 44 ? 18.875 4.5 6.559 1 95.31 44 GLN B CA 1
ATOM 2861 C C . GLN B 1 44 ? 19.156 3.572 5.383 1 95.31 44 GLN B C 1
ATOM 2863 O O . GLN B 1 44 ? 18.922 2.365 5.465 1 95.31 44 GLN B O 1
ATOM 2868 N N . THR B 1 45 ? 19.594 4.152 4.297 1 91.62 45 THR B N 1
ATOM 2869 C CA . THR B 1 45 ? 19.938 3.355 3.121 1 91.62 45 THR B CA 1
ATOM 2870 C C . THR B 1 45 ? 21.406 2.951 3.15 1 91.62 45 THR B C 1
ATOM 2872 O O . THR B 1 45 ? 22.172 3.469 3.957 1 91.62 45 THR B O 1
ATOM 2875 N N . ALA B 1 46 ? 21.766 2.061 2.295 1 85.5 46 ALA B N 1
ATOM 2876 C CA . ALA B 1 46 ? 23.109 1.485 2.305 1 85.5 46 ALA B CA 1
ATOM 2877 C C . ALA B 1 46 ? 24.172 2.545 2 1 85.5 46 ALA B C 1
ATOM 2879 O O . ALA B 1 46 ? 25.297 2.451 2.469 1 85.5 46 ALA B O 1
ATOM 2880 N N . ASP B 1 47 ? 23.812 3.592 1.324 1 88.44 47 ASP B N 1
ATOM 2881 C CA . ASP B 1 47 ? 24.766 4.621 0.926 1 88.44 47 ASP B CA 1
ATOM 2882 C C . ASP B 1 47 ? 24.828 5.742 1.962 1 88.44 47 ASP B C 1
ATOM 2884 O O . ASP B 1 47 ? 25.438 6.789 1.718 1 88.44 47 ASP B O 1
ATOM 2888 N N . GLY B 1 48 ? 24.203 5.535 3.055 1 90.31 48 GLY B N 1
ATOM 2889 C CA . GLY B 1 48 ? 24.281 6.5 4.137 1 90.31 48 GLY B CA 1
ATOM 2890 C C . GLY B 1 48 ? 23.234 7.594 4.043 1 90.31 48 GLY B C 1
ATOM 2891 O O . GLY B 1 48 ? 23.203 8.508 4.871 1 90.31 48 GLY B O 1
ATOM 2892 N N . ARG B 1 49 ? 22.406 7.469 3.102 1 94.88 49 ARG B N 1
ATOM 2893 C CA . ARG B 1 49 ? 21.266 8.375 2.977 1 94.88 49 ARG B CA 1
ATOM 2894 C C . ARG B 1 49 ? 20.078 7.867 3.77 1 94.88 49 ARG B C 1
ATOM 2896 O O . ARG B 1 49 ? 20.203 6.93 4.562 1 94.88 49 ARG B O 1
ATOM 2903 N N . VAL B 1 50 ? 18.922 8.57 3.59 1 96.44 50 VAL B N 1
ATOM 2904 C CA . VAL B 1 50 ? 17.703 8.109 4.25 1 96.44 50 VAL B CA 1
ATOM 2905 C C . VAL B 1 50 ? 16.562 7.992 3.234 1 96.44 50 VAL B C 1
ATOM 2907 O O . VAL B 1 50 ? 16.594 8.664 2.197 1 96.44 50 VAL B O 1
ATOM 2910 N N . MET B 1 51 ? 15.688 7.125 3.551 1 96.88 51 MET B N 1
ATOM 2911 C CA . MET B 1 51 ? 14.406 6.988 2.85 1 96.88 51 MET B CA 1
ATOM 2912 C C . MET B 1 51 ? 13.242 7.242 3.795 1 96.88 51 MET B C 1
ATOM 2914 O O . MET B 1 51 ? 13.164 6.645 4.867 1 96.88 51 MET B O 1
ATOM 2918 N N . ALA B 1 52 ? 12.406 8.227 3.486 1 97.88 52 ALA B N 1
ATOM 2919 C CA . ALA B 1 52 ? 11.117 8.383 4.145 1 97.88 52 ALA B CA 1
ATOM 2920 C C . ALA B 1 52 ? 10.016 7.648 3.379 1 97.88 52 ALA B C 1
ATOM 2922 O O . ALA B 1 52 ? 9.938 7.746 2.152 1 97.88 52 ALA B O 1
ATOM 2923 N N . ILE B 1 53 ? 9.172 6.871 4.086 1 98.19 53 ILE B N 1
ATOM 2924 C CA . ILE B 1 53 ? 8.133 6.09 3.412 1 98.19 53 ILE B CA 1
ATOM 2925 C C . ILE B 1 53 ? 6.887 6.027 4.285 1 98.19 53 ILE B C 1
ATOM 2927 O O . ILE B 1 53 ? 6.98 5.898 5.508 1 98.19 53 ILE B O 1
ATOM 2931 N N . ALA B 1 54 ? 5.727 6.156 3.676 1 97.56 54 ALA B N 1
ATOM 2932 C CA . ALA B 1 54 ? 4.441 6.109 4.367 1 97.56 54 ALA B CA 1
ATOM 2933 C C . ALA B 1 54 ? 3.377 5.43 3.51 1 97.56 54 ALA B C 1
ATOM 2935 O O . ALA B 1 54 ? 3.475 5.426 2.281 1 97.56 54 ALA B O 1
ATOM 2936 N N . GLU B 1 55 ? 2.408 4.824 4.129 1 97.56 55 GLU B N 1
ATOM 2937 C CA . GLU B 1 55 ? 1.289 4.172 3.451 1 97.56 55 GLU B CA 1
ATOM 2938 C C . GLU B 1 55 ? -0.034 4.496 4.141 1 97.56 55 GLU B C 1
ATOM 2940 O O . GLU B 1 55 ? -0.125 4.465 5.367 1 97.56 55 GLU B O 1
ATOM 2945 N N . ASP B 1 56 ? -1.06 4.836 3.352 1 96.31 56 ASP B N 1
ATOM 2946 C CA . ASP B 1 56 ? -2.387 5.156 3.871 1 96.31 56 ASP B CA 1
ATOM 2947 C C . ASP B 1 56 ? -3.479 4.695 2.906 1 96.31 56 ASP B C 1
ATOM 2949 O O . ASP B 1 56 ? -3.256 4.621 1.696 1 96.31 56 ASP B O 1
ATOM 2953 N N . PRO B 1 57 ? -4.656 4.414 3.443 1 96.69 57 PRO B N 1
ATOM 2954 C CA . PRO B 1 57 ? -5.828 4.23 2.586 1 96.69 57 PRO B CA 1
ATOM 2955 C C . PRO B 1 57 ? -6.531 5.547 2.256 1 96.69 57 PRO B C 1
ATOM 2957 O O . PRO B 1 57 ? -6.367 6.535 2.977 1 96.69 57 PRO B O 1
ATOM 2960 N N . ILE B 1 58 ? -7.27 5.566 1.14 1 95.56 58 ILE B N 1
ATOM 2961 C CA . ILE B 1 58 ? -8.047 6.738 0.754 1 95.56 58 ILE B CA 1
ATOM 2962 C C . ILE B 1 58 ? -9.453 6.312 0.333 1 95.56 58 ILE B C 1
ATOM 2964 O O . ILE B 1 58 ? -9.609 5.367 -0.445 1 95.56 58 ILE B O 1
ATOM 2968 N N . PHE B 1 59 ? -10.445 6.98 0.779 1 91.12 59 PHE B N 1
ATOM 2969 C CA . PHE B 1 59 ? -11.852 6.758 0.438 1 91.12 59 PHE B CA 1
ATOM 2970 C C . PHE B 1 59 ? -12.445 7.988 -0.231 1 91.12 59 PHE B C 1
ATOM 2972 O O . PHE B 1 59 ? -12.023 9.117 0.043 1 91.12 59 PHE B O 1
ATOM 2979 N N . PRO B 1 60 ? -13.422 7.664 -1.112 1 89.25 60 PRO B N 1
ATOM 2980 C CA . PRO B 1 60 ? -14.086 8.836 -1.69 1 89.25 60 PRO B CA 1
ATOM 2981 C C . PRO B 1 60 ? -14.945 9.586 -0.675 1 89.25 60 PRO B C 1
ATOM 2983 O O . PRO B 1 60 ? -15.516 8.969 0.229 1 89.25 60 PRO B O 1
ATOM 2986 N N . ALA B 1 61 ? -14.93 10.867 -0.847 1 80.94 61 ALA B N 1
ATOM 2987 C CA . ALA B 1 61 ? -15.875 11.672 -0.081 1 80.94 61 ALA B CA 1
ATOM 2988 C C . ALA B 1 61 ? -17.234 11.734 -0.774 1 80.94 61 ALA B C 1
ATOM 2990 O O . ALA B 1 61 ? -17.312 12.07 -1.958 1 80.94 61 ALA B O 1
ATOM 2991 N N . PRO B 1 62 ? -18.266 11.281 -0.087 1 77.94 62 PRO B N 1
ATOM 2992 C CA . PRO B 1 62 ? -19.578 11.328 -0.721 1 77.94 62 PRO B CA 1
ATOM 2993 C C . PRO B 1 62 ? -19.906 12.711 -1.285 1 77.94 62 PRO B C 1
ATOM 2995 O O . PRO B 1 62 ? -19.625 13.727 -0.653 1 77.94 62 PRO B O 1
ATOM 2998 N N . GLY B 1 63 ? -20.406 12.672 -2.486 1 80.69 63 GLY B N 1
ATOM 2999 C CA . GLY B 1 63 ? -20.828 13.914 -3.105 1 80.69 63 GLY B CA 1
ATOM 3000 C C . GLY B 1 63 ? -19.734 14.617 -3.873 1 80.69 63 GLY B C 1
ATOM 3001 O O . GLY B 1 63 ? -19.984 15.609 -4.562 1 80.69 63 GLY B O 1
ATOM 3002 N N . LEU B 1 64 ? -18.547 14.18 -3.764 1 88.62 64 LEU B N 1
ATOM 3003 C CA . LEU B 1 64 ? -17.438 14.789 -4.512 1 88.62 64 LEU B CA 1
ATOM 3004 C C . LEU B 1 64 ? -17.109 13.969 -5.754 1 88.62 64 LEU B C 1
ATOM 3006 O O . LEU B 1 64 ? -17.281 12.75 -5.762 1 88.62 64 LEU B O 1
ATOM 3010 N N . PRO B 1 65 ? -16.688 14.734 -6.754 1 91.75 65 PRO B N 1
ATOM 3011 C CA . PRO B 1 65 ? -16.266 14.023 -7.965 1 91.75 65 PRO B CA 1
ATOM 3012 C C . PRO B 1 65 ? -15.109 13.062 -7.723 1 91.75 65 PRO B C 1
ATOM 3014 O O . PRO B 1 65 ? -14.266 13.32 -6.863 1 91.75 65 PRO B O 1
ATOM 3017 N N . LEU B 1 66 ? -15.008 12.016 -8.555 1 94.12 66 LEU B N 1
ATOM 3018 C CA . LEU B 1 66 ? -14.008 10.977 -8.398 1 94.12 66 LEU B CA 1
ATOM 3019 C C . LEU B 1 66 ? -12.609 11.516 -8.688 1 94.12 66 LEU B C 1
ATOM 3021 O O . LEU B 1 66 ? -11.617 10.977 -8.195 1 94.12 66 LEU B O 1
ATOM 3025 N N . ASP B 1 67 ? -12.555 12.578 -9.492 1 94.81 67 ASP B N 1
ATOM 3026 C CA . ASP B 1 67 ? -11.234 13.156 -9.766 1 94.81 67 ASP B CA 1
ATOM 3027 C C . ASP B 1 67 ? -10.641 13.781 -8.508 1 94.81 67 ASP B C 1
ATOM 3029 O O . ASP B 1 67 ? -9.422 13.82 -8.344 1 94.81 67 ASP B O 1
ATOM 3033 N N . ILE B 1 68 ? -11.477 14.219 -7.562 1 94.12 68 ILE B N 1
ATOM 3034 C CA . ILE B 1 68 ? -10.992 14.766 -6.297 1 94.12 68 ILE B CA 1
ATOM 3035 C C . ILE B 1 68 ? -10.391 13.641 -5.449 1 94.12 68 ILE B C 1
ATOM 3037 O O . ILE B 1 68 ? -9.414 13.859 -4.734 1 94.12 68 ILE B O 1
ATOM 3041 N N . MET B 1 69 ? -10.961 12.5 -5.527 1 94.12 69 MET B N 1
ATOM 3042 C CA . MET B 1 69 ? -10.391 11.352 -4.828 1 94.12 69 MET B CA 1
ATOM 3043 C C . MET B 1 69 ? -8.969 11.07 -5.312 1 94.12 69 MET B C 1
ATOM 3045 O O . MET B 1 69 ? -8.086 10.773 -4.508 1 94.12 69 MET B O 1
ATOM 3049 N N . GLY B 1 70 ? -8.836 11.117 -6.66 1 96.88 70 GLY B N 1
ATOM 3050 C CA . GLY B 1 70 ? -7.5 10.93 -7.203 1 96.88 70 GLY B CA 1
ATOM 3051 C C . GLY B 1 70 ? -6.5 11.945 -6.691 1 96.88 70 GLY B C 1
ATOM 3052 O O . GLY B 1 70 ? -5.379 11.594 -6.32 1 96.88 70 GLY B O 1
ATOM 3053 N N . TRP B 1 71 ? -6.914 13.164 -6.664 1 97 71 TRP B N 1
ATOM 3054 C CA . TRP B 1 71 ? -6.07 14.25 -6.164 1 97 71 TRP B CA 1
ATOM 3055 C C . TRP B 1 71 ? -5.719 14.031 -4.695 1 97 71 TRP B C 1
ATOM 3057 O O . TRP B 1 71 ? -4.555 14.141 -4.305 1 97 71 TRP B O 1
ATOM 3067 N N . PHE B 1 72 ? -6.691 13.57 -3.859 1 95.44 72 PHE B N 1
ATOM 3068 C CA . PHE B 1 72 ? -6.508 13.266 -2.445 1 95.44 72 PHE B CA 1
ATOM 3069 C C . PHE B 1 72 ? -5.5 12.141 -2.262 1 95.44 72 PHE B C 1
ATOM 3071 O O . PHE B 1 72 ? -4.648 12.203 -1.37 1 95.44 72 PHE B O 1
ATOM 3078 N N . THR B 1 73 ? -5.664 11.242 -3.057 1 97 73 THR B N 1
ATOM 3079 C CA . THR B 1 73 ? -4.82 10.055 -2.951 1 97 73 THR B CA 1
ATOM 3080 C C . THR B 1 73 ? -3.344 10.438 -2.977 1 97 73 THR B C 1
ATOM 3082 O O . THR B 1 73 ? -2.57 9.992 -2.123 1 97 73 THR B O 1
ATOM 3085 N N . VAL B 1 74 ? -2.979 11.297 -3.893 1 98.56 74 VAL B N 1
ATOM 3086 C CA . VAL B 1 74 ? -1.575 11.664 -4.066 1 98.56 74 VAL B CA 1
ATOM 3087 C C . VAL B 1 74 ? -1.146 12.625 -2.965 1 98.56 74 VAL B C 1
ATOM 3089 O O . VAL B 1 74 ? -0.102 12.438 -2.338 1 98.56 74 VAL B O 1
ATOM 3092 N N . HIS B 1 75 ? -1.943 13.562 -2.676 1 98.38 75 HIS B N 1
ATOM 3093 C CA . HIS B 1 75 ? -1.553 14.641 -1.779 1 98.38 75 HIS B CA 1
ATOM 3094 C C . HIS B 1 75 ? -1.514 14.172 -0.33 1 98.38 75 HIS B C 1
ATOM 3096 O O . HIS B 1 75 ? -0.679 14.625 0.454 1 98.38 75 HIS B O 1
ATOM 3102 N N . ILE B 1 76 ? -2.424 13.336 0.064 1 96.25 76 ILE B N 1
ATOM 3103 C CA . ILE B 1 76 ? -2.402 12.82 1.429 1 96.25 76 ILE B CA 1
ATOM 3104 C C . ILE B 1 76 ? -1.124 12.016 1.655 1 96.25 76 ILE B C 1
ATOM 3106 O O . ILE B 1 76 ? -0.412 12.227 2.639 1 96.25 76 ILE B O 1
ATOM 3110 N N . GLY B 1 77 ? -0.815 11.117 0.763 1 97.19 77 GLY B N 1
ATOM 3111 C CA . GLY B 1 77 ? 0.424 10.367 0.86 1 97.19 77 GLY B CA 1
ATOM 3112 C C . GLY B 1 77 ? 1.662 11.242 0.811 1 97.19 77 GLY B C 1
ATOM 3113 O O . GLY B 1 77 ? 2.602 11.039 1.583 1 97.19 77 GLY B O 1
ATOM 3114 N N . ALA B 1 78 ? 1.664 12.172 -0.114 1 98.62 78 ALA B N 1
ATOM 3115 C CA . ALA B 1 78 ? 2.801 13.07 -0.275 1 98.62 78 ALA B CA 1
ATOM 3116 C C . ALA B 1 78 ? 2.996 13.938 0.966 1 98.62 78 ALA B C 1
ATOM 3118 O O . ALA B 1 78 ? 4.129 14.258 1.337 1 98.62 78 ALA B O 1
ATOM 3119 N N . SER B 1 79 ? 1.877 14.328 1.588 1 98.44 79 SER B N 1
ATOM 3120 C CA . SER B 1 79 ? 1.945 15.141 2.799 1 98.44 79 SER B CA 1
ATOM 3121 C C . SER B 1 79 ? 2.676 14.406 3.916 1 98.44 79 SER B C 1
ATOM 3123 O O . SER B 1 79 ? 3.486 15 4.633 1 98.44 79 SER B O 1
ATOM 3125 N N . ASP B 1 80 ? 2.447 13.141 4.039 1 97.06 80 ASP B N 1
ATOM 3126 C CA . ASP B 1 80 ? 3.078 12.328 5.074 1 97.06 80 ASP B CA 1
ATOM 3127 C C . ASP B 1 80 ? 4.594 12.297 4.898 1 97.06 80 ASP B C 1
ATOM 3129 O O . ASP B 1 80 ? 5.336 12.156 5.871 1 97.06 80 ASP B O 1
ATOM 3133 N N . ILE B 1 81 ? 5.066 12.406 3.695 1 98.19 81 ILE B N 1
ATOM 3134 C CA . ILE B 1 81 ? 6.496 12.414 3.418 1 98.19 81 ILE B CA 1
ATOM 3135 C C . ILE B 1 81 ? 7.055 13.82 3.604 1 98.19 81 ILE B C 1
ATOM 3137 O O . ILE B 1 81 ? 8.086 14.008 4.254 1 98.19 81 ILE B O 1
ATOM 3141 N N . ALA B 1 82 ? 6.344 14.805 3.107 1 98.5 82 ALA B N 1
ATOM 3142 C CA . ALA B 1 82 ? 6.809 16.188 3.1 1 98.5 82 ALA B CA 1
ATOM 3143 C C . ALA B 1 82 ? 7.023 16.703 4.52 1 98.5 82 ALA B C 1
ATOM 3145 O O . ALA B 1 82 ? 7.93 17.516 4.766 1 98.5 82 ALA B O 1
ATOM 3146 N N . VAL B 1 83 ? 6.25 16.25 5.477 1 98.12 83 VAL B N 1
ATOM 3147 C CA . VAL B 1 83 ? 6.348 16.75 6.848 1 98.12 83 VAL B CA 1
ATOM 3148 C C . VAL B 1 83 ? 7.672 16.297 7.461 1 98.12 83 VAL B C 1
ATOM 3150 O O . VAL B 1 83 ? 8.086 16.812 8.508 1 98.12 83 VAL B O 1
ATOM 3153 N N . THR B 1 84 ? 8.406 15.383 6.828 1 97.94 84 THR B N 1
ATOM 3154 C CA . THR B 1 84 ? 9.719 14.961 7.301 1 97.94 84 THR B CA 1
ATOM 3155 C C . THR B 1 84 ? 10.82 15.82 6.684 1 97.94 84 THR B C 1
ATOM 3157 O O . THR B 1 84 ? 12 15.617 6.969 1 97.94 84 THR B O 1
ATOM 3160 N N . GLY B 1 85 ? 10.398 16.703 5.801 1 98.06 85 GLY B N 1
ATOM 3161 C CA . GLY B 1 85 ? 11.367 17.516 5.066 1 98.06 85 GLY B CA 1
ATOM 3162 C C . GLY B 1 85 ? 11.836 16.844 3.783 1 98.06 85 GLY B C 1
ATOM 3163 O O . GLY B 1 85 ? 12.5 17.469 2.961 1 98.06 85 GLY B O 1
ATOM 3164 N N . VAL B 1 86 ? 11.516 15.586 3.555 1 98.12 86 VAL B N 1
ATOM 3165 C CA . VAL B 1 86 ? 11.922 14.828 2.381 1 98.12 86 VAL B CA 1
ATOM 3166 C C . VAL B 1 86 ? 10.93 15.055 1.242 1 98.12 86 VAL B C 1
ATOM 3168 O O . VAL B 1 86 ? 9.719 15.047 1.458 1 98.12 86 VAL B O 1
ATOM 3171 N N . LYS B 1 87 ? 11.438 15.344 0.062 1 98.31 87 LYS B N 1
ATOM 3172 C CA . LYS B 1 87 ? 10.578 15.477 -1.11 1 98.31 87 LYS B CA 1
ATOM 3173 C C . LYS B 1 87 ? 10.008 14.133 -1.539 1 98.31 87 LYS B C 1
ATOM 3175 O O . LYS B 1 87 ? 10.75 13.164 -1.71 1 98.31 87 LYS B O 1
ATOM 3180 N N . PRO B 1 88 ? 8.664 14.008 -1.671 1 98.56 88 PRO B N 1
ATOM 3181 C CA . PRO B 1 88 ? 8.117 12.781 -2.254 1 98.56 88 PRO B CA 1
ATOM 3182 C C . PRO B 1 88 ? 8.586 12.547 -3.688 1 98.56 88 PRO B C 1
ATOM 3184 O O . PRO B 1 88 ? 8.578 13.477 -4.5 1 98.56 88 PRO B O 1
ATOM 3187 N N . GLU B 1 89 ? 8.961 11.328 -4.031 1 98.25 89 GLU B N 1
ATOM 3188 C CA . GLU B 1 89 ? 9.562 11.062 -5.336 1 98.25 89 GLU B CA 1
ATOM 3189 C C . GLU B 1 89 ? 8.812 9.961 -6.078 1 98.25 89 GLU B C 1
ATOM 3191 O O . GLU B 1 89 ? 8.68 10.008 -7.305 1 98.25 89 GLU B O 1
ATOM 3196 N N . PHE B 1 90 ? 8.367 8.953 -5.363 1 98.38 90 PHE B N 1
ATOM 3197 C CA . PHE B 1 90 ? 7.785 7.762 -5.969 1 98.38 90 PHE B CA 1
ATOM 3198 C C . PHE B 1 90 ? 6.523 7.336 -5.227 1 98.38 90 PHE B C 1
ATOM 3200 O O . PHE B 1 90 ? 6.309 7.734 -4.078 1 98.38 90 PHE B O 1
ATOM 3207 N N . MET B 1 91 ? 5.703 6.559 -5.922 1 98.5 91 MET B N 1
ATOM 3208 C CA . MET B 1 91 ? 4.555 6 -5.219 1 98.5 91 MET B CA 1
ATOM 3209 C C . MET B 1 91 ? 4.07 4.719 -5.895 1 98.5 91 MET B C 1
ATOM 3211 O O . MET B 1 91 ? 4.355 4.488 -7.07 1 98.5 91 MET B O 1
ATOM 3215 N N . THR B 1 92 ? 3.439 3.846 -5.176 1 98.19 92 THR B N 1
ATOM 3216 C CA . THR B 1 92 ? 2.572 2.76 -5.617 1 98.19 92 THR B CA 1
ATOM 3217 C C . THR B 1 92 ? 1.178 2.902 -5.016 1 98.19 92 THR B C 1
ATOM 3219 O O . THR B 1 92 ? 0.995 3.609 -4.02 1 98.19 92 THR B O 1
ATOM 3222 N N . TYR B 1 93 ? 0.19 2.281 -5.668 1 98.06 93 TYR B N 1
ATOM 3223 C CA . TYR B 1 93 ? -1.133 2.295 -5.055 1 98.06 93 TYR B CA 1
ATOM 3224 C C . TYR B 1 93 ? -1.962 1.102 -5.516 1 98.06 93 TYR B C 1
ATOM 3226 O O . TYR B 1 93 ? -1.681 0.51 -6.559 1 98.06 93 TYR B O 1
ATOM 3234 N N . THR B 1 94 ? -2.92 0.717 -4.703 1 97.88 94 THR B N 1
ATOM 3235 C CA . THR B 1 94 ? -3.92 -0.293 -5.027 1 97.88 94 THR B CA 1
ATOM 3236 C C . THR B 1 94 ? -5.305 0.337 -5.152 1 97.88 94 THR B C 1
ATOM 3238 O O . THR B 1 94 ? -5.816 0.919 -4.195 1 97.88 94 THR B O 1
ATOM 3241 N N . LEU B 1 95 ? -5.867 0.251 -6.305 1 97.81 95 LEU B N 1
ATOM 3242 C CA . LEU B 1 95 ? -7.227 0.725 -6.539 1 97.81 95 LEU B CA 1
ATOM 3243 C C . LEU B 1 95 ? -8.211 -0.439 -6.562 1 97.81 95 LEU B C 1
ATOM 3245 O O . LEU B 1 95 ? -8.195 -1.254 -7.488 1 97.81 95 LEU B O 1
ATOM 3249 N N . LEU B 1 96 ? -9.062 -0.5 -5.562 1 97.19 96 LEU B N 1
ATOM 3250 C CA . LEU B 1 96 ? -10.078 -1.535 -5.398 1 97.19 96 LEU B CA 1
ATOM 3251 C C . LEU B 1 96 ? -11.461 -1.001 -5.75 1 97.19 96 LEU B C 1
ATOM 3253 O O . LEU B 1 96 ? -11.961 -0.076 -5.102 1 97.19 96 LEU B O 1
ATOM 3257 N N . LEU B 1 97 ? -12.062 -1.623 -6.711 1 96.5 97 LEU B N 1
ATOM 3258 C CA . LEU B 1 97 ? -13.352 -1.157 -7.207 1 96.5 97 LEU B CA 1
ATOM 3259 C C . LEU B 1 97 ? -14.453 -2.164 -6.887 1 96.5 97 LEU B C 1
ATOM 3261 O O . LEU B 1 97 ? -14.242 -3.375 -6.988 1 96.5 97 LEU B O 1
ATOM 3265 N N . PRO B 1 98 ? -15.672 -1.606 -6.414 1 94.62 98 PRO B N 1
ATOM 3266 C CA . PRO B 1 98 ? -16.797 -2.527 -6.227 1 94.62 98 PRO B CA 1
ATOM 3267 C C . PRO B 1 98 ? -17.203 -3.234 -7.516 1 94.62 98 PRO B C 1
ATOM 3269 O O . PRO B 1 98 ? -16.984 -2.705 -8.609 1 94.62 98 PRO B O 1
ATOM 3272 N N . LEU B 1 99 ? -17.828 -4.379 -7.227 1 91.38 99 LEU B N 1
ATOM 3273 C CA . LEU B 1 99 ? -18.391 -5.07 -8.383 1 91.38 99 LEU B CA 1
ATOM 3274 C C . LEU B 1 99 ? -19.406 -4.191 -9.109 1 91.38 99 LEU B C 1
ATOM 3276 O O . LEU B 1 99 ? -20.188 -3.492 -8.477 1 91.38 99 LEU B O 1
ATOM 3280 N N . GLY B 1 100 ? -19.297 -4.082 -10.359 1 91.62 100 GLY B N 1
ATOM 3281 C CA . GLY B 1 100 ? -20.219 -3.293 -11.148 1 91.62 100 GLY B CA 1
ATOM 3282 C C . GLY B 1 100 ? -19.75 -1.873 -11.391 1 91.62 100 GLY B C 1
ATOM 3283 O O . GLY B 1 100 ? -20.328 -1.146 -12.195 1 91.62 100 GLY B O 1
ATOM 3284 N N . CYS B 1 101 ? -18.734 -1.429 -10.625 1 93.56 101 CYS B N 1
ATOM 3285 C CA . CYS B 1 101 ? -18.172 -0.107 -10.883 1 93.56 101 CYS B CA 1
ATOM 3286 C C . CYS B 1 101 ? -17.75 0.03 -12.344 1 93.56 101 CYS B C 1
ATOM 3288 O O . CYS B 1 101 ? -16.984 -0.797 -12.852 1 93.56 101 CYS B O 1
ATOM 3290 N N . PRO B 1 102 ? -18.188 1.056 -13.016 1 94.31 102 PRO B N 1
ATOM 3291 C CA . PRO B 1 102 ? -17.828 1.223 -14.43 1 94.31 102 PRO B CA 1
ATOM 3292 C C . PRO B 1 102 ? -16.344 1.488 -14.633 1 94.31 102 PRO B C 1
ATOM 3294 O O . PRO B 1 102 ? -15.719 2.18 -13.828 1 94.31 102 PRO B O 1
ATOM 3297 N N . GLU B 1 103 ? -15.836 1.028 -15.758 1 93.81 103 GLU B N 1
ATOM 3298 C CA . GLU B 1 103 ? -14.438 1.264 -16.109 1 93.81 103 GLU B CA 1
ATOM 3299 C C . GLU B 1 103 ? -14.148 2.754 -16.25 1 93.81 103 GLU B C 1
ATOM 3301 O O . GLU B 1 103 ? -13.039 3.211 -15.977 1 93.81 103 GLU B O 1
ATOM 3306 N N . GLU B 1 104 ? -15.109 3.49 -16.703 1 94.81 104 GLU B N 1
ATOM 3307 C CA . GLU B 1 104 ? -14.945 4.934 -16.859 1 94.81 104 GLU B CA 1
ATOM 3308 C C . GLU B 1 104 ? -14.625 5.602 -15.531 1 94.81 104 GLU B C 1
ATOM 3310 O O . GLU B 1 104 ? -13.852 6.562 -15.484 1 94.81 104 GLU B O 1
ATOM 3315 N N . ASP B 1 105 ? -15.266 5.137 -14.5 1 95.06 105 ASP B N 1
ATOM 3316 C CA . ASP B 1 105 ? -14.961 5.652 -13.164 1 95.06 105 ASP B CA 1
ATOM 3317 C C . ASP B 1 105 ? -13.523 5.348 -12.773 1 95.06 105 ASP B C 1
ATOM 3319 O O . ASP B 1 105 ? -12.828 6.203 -12.219 1 95.06 105 ASP B O 1
ATOM 3323 N N . ALA B 1 106 ? -13.102 4.184 -13.07 1 95.62 106 ALA B N 1
ATOM 3324 C CA . ALA B 1 106 ? -11.719 3.807 -12.82 1 95.62 106 ALA B CA 1
ATOM 3325 C C . ALA B 1 106 ? -10.75 4.723 -13.57 1 95.62 106 ALA B C 1
ATOM 3327 O O . ALA B 1 106 ? -9.766 5.191 -13 1 95.62 106 ALA B O 1
ATOM 3328 N N . ARG B 1 107 ? -11.039 4.969 -14.805 1 96.25 107 ARG B N 1
ATOM 3329 C CA . ARG B 1 107 ? -10.188 5.816 -15.633 1 96.25 107 ARG B CA 1
ATOM 3330 C C . ARG B 1 107 ? -10.102 7.23 -15.062 1 96.25 107 ARG B C 1
ATOM 3332 O O . ARG B 1 107 ? -9.055 7.875 -15.133 1 96.25 107 ARG B O 1
ATOM 3339 N N . THR B 1 108 ? -11.219 7.703 -14.594 1 96.94 108 THR B N 1
ATOM 3340 C CA . THR B 1 108 ? -11.258 9.039 -14 1 96.94 108 THR B CA 1
ATOM 3341 C C . THR B 1 108 ? -10.328 9.109 -12.789 1 96.94 108 THR B C 1
ATOM 3343 O O . THR B 1 108 ? -9.547 10.055 -12.656 1 96.94 108 THR B O 1
ATOM 3346 N N . ILE B 1 109 ? -10.422 8.148 -11.945 1 97.44 109 ILE B N 1
ATOM 3347 C CA . ILE B 1 109 ? -9.609 8.117 -10.734 1 97.44 109 ILE B CA 1
ATOM 3348 C C . ILE B 1 109 ? -8.133 7.977 -11.109 1 97.44 109 ILE B C 1
ATOM 3350 O O . ILE B 1 109 ? -7.293 8.734 -10.625 1 97.44 109 ILE B O 1
ATOM 3354 N N . ILE B 1 110 ? -7.855 7.078 -12 1 97.88 110 ILE B N 1
ATOM 3355 C CA . ILE B 1 110 ? -6.488 6.77 -12.398 1 97.88 110 ILE B CA 1
ATOM 3356 C C . ILE B 1 110 ? -5.855 7.992 -13.062 1 97.88 110 ILE B C 1
ATOM 3358 O O . ILE B 1 110 ? -4.719 8.352 -12.75 1 97.88 110 ILE B O 1
ATOM 3362 N N . SER B 1 111 ? -6.562 8.617 -13.93 1 97.88 111 SER B N 1
ATOM 3363 C CA . SER B 1 111 ? -6.055 9.797 -14.617 1 97.88 111 SER B CA 1
ATOM 3364 C C . SER B 1 111 ? -5.785 10.938 -13.633 1 97.88 111 SER B C 1
ATOM 3366 O O . SER B 1 111 ? -4.793 11.656 -13.766 1 97.88 111 SER B O 1
ATOM 3368 N N . SER B 1 112 ? -6.691 11.094 -12.734 1 97.81 112 SER B N 1
ATOM 3369 C CA . SER B 1 112 ? -6.523 12.141 -11.734 1 97.81 112 SER B CA 1
ATOM 3370 C C . SER B 1 112 ? -5.309 11.867 -10.852 1 97.81 112 SER B C 1
ATOM 3372 O O . SER B 1 112 ? -4.547 12.789 -10.539 1 97.81 112 SER B O 1
ATOM 3374 N N . ILE B 1 113 ? -5.148 10.625 -10.43 1 98.44 113 ILE B N 1
ATOM 3375 C CA . ILE B 1 113 ? -3.977 10.25 -9.648 1 98.44 113 ILE B CA 1
ATOM 3376 C C . ILE B 1 113 ? -2.709 10.586 -10.43 1 98.44 113 ILE B C 1
ATOM 3378 O O . ILE B 1 113 ? -1.78 11.188 -9.883 1 98.44 113 ILE B O 1
ATOM 3382 N N . SER B 1 114 ? -2.699 10.25 -11.648 1 98.44 114 SER B N 1
ATOM 3383 C CA . SER B 1 114 ? -1.533 10.484 -12.5 1 98.44 114 SER B CA 1
ATOM 3384 C C . SER B 1 114 ? -1.222 11.969 -12.617 1 98.44 114 SER B C 1
ATOM 3386 O O . SER B 1 114 ? -0.065 12.383 -12.5 1 98.44 114 SER B O 1
ATOM 3388 N N . ARG B 1 115 ? -2.182 12.742 -12.883 1 98.19 115 ARG B N 1
ATOM 3389 C CA . ARG B 1 115 ? -1.989 14.18 -13.039 1 98.19 115 ARG B CA 1
ATOM 3390 C C . ARG B 1 115 ? -1.47 14.805 -11.75 1 98.19 115 ARG B C 1
ATOM 3392 O O . ARG B 1 115 ? -0.546 15.625 -11.773 1 98.19 115 ARG B O 1
ATOM 3399 N N . ALA B 1 116 ? -2.107 14.453 -10.633 1 98.5 116 ALA B N 1
ATOM 3400 C CA . ALA B 1 116 ? -1.675 14.977 -9.344 1 98.5 116 ALA B CA 1
ATOM 3401 C C . ALA B 1 116 ? -0.232 14.586 -9.047 1 98.5 116 ALA B C 1
ATOM 3403 O O . ALA B 1 116 ? 0.551 15.398 -8.547 1 98.5 116 ALA B O 1
ATOM 3404 N N . ALA B 1 117 ? 0.11 13.328 -9.312 1 98.69 117 ALA B N 1
ATOM 3405 C CA . ALA B 1 117 ? 1.477 12.852 -9.117 1 98.69 117 ALA B CA 1
ATOM 3406 C C . ALA B 1 117 ? 2.459 13.625 -9.992 1 98.69 117 ALA B C 1
ATOM 3408 O O . ALA B 1 117 ? 3.516 14.055 -9.523 1 98.69 117 ALA B O 1
ATOM 3409 N N . GLU B 1 118 ? 2.119 13.805 -11.234 1 98.38 118 GLU B N 1
ATOM 3410 C CA . GLU B 1 118 ? 2.959 14.555 -12.156 1 98.38 118 GLU B CA 1
ATOM 3411 C C . GLU B 1 118 ? 3.191 15.984 -11.656 1 98.38 118 GLU B C 1
ATOM 3413 O O . GLU B 1 118 ? 4.316 16.484 -11.695 1 98.38 118 GLU B O 1
ATOM 3418 N N . ASP B 1 119 ? 2.168 16.578 -11.195 1 98.31 119 ASP B N 1
ATOM 3419 C CA . ASP B 1 119 ? 2.244 17.953 -10.703 1 98.31 119 ASP B CA 1
ATOM 3420 C C . ASP B 1 119 ? 3.209 18.062 -9.523 1 98.31 119 ASP B C 1
ATOM 3422 O O . ASP B 1 119 ? 3.873 19.094 -9.352 1 98.31 119 ASP B O 1
ATOM 3426 N N . LEU B 1 120 ? 3.328 17.016 -8.703 1 98.38 120 LEU B N 1
ATOM 3427 C CA . LEU B 1 120 ? 4.195 17.031 -7.531 1 98.38 120 LEU B CA 1
ATOM 3428 C C . LEU B 1 120 ? 5.566 16.453 -7.855 1 98.38 120 LEU B C 1
ATOM 3430 O O . LEU B 1 120 ? 6.43 16.359 -6.98 1 98.38 120 LEU B O 1
ATOM 3434 N N . GLY B 1 121 ? 5.75 16 -9.102 1 98.25 121 GLY B N 1
ATOM 3435 C CA . GLY B 1 121 ? 7.016 15.398 -9.5 1 98.25 121 GLY B CA 1
ATOM 3436 C C . GLY B 1 121 ? 7.191 13.984 -8.984 1 98.25 121 GLY B C 1
ATOM 3437 O O . GLY B 1 121 ? 8.312 13.547 -8.719 1 98.25 121 GLY B O 1
ATOM 3438 N N . ILE B 1 122 ? 6.133 13.297 -8.805 1 98.62 122 ILE B N 1
ATOM 3439 C CA . ILE B 1 122 ? 6.152 11.945 -8.273 1 98.62 122 ILE B CA 1
ATOM 3440 C C . ILE B 1 122 ? 5.965 10.938 -9.406 1 98.62 122 ILE B C 1
ATOM 3442 O O . ILE B 1 122 ? 5.09 11.109 -10.258 1 98.62 122 ILE B O 1
ATOM 3446 N N . SER B 1 123 ? 6.77 9.898 -9.461 1 98.19 123 SER B N 1
ATOM 3447 C CA . SER B 1 123 ? 6.625 8.805 -10.414 1 98.19 123 SER B CA 1
ATOM 3448 C C . SER B 1 123 ? 5.836 7.648 -9.805 1 98.19 123 SER B C 1
ATOM 3450 O O . SER B 1 123 ? 6.125 7.207 -8.695 1 98.19 123 SER B O 1
ATOM 3452 N N . ILE B 1 124 ? 4.832 7.211 -10.5 1 97.75 124 ILE B N 1
ATOM 3453 C CA . ILE B 1 124 ? 4.09 6.016 -10.117 1 97.75 124 ILE B CA 1
ATOM 3454 C C . ILE B 1 124 ? 4.77 4.777 -10.695 1 97.75 124 ILE B C 1
ATOM 3456 O O . ILE B 1 124 ? 4.789 4.578 -11.906 1 97.75 124 ILE B O 1
ATOM 3460 N N . VAL B 1 125 ? 5.25 3.908 -9.828 1 96.56 125 VAL B N 1
ATOM 3461 C CA . VAL B 1 125 ? 6.168 2.898 -10.344 1 96.56 125 VAL B CA 1
ATOM 3462 C C . VAL B 1 125 ? 5.504 1.524 -10.297 1 96.56 125 VAL B C 1
ATOM 3464 O O . VAL B 1 125 ? 6.074 0.537 -10.766 1 96.56 125 VAL B O 1
ATOM 3467 N N . GLY B 1 126 ? 4.312 1.411 -9.719 1 94.12 126 GLY B N 1
ATOM 3468 C CA . GLY B 1 126 ? 3.6 0.147 -9.633 1 94.12 126 GLY B CA 1
ATOM 3469 C C . GLY B 1 126 ? 2.277 0.259 -8.898 1 94.12 126 GLY B C 1
ATOM 3470 O O . GLY B 1 126 ? 1.875 1.354 -8.492 1 94.12 126 GLY B O 1
ATOM 3471 N N . GLY B 1 127 ? 1.65 -0.929 -8.766 1 94.56 127 GLY B N 1
ATOM 3472 C CA . GLY B 1 127 ? 0.381 -0.965 -8.055 1 94.56 127 GLY B CA 1
ATOM 3473 C C . GLY B 1 127 ? -0.528 -2.088 -8.516 1 94.56 127 GLY B C 1
ATOM 3474 O O . GLY B 1 127 ? -0.054 -3.121 -8.992 1 94.56 127 GLY B O 1
ATOM 3475 N N . HIS B 1 128 ? -1.755 -1.916 -8.164 1 94.25 128 HIS B N 1
ATOM 3476 C CA . HIS B 1 128 ? -2.797 -2.893 -8.469 1 94.25 128 HIS B CA 1
ATOM 3477 C C . HIS B 1 128 ? -4.141 -2.211 -8.703 1 94.25 128 HIS B C 1
ATOM 3479 O O . HIS B 1 128 ? -4.473 -1.234 -8.031 1 94.25 128 HIS B O 1
ATOM 3485 N N . THR B 1 129 ? -4.828 -2.688 -9.68 1 94.44 129 THR B N 1
ATOM 3486 C CA . THR B 1 129 ? -6.207 -2.279 -9.93 1 94.44 129 THR B CA 1
ATOM 3487 C C . THR B 1 129 ? -7.098 -3.494 -10.18 1 94.44 129 THR B C 1
ATOM 3489 O O . THR B 1 129 ? -6.727 -4.398 -10.93 1 94.44 129 THR B O 1
ATOM 3492 N N . GLY B 1 130 ? -8.25 -3.512 -9.508 1 93.19 130 GLY B N 1
ATOM 3493 C CA . GLY B 1 130 ? -9.188 -4.602 -9.742 1 93.19 130 GLY B CA 1
ATOM 3494 C C . GLY B 1 130 ? -10.562 -4.352 -9.156 1 93.19 130 GLY B C 1
ATOM 3495 O O . GLY B 1 130 ? -10.766 -3.369 -8.438 1 93.19 130 GLY B O 1
ATOM 3496 N N . TRP B 1 131 ? -11.539 -5.242 -9.5 1 93.62 131 TRP B N 1
ATOM 3497 C CA . TRP B 1 131 ? -12.914 -5.203 -9.023 1 93.62 131 TRP B CA 1
ATOM 3498 C C . TRP B 1 131 ? -13.172 -6.301 -7.996 1 93.62 131 TRP B C 1
ATOM 3500 O O . TRP B 1 131 ? -12.977 -7.484 -8.281 1 93.62 131 TRP B O 1
ATOM 3510 N N . TYR B 1 132 ? -13.648 -5.918 -6.812 1 91.38 132 TYR B N 1
ATOM 3511 C CA . TYR B 1 132 ? -13.742 -6.867 -5.711 1 91.38 132 TYR B CA 1
ATOM 3512 C C . TYR B 1 132 ? -15.023 -6.652 -4.914 1 91.38 132 TYR B C 1
ATOM 3514 O O . TYR B 1 132 ? -15.422 -5.512 -4.668 1 91.38 132 TYR B O 1
ATOM 3522 N N . GLY B 1 133 ? -15.656 -7.742 -4.453 1 90.31 133 GLY B N 1
ATOM 3523 C CA . GLY B 1 133 ? -16.828 -7.668 -3.59 1 90.31 133 GLY B CA 1
ATOM 3524 C C . GLY B 1 133 ? -16.5 -7.207 -2.182 1 90.31 133 GLY B C 1
ATOM 3525 O O . GLY B 1 133 ? -17.391 -6.832 -1.423 1 90.31 133 GLY B O 1
ATOM 3526 N N . ALA B 1 134 ? -15.258 -7.141 -1.854 1 91.88 134 ALA B N 1
ATOM 3527 C CA . ALA B 1 134 ? -14.781 -6.801 -0.514 1 91.88 134 ALA B CA 1
ATOM 3528 C C . ALA B 1 134 ? -14.977 -5.316 -0.224 1 91.88 134 ALA B C 1
ATOM 3530 O O . ALA B 1 134 ? -14.914 -4.887 0.931 1 91.88 134 ALA B O 1
ATOM 3531 N N . VAL B 1 135 ? -15.188 -4.457 -1.245 1 94.06 135 VAL B N 1
ATOM 3532 C CA . VAL B 1 135 ? -15.32 -3.016 -1.053 1 94.06 135 VAL B CA 1
ATOM 3533 C C . VAL B 1 135 ? -16.688 -2.557 -1.555 1 94.06 135 VAL B C 1
ATOM 3535 O O . VAL B 1 135 ? -17.234 -3.119 -2.512 1 94.06 135 VAL B O 1
ATOM 3538 N N . THR B 1 136 ? -17.203 -1.457 -0.914 1 93.38 136 THR B N 1
ATOM 3539 C CA . THR B 1 136 ? -18.547 -0.979 -1.243 1 93.38 136 THR B CA 1
ATOM 3540 C C . THR B 1 136 ? -18.469 0.31 -2.057 1 93.38 136 THR B C 1
ATOM 3542 O O . THR B 1 136 ? -19.469 0.718 -2.672 1 93.38 136 THR B O 1
ATOM 3545 N N . VAL B 1 137 ? -17.359 0.974 -2.021 1 93.62 137 VAL B N 1
ATOM 3546 C CA . VAL B 1 137 ? -17.062 2.172 -2.801 1 93.62 137 VAL B CA 1
ATOM 3547 C C . VAL B 1 137 ? -15.656 2.068 -3.389 1 93.62 137 VAL B C 1
ATOM 3549 O O . VAL B 1 137 ? -14.836 1.275 -2.92 1 93.62 137 VAL B O 1
ATOM 3552 N N . PRO B 1 138 ? -15.406 2.812 -4.523 1 95.75 138 PRO B N 1
ATOM 3553 C CA . PRO B 1 138 ? -14 2.846 -4.957 1 95.75 138 PRO B CA 1
ATOM 3554 C C . PRO B 1 138 ? -13.039 3.182 -3.818 1 95.75 138 PRO B C 1
ATOM 3556 O O . PRO B 1 138 ? -13.273 4.137 -3.074 1 95.75 138 PRO B O 1
ATOM 3559 N N . THR B 1 139 ? -12.016 2.391 -3.637 1 96.5 139 THR B N 1
ATOM 3560 C CA . THR B 1 139 ? -11.117 2.49 -2.494 1 96.5 139 THR B CA 1
ATOM 3561 C C . THR B 1 139 ? -9.664 2.373 -2.939 1 96.5 139 THR B C 1
ATOM 3563 O O . THR B 1 139 ? -9.297 1.422 -3.631 1 96.5 139 THR B O 1
ATOM 3566 N N . VAL B 1 140 ? -8.938 3.432 -2.635 1 97.81 140 VAL B N 1
ATOM 3567 C CA . VAL B 1 140 ? -7.5 3.184 -2.643 1 97.81 140 VAL B CA 1
ATOM 3568 C C . VAL B 1 140 ? -7.09 2.469 -1.357 1 97.81 140 VAL B C 1
ATOM 3570 O O . VAL B 1 140 ? -6.988 3.09 -0.297 1 97.81 140 VAL B O 1
ATOM 3573 N N . GLY B 1 141 ? -6.84 1.207 -1.534 1 97.62 141 GLY B N 1
ATOM 3574 C CA . GLY B 1 141 ? -6.551 0.397 -0.361 1 97.62 141 GLY B CA 1
ATOM 3575 C C . GLY B 1 141 ? -5.25 0.779 0.323 1 97.62 141 GLY B C 1
ATOM 3576 O O . GLY B 1 141 ? -5.145 0.711 1.549 1 97.62 141 GLY B O 1
ATOM 3577 N N . GLY B 1 142 ? -4.316 1.1 -0.462 1 97.5 142 GLY B N 1
ATOM 3578 C CA . GLY B 1 142 ? -3.023 1.604 -0.028 1 97.5 142 GLY B CA 1
ATOM 3579 C C . GLY B 1 142 ? -2.35 2.484 -1.062 1 97.5 142 GLY B C 1
ATOM 3580 O O . GLY B 1 142 ? -2.322 2.148 -2.248 1 97.5 142 GLY B O 1
ATOM 3581 N N . VAL B 1 143 ? -1.94 3.625 -0.667 1 98.56 143 VAL B N 1
ATOM 3582 C CA . VAL B 1 143 ? -0.977 4.434 -1.407 1 98.56 143 VAL B CA 1
ATOM 3583 C C . VAL B 1 143 ? 0.323 4.547 -0.614 1 98.56 143 VAL B C 1
ATOM 3585 O O . VAL B 1 143 ? 0.314 4.965 0.546 1 98.56 143 VAL B O 1
ATOM 3588 N N . THR B 1 144 ? 1.325 4.059 -1.167 1 98.62 144 THR B N 1
ATOM 3589 C CA . THR B 1 144 ? 2.65 4.152 -0.563 1 98.62 144 THR B CA 1
ATOM 3590 C C . THR B 1 144 ? 3.498 5.199 -1.282 1 98.62 144 THR B C 1
ATOM 3592 O O . THR B 1 144 ? 3.709 5.109 -2.494 1 98.62 144 THR B O 1
ATOM 3595 N N . VAL B 1 145 ? 3.93 6.203 -0.593 1 98.75 145 VAL B N 1
ATOM 3596 C CA . VAL B 1 145 ? 4.762 7.27 -1.14 1 98.75 145 VAL B CA 1
ATOM 3597 C C . VAL B 1 145 ? 6.109 7.293 -0.421 1 98.75 145 VAL B C 1
ATOM 3599 O O . VAL B 1 145 ? 6.18 7.074 0.791 1 98.75 145 VAL B O 1
ATOM 3602 N N . TRP B 1 146 ? 7.184 7.488 -1.168 1 98.31 146 TRP B N 1
ATOM 3603 C CA . TRP B 1 146 ? 8.484 7.574 -0.514 1 98.31 146 TRP B CA 1
ATOM 3604 C C . TRP B 1 146 ? 9.414 8.523 -1.269 1 98.31 146 TRP B C 1
ATOM 3606 O O . TRP B 1 146 ? 9.109 8.938 -2.389 1 98.31 146 TRP B O 1
ATOM 3616 N N . GLY B 1 147 ? 10.383 8.977 -0.659 1 97.69 147 GLY B N 1
ATOM 3617 C CA . GLY B 1 147 ? 11.477 9.797 -1.166 1 97.69 147 GLY B CA 1
ATOM 3618 C C . GLY B 1 147 ? 12.773 9.602 -0.404 1 97.69 147 GLY B C 1
ATOM 3619 O O . GLY B 1 147 ? 12.797 8.922 0.627 1 97.69 147 GLY B O 1
ATOM 3620 N N . THR B 1 148 ? 13.828 10.086 -0.939 1 96.88 148 THR B N 1
ATOM 3621 C CA . THR B 1 148 ? 15.141 9.938 -0.321 1 96.88 148 THR B CA 1
ATOM 3622 C C . THR B 1 148 ? 15.781 11.305 -0.073 1 96.88 148 THR B C 1
ATOM 3624 O O . THR B 1 148 ? 15.391 12.297 -0.693 1 96.88 148 THR B O 1
ATOM 3627 N N . ALA B 1 149 ? 16.609 11.344 0.87 1 97.12 149 ALA B N 1
ATOM 3628 C CA . ALA B 1 149 ? 17.359 12.562 1.212 1 97.12 149 ALA B CA 1
ATOM 3629 C C . ALA B 1 149 ? 18.719 12.227 1.786 1 97.12 149 ALA B C 1
ATOM 3631 O O . ALA B 1 149 ? 19.016 11.062 2.086 1 97.12 149 ALA B O 1
ATOM 3632 N N . ASP B 1 150 ? 19.562 13.258 1.891 1 95.62 150 ASP B N 1
ATOM 3633 C CA . ASP B 1 150 ? 20.844 13.094 2.574 1 95.62 150 ASP B CA 1
ATOM 3634 C C . ASP B 1 150 ? 20.641 12.789 4.055 1 95.62 150 ASP B C 1
ATOM 3636 O O . ASP B 1 150 ? 19.594 13.109 4.621 1 95.62 150 ASP B O 1
ATOM 3640 N N . GLN B 1 151 ? 21.562 12.203 4.66 1 92.56 151 GLN B N 1
ATOM 3641 C CA . GLN B 1 151 ? 21.5 11.656 6.008 1 92.56 151 GLN B CA 1
ATOM 3642 C C . GLN B 1 151 ? 20.969 12.688 7 1 92.56 151 GLN B C 1
ATOM 3644 O O . GLN B 1 151 ? 20.219 12.352 7.918 1 92.56 151 GLN B O 1
ATOM 3649 N N . ASP B 1 152 ? 21.281 13.938 6.797 1 91.12 152 ASP B N 1
ATOM 3650 C CA . ASP B 1 152 ? 20.922 14.945 7.789 1 91.12 152 ASP B CA 1
ATOM 3651 C C . ASP B 1 152 ? 19.844 15.875 7.25 1 91.12 152 ASP B C 1
ATOM 3653 O O . ASP B 1 152 ? 19.469 16.859 7.906 1 91.12 152 ASP B O 1
ATOM 3657 N N . ALA B 1 153 ? 19.328 15.523 6.121 1 95.38 153 ALA B N 1
ATOM 3658 C CA . ALA B 1 153 ? 18.359 16.406 5.473 1 95.38 153 ALA B CA 1
ATOM 3659 C C . ALA B 1 153 ? 16.938 15.922 5.676 1 95.38 153 ALA B C 1
ATOM 3661 O O . ALA B 1 153 ? 16.188 15.758 4.711 1 95.38 153 ALA B O 1
ATOM 3662 N N . TRP B 1 154 ? 16.531 15.711 6.922 1 97 154 TRP B N 1
ATOM 3663 C CA . TRP B 1 154 ? 15.18 15.32 7.316 1 97 154 TRP B CA 1
ATOM 3664 C C . TRP B 1 154 ? 14.914 15.68 8.773 1 97 154 TRP B C 1
ATOM 3666 O O . TRP B 1 154 ? 15.836 16.016 9.516 1 97 154 TRP B O 1
ATOM 3676 N N . ILE B 1 155 ? 13.68 15.703 9.141 1 96.19 155 ILE B N 1
ATOM 3677 C CA . ILE B 1 155 ? 13.281 15.922 10.523 1 96.19 155 ILE B CA 1
ATOM 3678 C C . ILE B 1 155 ? 12.211 14.914 10.922 1 96.19 155 ILE B C 1
ATOM 3680 O O . ILE B 1 155 ? 11.57 14.305 10.062 1 96.19 155 ILE B O 1
ATOM 3684 N N . SER B 1 156 ? 12.117 14.703 12.211 1 91.56 156 SER B N 1
ATOM 3685 C CA . SER B 1 156 ? 11.078 13.852 12.781 1 91.56 156 SER B CA 1
ATOM 3686 C C . SER B 1 156 ? 10.008 14.672 13.484 1 91.56 156 SER B C 1
ATOM 3688 O O . SER B 1 156 ? 10.273 15.789 13.945 1 91.56 156 SER B O 1
ATOM 3690 N N . PRO B 1 157 ? 8.781 14.086 13.539 1 85.19 157 PRO B N 1
ATOM 3691 C CA . PRO B 1 157 ? 7.777 14.766 14.359 1 85.19 157 PRO B CA 1
ATOM 3692 C C . PRO B 1 157 ? 8.211 14.922 15.812 1 85.19 157 PRO B C 1
ATOM 3694 O O . PRO B 1 157 ? 7.723 15.812 16.516 1 85.19 157 PRO B O 1
ATOM 3697 N N . GLY B 1 158 ? 9.109 14.133 16.25 1 91.69 158 GLY B N 1
ATOM 3698 C CA . GLY B 1 158 ? 9.602 14.188 17.625 1 91.69 158 GLY B CA 1
ATOM 3699 C C . GLY B 1 158 ? 10.828 15.062 17.781 1 91.69 158 GLY B C 1
ATOM 3700 O O . GLY B 1 158 ? 11.445 15.094 18.844 1 91.69 158 GLY B O 1
ATOM 3701 N N . GLY B 1 159 ? 11.156 15.797 16.812 1 95.75 159 GLY B N 1
ATOM 3702 C CA . GLY B 1 159 ? 12.398 16.547 16.812 1 95.75 159 GLY B CA 1
ATOM 3703 C C . GLY B 1 159 ? 12.273 17.922 17.438 1 95.75 159 GLY B C 1
ATOM 3704 O O . GLY B 1 159 ? 13.25 18.672 17.484 1 95.75 159 GLY B O 1
ATOM 3705 N N . ALA B 1 160 ? 11.078 18.25 17.969 1 97.94 160 ALA B N 1
ATOM 3706 C CA . ALA B 1 160 ? 10.859 19.562 18.578 1 97.94 160 ALA B CA 1
ATOM 3707 C C . ALA B 1 160 ? 11.844 19.812 19.719 1 97.94 160 ALA B C 1
ATOM 3709 O O . ALA B 1 160 ? 12.227 18.875 20.422 1 97.94 160 ALA B O 1
ATOM 3710 N N . LYS B 1 161 ? 12.273 21.031 19.875 1 98.5 161 LYS B N 1
ATOM 3711 C CA . LYS B 1 161 ? 13.18 21.438 20.938 1 98.5 161 LYS B CA 1
ATOM 3712 C C . LYS B 1 161 ? 12.492 22.391 21.922 1 98.5 161 LYS B C 1
ATOM 3714 O O . LYS B 1 161 ? 11.523 23.062 21.562 1 98.5 161 LYS B O 1
ATOM 3719 N N . ASP B 1 162 ? 13.07 22.359 23.125 1 98.62 162 ASP B N 1
ATOM 3720 C CA . ASP B 1 162 ? 12.57 23.312 24.109 1 98.62 162 ASP B CA 1
ATOM 3721 C C . ASP B 1 162 ? 12.688 24.75 23.594 1 98.62 162 ASP B C 1
ATOM 3723 O O . ASP B 1 162 ? 13.742 25.141 23.078 1 98.62 162 ASP B O 1
ATOM 3727 N N . GLY B 1 163 ? 11.586 25.484 23.672 1 98.62 163 GLY B N 1
ATOM 3728 C CA . GLY B 1 163 ? 11.602 26.875 23.25 1 98.62 163 GLY B CA 1
ATOM 3729 C C . GLY B 1 163 ? 11.125 27.062 21.828 1 98.62 163 GLY B C 1
ATOM 3730 O O . GLY B 1 163 ? 10.805 28.188 21.406 1 98.62 163 GLY B O 1
ATOM 3731 N N . ASP B 1 164 ? 11.023 26.016 21.031 1 98.88 164 ASP B N 1
ATOM 3732 C CA . ASP B 1 164 ? 10.461 26.141 19.688 1 98.88 164 ASP B CA 1
ATOM 3733 C C . ASP B 1 164 ? 9.055 26.734 19.734 1 98.88 164 ASP B C 1
ATOM 3735 O O . ASP B 1 164 ? 8.25 26.359 20.594 1 98.88 164 ASP B O 1
ATOM 3739 N N . LEU B 1 165 ? 8.828 27.656 18.828 1 98.88 165 LEU B N 1
ATOM 3740 C CA . LEU B 1 165 ? 7.465 28.125 18.641 1 98.88 165 LEU B CA 1
ATOM 3741 C C . LEU B 1 165 ? 6.676 27.172 17.734 1 98.88 165 LEU B C 1
ATOM 3743 O O . LEU B 1 165 ? 7.242 26.531 16.859 1 98.88 165 LEU B O 1
ATOM 3747 N N . ILE B 1 166 ? 5.402 27.078 18.062 1 98.81 166 ILE B N 1
ATOM 3748 C CA . ILE B 1 166 ? 4.512 26.219 17.281 1 98.81 166 ILE B CA 1
ATOM 3749 C C . ILE B 1 166 ? 3.744 27.078 16.266 1 98.81 166 ILE B C 1
ATOM 3751 O O . ILE B 1 166 ? 2.949 27.938 16.656 1 98.81 166 ILE B O 1
ATOM 3755 N N . LEU B 1 167 ? 4.004 26.828 14.992 1 98.81 167 LEU B N 1
ATOM 3756 C CA . LEU B 1 167 ? 3.281 27.5 13.922 1 98.81 167 LEU B CA 1
ATOM 3757 C C . LEU B 1 167 ? 2.213 26.594 13.328 1 98.81 167 LEU B C 1
ATOM 3759 O O . LEU B 1 167 ? 2.377 25.359 13.305 1 98.81 167 LEU B O 1
ATOM 3763 N N . MET B 1 168 ? 1.152 27.141 12.891 1 98.75 168 MET B N 1
ATOM 3764 C CA . MET B 1 168 ? 0.055 26.469 12.203 1 98.75 168 MET B CA 1
ATOM 3765 C C . MET B 1 168 ? -0.277 27.156 10.891 1 98.75 168 MET B C 1
ATOM 3767 O O . MET B 1 168 ? -0.392 28.375 10.836 1 98.75 168 MET B O 1
ATOM 3771 N N . THR B 1 169 ? -0.355 26.391 9.828 1 98.62 169 THR B N 1
ATOM 3772 C CA . THR B 1 169 ? -0.777 26.969 8.555 1 98.62 169 THR B CA 1
ATOM 3773 C C . THR B 1 169 ? -2.289 26.859 8.391 1 98.62 169 THR B C 1
ATOM 3775 O O . THR B 1 169 ? -2.918 25.953 8.945 1 98.62 169 THR B O 1
ATOM 3778 N N . LYS B 1 170 ? -2.994 27.844 7.625 1 97.56 170 LYS B N 1
ATOM 3779 C CA . LYS B 1 170 ? -4.352 27.891 7.086 1 97.56 170 LYS B CA 1
ATOM 3780 C C . LYS B 1 170 ? -5.387 27.953 8.203 1 97.56 170 LYS B C 1
ATOM 3782 O O . LYS B 1 170 ? -6.34 28.734 8.125 1 97.56 170 LYS B O 1
ATOM 3787 N N . GLY B 1 171 ? -5.254 27.234 9.312 1 96.94 171 GLY B N 1
ATOM 3788 C CA . GLY B 1 171 ? -6.227 27.125 10.391 1 96.94 171 GLY B CA 1
ATOM 3789 C C . GLY B 1 171 ? -6.609 25.688 10.703 1 96.94 171 GLY B C 1
ATOM 3790 O O . GLY B 1 171 ? -6.133 24.75 10.047 1 96.94 171 GLY B O 1
ATOM 3791 N N . PRO B 1 172 ? -7.422 25.5 11.75 1 98.06 172 PRO B N 1
ATOM 3792 C CA . PRO B 1 172 ? -7.914 24.172 12.094 1 98.06 172 PRO B CA 1
ATOM 3793 C C . PRO B 1 172 ? -9.055 23.703 11.188 1 98.06 172 PRO B C 1
ATOM 3795 O O . PRO B 1 172 ? -9.617 24.516 10.438 1 98.06 172 PRO B O 1
ATOM 3798 N N . CYS B 1 173 ? -9.297 22.438 11.141 1 97.81 173 CYS B N 1
ATOM 3799 C CA . CYS B 1 173 ? -10.555 21.891 10.633 1 97.81 173 CYS B CA 1
ATOM 3800 C C . CYS B 1 173 ? -10.625 22 9.117 1 97.81 173 CYS B C 1
ATOM 3802 O O . CYS B 1 173 ? -11.711 22 8.539 1 97.81 173 CYS B O 1
ATOM 3804 N N . ILE B 1 174 ? -9.531 22.062 8.445 1 97.75 174 ILE B N 1
ATOM 3805 C CA . ILE B 1 174 ? -9.523 22.328 7.016 1 97.75 174 ILE B CA 1
ATOM 3806 C C . ILE B 1 174 ? -10.258 21.219 6.273 1 97.75 174 ILE B C 1
ATOM 3808 O O . ILE B 1 174 ? -11.195 21.484 5.512 1 97.75 174 ILE B O 1
ATOM 3812 N N . GLU B 1 175 ? -9.898 20 6.48 1 96.62 175 GLU B N 1
ATOM 3813 C CA . GLU B 1 175 ? -10.516 18.875 5.793 1 96.62 175 GLU B CA 1
ATOM 3814 C C . GLU B 1 175 ? -11.984 18.719 6.184 1 96.62 175 GLU B C 1
ATOM 3816 O O . GLU B 1 175 ? -12.852 18.578 5.316 1 96.62 175 GLU B O 1
ATOM 3821 N N . ALA B 1 176 ? -12.227 18.781 7.457 1 96.5 176 ALA B N 1
ATOM 3822 C CA . ALA B 1 176 ? -13.602 18.641 7.934 1 96.5 176 ALA B CA 1
ATOM 3823 C C . ALA B 1 176 ? -14.492 19.75 7.383 1 96.5 176 ALA B C 1
ATOM 3825 O O . ALA B 1 176 ? -15.641 19.5 7.004 1 96.5 176 ALA B O 1
ATOM 3826 N N . ALA B 1 177 ? -13.969 20.922 7.398 1 97.12 177 ALA B N 1
ATOM 3827 C CA . ALA B 1 177 ? -14.734 22.062 6.895 1 97.12 177 ALA B CA 1
ATOM 3828 C C . ALA B 1 177 ? -15.164 21.844 5.449 1 97.12 177 ALA B C 1
ATOM 3830 O O . ALA B 1 177 ? -16.328 22.047 5.098 1 97.12 177 ALA B O 1
ATOM 3831 N N . ALA B 1 178 ? -14.242 21.406 4.652 1 95.44 178 ALA B N 1
ATOM 3832 C CA . ALA B 1 178 ? -14.531 21.141 3.242 1 95.44 178 ALA B CA 1
ATOM 3833 C C . ALA B 1 178 ? -15.57 20.031 3.084 1 95.44 178 ALA B C 1
ATOM 3835 O O . ALA B 1 178 ? -16.609 20.234 2.455 1 95.44 178 ALA B O 1
ATOM 3836 N N . LEU B 1 179 ? -15.367 18.938 3.697 1 93.94 179 LEU B N 1
ATOM 3837 C CA . LEU B 1 179 ? -16.172 17.75 3.443 1 93.94 179 LEU B CA 1
ATOM 3838 C C . LEU B 1 179 ? -17.547 17.875 4.086 1 93.94 179 LEU B C 1
ATOM 3840 O O . LEU B 1 179 ? -18.547 17.469 3.49 1 93.94 179 LEU B O 1
ATOM 3844 N N . LEU B 1 180 ? -17.641 18.422 5.297 1 94.88 180 LEU B N 1
ATOM 3845 C CA . LEU B 1 180 ? -18.922 18.578 5.973 1 94.88 180 LEU B CA 1
ATOM 3846 C C . LEU B 1 180 ? -19.797 19.609 5.266 1 94.88 180 LEU B C 1
ATOM 3848 O O . LEU B 1 180 ? -21.016 19.5 5.262 1 94.88 180 LEU B O 1
ATOM 3852 N N . SER B 1 181 ? -19.172 20.625 4.668 1 94.62 181 SER B N 1
ATOM 3853 C CA . SER B 1 181 ? -19.953 21.609 3.924 1 94.62 181 SER B CA 1
ATOM 3854 C C . SER B 1 181 ? -20.641 20.969 2.725 1 94.62 181 SER B C 1
ATOM 3856 O O . SER B 1 181 ? -21.719 21.422 2.316 1 94.62 181 SER B O 1
ATOM 3858 N N . ILE B 1 182 ? -20.047 19.984 2.219 1 91.44 182 ILE B N 1
ATOM 3859 C CA . ILE B 1 182 ? -20.594 19.281 1.06 1 91.44 182 ILE B CA 1
ATOM 3860 C C . ILE B 1 182 ? -21.688 18.328 1.505 1 91.44 182 ILE B C 1
ATOM 3862 O O . ILE B 1 182 ? -22.797 18.344 0.958 1 91.44 182 ILE B O 1
ATOM 3866 N N . VAL B 1 183 ? -21.438 17.516 2.5 1 90.81 183 VAL B N 1
ATOM 3867 C CA . VAL B 1 183 ? -22.375 16.469 2.891 1 90.81 183 VAL B CA 1
ATOM 3868 C C . VAL B 1 183 ? -23.594 17.078 3.576 1 90.81 183 VAL B C 1
ATOM 3870 O O . VAL B 1 183 ? -24.688 16.5 3.539 1 90.81 183 VAL B O 1
ATOM 3873 N N . HIS B 1 184 ? -23.438 18.234 4.281 1 92.88 184 HIS B N 1
ATOM 3874 C CA . HIS B 1 184 ? -24.531 18.891 4.98 1 92.88 184 HIS B CA 1
ATOM 3875 C C . HIS B 1 184 ? -24.984 20.141 4.227 1 92.88 184 HIS B C 1
ATOM 3877 O O . HIS B 1 184 ? -25.484 21.094 4.836 1 92.88 184 HIS B O 1
ATOM 3883 N N . HIS B 1 185 ? -24.797 20.172 2.982 1 91 185 HIS B N 1
ATOM 3884 C CA . HIS B 1 185 ? -25.078 21.344 2.172 1 91 185 HIS B CA 1
ATOM 3885 C C . HIS B 1 185 ? -26.5 21.844 2.408 1 91 185 HIS B C 1
ATOM 3887 O O . HIS B 1 185 ? -26.719 23.047 2.596 1 91 185 HIS B O 1
ATOM 3893 N N . GLU B 1 186 ? -27.484 21.016 2.391 1 90.44 186 GLU B N 1
ATOM 3894 C CA . GLU B 1 186 ? -28.891 21.391 2.533 1 90.44 186 GLU B CA 1
ATOM 3895 C C . GLU B 1 186 ? -29.141 22.047 3.889 1 90.44 186 GLU B C 1
ATOM 3897 O O . GLU B 1 186 ? -29.844 23.062 3.971 1 90.44 186 GLU B O 1
ATOM 3902 N N . ARG B 1 187 ? -28.562 21.484 4.895 1 90.81 187 ARG B N 1
ATOM 3903 C CA . ARG B 1 187 ? -28.719 22 6.246 1 90.81 187 ARG B CA 1
ATOM 3904 C C . ARG B 1 187 ? -28.047 23.359 6.387 1 90.81 187 ARG B C 1
ATOM 3906 O O . ARG B 1 187 ? -28.547 24.234 7.105 1 90.81 187 ARG B O 1
ATOM 3913 N N . LEU B 1 188 ? -27.016 23.578 5.656 1 94.62 188 LEU B N 1
ATOM 3914 C CA . LEU B 1 188 ? -26.188 24.766 5.816 1 94.62 188 LEU B CA 1
ATOM 3915 C C . LEU B 1 188 ? -26.734 25.922 4.973 1 94.62 188 LEU B C 1
ATOM 3917 O O . LEU B 1 188 ? -26.562 27.078 5.324 1 94.62 188 LEU B O 1
ATOM 3921 N N . GLN B 1 189 ? -27.266 25.781 3.797 1 91.31 189 GLN B N 1
ATOM 3922 C CA . GLN B 1 189 ? -27.719 26.781 2.836 1 91.31 189 GLN B CA 1
ATOM 3923 C C . GLN B 1 189 ? -28.641 27.812 3.502 1 91.31 189 GLN B C 1
ATOM 3925 O O . GLN B 1 189 ? -28.609 28.984 3.168 1 91.31 189 GLN B O 1
ATOM 3930 N N . GLY B 1 190 ? -29.234 27.547 4.504 1 87.5 190 GLY B N 1
ATOM 3931 C CA . GLY B 1 190 ? -30.156 28.469 5.16 1 87.5 190 GLY B CA 1
ATOM 3932 C C . GLY B 1 190 ? -29.578 29.109 6.402 1 87.5 190 GLY B C 1
ATOM 3933 O O . GLY B 1 190 ? -30.031 30.156 6.84 1 87.5 190 GLY B O 1
ATOM 3934 N N . ASN B 1 191 ? -28.484 28.719 6.805 1 92.19 191 ASN B N 1
ATOM 3935 C CA . ASN B 1 191 ? -27.969 29.141 8.102 1 92.19 191 ASN B CA 1
ATOM 3936 C C . ASN B 1 191 ? -26.609 29.812 7.973 1 92.19 191 ASN B C 1
ATOM 3938 O O . ASN B 1 191 ? -26.172 30.531 8.875 1 92.19 191 ASN B O 1
ATOM 3942 N N . ILE B 1 192 ? -25.922 29.547 6.82 1 94.62 192 ILE B N 1
ATOM 3943 C CA . ILE B 1 192 ? -24.625 30.125 6.512 1 94.62 192 ILE B CA 1
ATOM 3944 C C . ILE B 1 192 ? -24.688 30.875 5.18 1 94.62 192 ILE B C 1
ATOM 3946 O O . ILE B 1 192 ? -25.406 30.453 4.266 1 94.62 192 ILE B O 1
ATOM 3950 N N . SER B 1 193 ? -24.047 32.062 5.086 1 95.25 193 SER B N 1
ATOM 3951 C CA . SER B 1 193 ? -24.094 32.812 3.846 1 95.25 193 SER B CA 1
ATOM 3952 C C . SER B 1 193 ? -23.547 32 2.674 1 95.25 193 SER B C 1
ATOM 3954 O O . SER B 1 193 ? -22.719 31.125 2.861 1 95.25 193 SER B O 1
ATOM 3956 N N . GLU B 1 194 ? -23.953 32.344 1.525 1 94.69 194 GLU B N 1
ATOM 3957 C CA . GLU B 1 194 ? -23.5 31.688 0.309 1 94.69 194 GLU B CA 1
ATOM 3958 C C . GLU B 1 194 ? -22 31.875 0.117 1 94.69 194 GLU B C 1
ATOM 3960 O O . GLU B 1 194 ? -21.312 30.969 -0.386 1 94.69 194 GLU B O 1
ATOM 3965 N N . GLU B 1 195 ? -21.594 33 0.45 1 95.88 195 GLU B N 1
ATOM 3966 C CA . GLU B 1 195 ? -20.172 33.312 0.335 1 95.88 195 GLU B CA 1
ATOM 3967 C C . GLU B 1 195 ? -19.344 32.406 1.237 1 95.88 195 GLU B C 1
ATOM 3969 O O . GLU B 1 195 ? -18.312 31.859 0.816 1 95.88 195 GLU B O 1
ATOM 3974 N N . MET B 1 196 ? -19.781 32.188 2.408 1 96.19 196 MET B N 1
ATOM 3975 C CA . MET B 1 196 ? -19.078 31.328 3.354 1 96.19 196 MET B CA 1
ATOM 3976 C C . MET B 1 196 ? -19.141 29.875 2.906 1 96.19 196 MET B C 1
ATOM 3978 O O . MET B 1 196 ? -18.156 29.141 3.041 1 96.19 196 MET B O 1
ATOM 3982 N N . LEU B 1 197 ? -20.266 29.516 2.373 1 96.12 197 LEU B N 1
ATOM 3983 C CA . LEU B 1 197 ? -20.406 28.156 1.872 1 96.12 197 LEU B CA 1
ATOM 3984 C C . LEU B 1 197 ? -19.453 27.891 0.709 1 96.12 197 LEU B C 1
ATOM 3986 O O . LEU B 1 197 ? -18.859 26.812 0.607 1 96.12 197 LEU B O 1
ATOM 3990 N N . ALA B 1 198 ? -19.375 28.859 -0.141 1 96.06 198 ALA B N 1
ATOM 3991 C CA . ALA B 1 198 ? -18.453 28.75 -1.265 1 96.06 198 ALA B CA 1
ATOM 3992 C C . ALA B 1 198 ? -17.016 28.641 -0.777 1 96.06 198 ALA B C 1
ATOM 3994 O O . ALA B 1 198 ? -16.219 27.875 -1.332 1 96.06 198 ALA B O 1
ATOM 3995 N N . THR B 1 199 ? -16.656 29.391 0.202 1 96.75 199 THR B N 1
ATOM 3996 C CA . THR B 1 199 ? -15.312 29.344 0.783 1 96.75 199 THR B CA 1
ATOM 3997 C C . THR B 1 199 ? -15.039 27.984 1.412 1 96.75 199 THR B C 1
ATOM 3999 O O . THR B 1 199 ? -13.953 27.422 1.236 1 96.75 199 THR B O 1
ATOM 4002 N N . LEU B 1 200 ? -16.031 27.484 2.113 1 97.06 200 LEU B N 1
ATOM 4003 C CA . LEU B 1 200 ? -15.914 26.172 2.732 1 97.06 200 LEU B CA 1
ATOM 4004 C C . LEU B 1 200 ? -15.68 25.094 1.679 1 97.06 200 LEU B C 1
ATOM 4006 O O . LEU B 1 200 ? -14.781 24.266 1.832 1 97.06 200 LEU B O 1
ATOM 4010 N N . ARG B 1 201 ? -16.359 25.141 0.645 1 93.62 201 ARG B N 1
ATOM 4011 C CA . ARG B 1 201 ? -16.234 24.141 -0.413 1 93.62 201 ARG B CA 1
ATOM 4012 C C . ARG B 1 201 ? -14.883 24.219 -1.104 1 93.62 201 ARG B C 1
ATOM 4014 O O . ARG B 1 201 ? -14.297 23.203 -1.463 1 93.62 201 ARG B O 1
ATOM 4021 N N . ALA B 1 202 ? -14.398 25.422 -1.274 1 95.12 202 ALA B N 1
ATOM 4022 C CA . ALA B 1 202 ? -13.141 25.656 -1.967 1 95.12 202 ALA B CA 1
ATOM 4023 C C . ALA B 1 202 ? -11.961 25.109 -1.159 1 95.12 202 ALA B C 1
ATOM 4025 O O . ALA B 1 202 ? -10.867 24.922 -1.692 1 95.12 202 ALA B O 1
ATOM 4026 N N . ARG B 1 203 ? -12.188 24.797 0.1 1 96 203 ARG B N 1
ATOM 4027 C CA . ARG B 1 203 ? -11.109 24.312 0.963 1 96 203 ARG B CA 1
ATOM 4028 C C . ARG B 1 203 ? -10.688 22.891 0.583 1 96 203 ARG B C 1
ATOM 4030 O O . ARG B 1 203 ? -9.633 22.422 1.01 1 96 203 ARG B O 1
ATOM 4037 N N . VAL B 1 204 ? -11.406 22.25 -0.273 1 94.81 204 VAL B N 1
ATOM 4038 C CA . VAL B 1 204 ? -11.031 20.922 -0.775 1 94.81 204 VAL B CA 1
ATOM 4039 C C . VAL B 1 204 ? -9.648 20.984 -1.406 1 94.81 204 VAL B C 1
ATOM 4041 O O . VAL B 1 204 ? -8.867 20.031 -1.312 1 94.81 204 VAL B O 1
ATOM 4044 N N . ASP B 1 205 ? -9.297 22.141 -1.976 1 94.31 205 ASP B N 1
ATOM 4045 C CA . ASP B 1 205 ? -8.023 22.328 -2.658 1 94.31 205 ASP B CA 1
ATOM 4046 C C . ASP B 1 205 ? -6.898 22.594 -1.659 1 94.31 205 ASP B C 1
ATOM 4048 O O . ASP B 1 205 ? -5.727 22.609 -2.031 1 94.31 205 ASP B O 1
ATOM 4052 N N . GLN B 1 206 ? -7.266 22.703 -0.389 1 97.19 206 GLN B N 1
ATOM 4053 C CA . GLN B 1 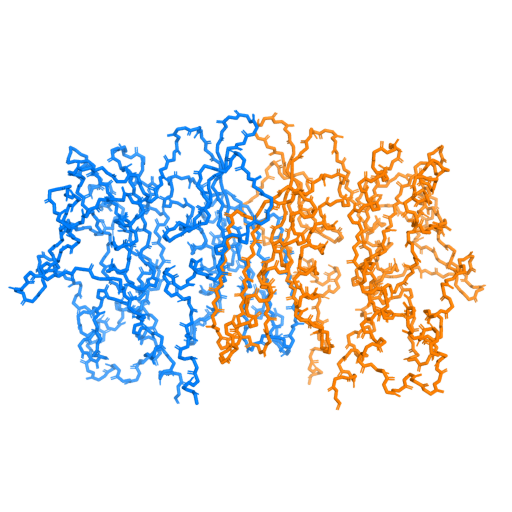206 ? -6.281 23.016 0.643 1 97.19 206 GLN B CA 1
ATOM 4054 C C . GLN B 1 206 ? -5.926 21.781 1.46 1 97.19 206 GLN B C 1
ATOM 4056 O O . GLN B 1 206 ? -5.082 21.844 2.357 1 97.19 206 GLN B O 1
ATOM 4061 N N . ILE B 1 207 ? -6.496 20.672 1.117 1 96.81 207 ILE B N 1
ATOM 4062 C CA . ILE B 1 207 ? -6.309 19.453 1.896 1 96.81 207 ILE B CA 1
ATOM 4063 C C . ILE B 1 207 ? -4.965 18.812 1.547 1 96.81 207 ILE B C 1
ATOM 4065 O O . ILE B 1 207 ? -4.918 17.672 1.062 1 96.81 207 ILE B O 1
ATOM 4069 N N . THR B 1 208 ? -3.918 19.484 1.75 1 98.25 208 THR B N 1
ATOM 4070 C CA . THR B 1 208 ? -2.527 19.109 1.53 1 98.25 208 THR B CA 1
ATOM 4071 C C . THR B 1 208 ? -1.585 20.031 2.295 1 98.25 208 THR B C 1
ATOM 4073 O O . THR B 1 208 ? -1.918 21.188 2.555 1 98.25 208 THR B O 1
ATOM 4076 N N . VAL B 1 209 ? -0.451 19.484 2.691 1 98.62 209 VAL B N 1
ATOM 4077 C CA . VAL B 1 209 ? 0.541 20.328 3.35 1 98.62 209 VAL B CA 1
ATOM 4078 C C . VAL B 1 209 ? 1.881 20.219 2.627 1 98.62 209 VAL B C 1
ATOM 4080 O O . VAL B 1 209 ? 2.926 20.562 3.186 1 98.62 209 VAL B O 1
ATOM 4083 N N . VAL B 1 210 ? 1.938 19.688 1.391 1 98.69 210 VAL B N 1
ATOM 4084 C CA . VAL B 1 210 ? 3.189 19.391 0.701 1 98.69 210 VAL B CA 1
ATOM 4085 C C . VAL B 1 210 ? 4.012 20.672 0.551 1 98.69 210 VAL B C 1
ATOM 4087 O O . VAL B 1 210 ? 5.16 20.734 0.992 1 98.69 210 VAL B O 1
ATOM 4090 N N . GLU B 1 211 ? 3.439 21.734 0.045 1 98.12 211 GLU B N 1
ATOM 4091 C CA . GLU B 1 211 ? 4.152 22.984 -0.181 1 98.12 211 GLU B CA 1
ATOM 4092 C C . GLU B 1 211 ? 4.508 23.672 1.139 1 98.12 211 GLU B C 1
ATOM 4094 O O . GLU B 1 211 ? 5.613 24.188 1.301 1 98.12 211 GLU B O 1
ATOM 4099 N N . ASP B 1 212 ? 3.553 23.609 2.104 1 98.31 212 ASP B N 1
ATOM 4100 C CA . ASP B 1 212 ? 3.801 24.156 3.436 1 98.31 212 ASP B CA 1
ATOM 4101 C C . ASP B 1 212 ? 5.086 23.594 4.031 1 98.31 212 ASP B C 1
ATOM 4103 O O . ASP B 1 212 ? 5.977 24.344 4.434 1 98.31 212 ASP B O 1
ATOM 4107 N N . ALA B 1 213 ? 5.129 22.312 4.016 1 98.69 213 ALA B N 1
ATOM 4108 C CA . ALA B 1 213 ? 6.168 21.578 4.727 1 98.69 213 ALA B CA 1
ATOM 4109 C C . ALA B 1 213 ? 7.52 21.734 4.035 1 98.69 213 ALA B C 1
ATOM 4111 O O . ALA B 1 213 ? 8.523 22.047 4.68 1 98.69 213 ALA B O 1
ATOM 4112 N N . LEU B 1 214 ? 7.551 21.594 2.709 1 98.62 214 LEU B N 1
ATOM 4113 C CA . LEU B 1 214 ? 8.82 21.609 1.985 1 98.62 214 LEU B CA 1
ATOM 4114 C C . LEU B 1 214 ? 9.445 23 2.021 1 98.62 214 LEU B C 1
ATOM 4116 O O . LEU B 1 214 ? 10.664 23.141 2.158 1 98.62 214 LEU B O 1
ATOM 4120 N N . HIS B 1 215 ? 8.656 24.031 1.914 1 98.62 215 HIS B N 1
ATOM 4121 C CA . HIS B 1 215 ? 9.18 25.391 1.928 1 98.62 215 HIS B CA 1
ATOM 4122 C C . HIS B 1 215 ? 9.641 25.781 3.326 1 98.62 215 HIS B C 1
ATOM 4124 O O . HIS B 1 215 ? 10.656 26.484 3.477 1 98.62 215 HIS B O 1
ATOM 4130 N N . ALA B 1 216 ? 8.906 25.375 4.34 1 98.75 216 ALA B N 1
ATOM 4131 C CA . ALA B 1 216 ? 9.359 25.625 5.703 1 98.75 216 ALA B CA 1
ATOM 4132 C C . ALA B 1 216 ? 10.703 24.953 5.969 1 98.75 216 ALA B C 1
ATOM 4134 O O . ALA B 1 216 ? 11.609 25.562 6.547 1 98.75 216 ALA B O 1
ATOM 4135 N N . PHE B 1 217 ? 10.844 23.734 5.617 1 98.56 217 PHE B N 1
ATOM 4136 C CA . PHE B 1 217 ? 12.07 22.984 5.828 1 98.56 217 PHE B CA 1
ATOM 4137 C C . PHE B 1 217 ? 13.25 23.672 5.152 1 98.56 217 PHE B C 1
ATOM 4139 O O . PHE B 1 217 ? 14.352 23.719 5.707 1 98.56 217 PHE B O 1
ATOM 4146 N N . LYS B 1 218 ? 13.031 24.188 3.939 1 97.81 218 LYS B N 1
ATOM 4147 C CA . LYS B 1 218 ? 14.078 24.828 3.15 1 97.81 218 LYS B CA 1
ATOM 4148 C C . LYS B 1 218 ? 14.617 26.062 3.861 1 97.81 218 LYS B C 1
ATOM 4150 O O . LYS B 1 218 ? 15.797 26.406 3.721 1 97.81 218 LYS B O 1
ATOM 4155 N N . VAL B 1 219 ? 13.789 26.734 4.602 1 97.88 219 VAL B N 1
ATOM 4156 C CA . VAL B 1 219 ? 14.203 27.938 5.32 1 97.88 219 VAL B CA 1
ATOM 4157 C C . VAL B 1 219 ? 15.266 27.578 6.355 1 97.88 219 VAL B C 1
ATOM 4159 O O . VAL B 1 219 ? 16.188 28.344 6.598 1 97.88 219 VAL B O 1
ATOM 4162 N N . GLY B 1 220 ? 15.133 26.438 6.992 1 97.19 220 GLY B N 1
ATOM 4163 C CA . GLY B 1 220 ? 15.992 26.078 8.109 1 97.19 220 GLY B CA 1
ATOM 4164 C C . GLY B 1 220 ? 15.43 26.5 9.453 1 97.19 220 GLY B C 1
ATOM 4165 O O . GLY B 1 220 ? 14.609 27.422 9.523 1 97.19 220 GLY B O 1
ATOM 4166 N N . GLY B 1 221 ? 15.867 25.812 10.484 1 97.88 221 GLY B N 1
ATOM 4167 C CA . GLY B 1 221 ? 15.414 26.141 11.828 1 97.88 221 GLY B CA 1
ATOM 4168 C C . GLY B 1 221 ? 14.102 25.484 12.203 1 97.88 221 GLY B C 1
ATOM 4169 O O . GLY B 1 221 ? 13.539 25.766 13.258 1 97.88 221 GLY B O 1
ATOM 4170 N N . VAL B 1 222 ? 13.523 24.688 11.336 1 98.62 222 VAL B N 1
ATOM 4171 C CA . VAL B 1 222 ? 12.352 23.875 11.609 1 98.62 222 VAL B CA 1
ATOM 4172 C C . VAL B 1 222 ? 12.781 22.516 12.164 1 98.62 222 VAL B C 1
ATOM 4174 O O . VAL B 1 222 ? 13.516 21.781 11.5 1 98.62 222 VAL B O 1
ATOM 4177 N N . HIS B 1 223 ? 12.32 22.172 13.328 1 98.62 223 HIS B N 1
ATOM 4178 C CA . HIS B 1 223 ? 12.852 21.016 14.031 1 98.62 223 HIS B CA 1
ATOM 4179 C C . HIS B 1 223 ? 11.883 19.844 13.961 1 98.62 223 HIS B C 1
ATOM 4181 O O . HIS B 1 223 ? 12.289 18.688 14.148 1 98.62 223 HIS B O 1
ATOM 4187 N N . ALA B 1 224 ? 10.609 20.141 13.766 1 98.12 224 ALA B N 1
ATOM 4188 C CA . ALA B 1 224 ? 9.578 19.109 13.641 1 98.12 224 ALA B CA 1
ATOM 4189 C C . ALA B 1 224 ? 8.375 19.656 12.867 1 98.12 224 ALA B C 1
ATOM 4191 O O . ALA B 1 224 ? 8.062 20.844 12.938 1 98.12 224 ALA B O 1
ATOM 4192 N N . MET B 1 225 ? 7.758 18.797 12.156 1 98.38 225 MET B N 1
ATOM 4193 C CA . MET B 1 225 ? 6.496 19.109 11.5 1 98.38 225 MET B CA 1
ATOM 4194 C C . MET B 1 225 ? 5.527 17.938 11.594 1 98.38 225 MET B C 1
ATOM 4196 O O . MET B 1 225 ? 5.949 16.781 1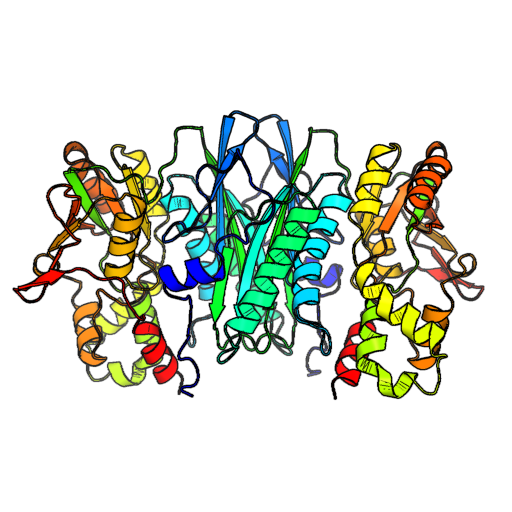1.758 1 98.38 225 MET B O 1
ATOM 4200 N N . HIS B 1 226 ? 4.273 18.234 11.516 1 97.69 226 HIS B N 1
ATOM 4201 C CA . HIS B 1 226 ? 3.188 17.266 11.547 1 97.69 226 HIS B CA 1
ATOM 4202 C C . HIS B 1 226 ? 1.938 17.812 10.867 1 97.69 226 HIS B C 1
ATOM 4204 O O . HIS B 1 226 ? 1.584 18.984 11.062 1 97.69 226 HIS B O 1
ATOM 4210 N N . ASP B 1 227 ? 1.375 17.047 10.008 1 97.75 227 ASP B N 1
ATOM 4211 C CA . ASP B 1 227 ? 0.072 17.469 9.492 1 97.75 227 ASP B CA 1
ATOM 4212 C C . ASP B 1 227 ? -1.049 17.062 10.445 1 97.75 227 ASP B C 1
ATOM 4214 O O . ASP B 1 227 ? -1.075 15.93 10.938 1 97.75 227 ASP B O 1
ATOM 4218 N N . ALA B 1 228 ? -1.939 18 10.695 1 96.44 228 ALA B N 1
ATOM 4219 C CA . ALA B 1 228 ? -3.082 17.719 11.555 1 96.44 228 ALA B CA 1
ATOM 4220 C C . ALA B 1 228 ? -4.125 16.875 10.828 1 96.44 228 ALA B C 1
ATOM 4222 O O . ALA B 1 228 ? -4.734 17.344 9.859 1 96.44 228 ALA B O 1
ATOM 4223 N N . THR B 1 229 ? -4.254 15.625 11.195 1 93.69 229 THR B N 1
ATOM 4224 C CA . THR B 1 229 ? -5.242 14.734 10.602 1 93.69 229 THR B CA 1
ATOM 4225 C C . THR B 1 229 ? -6.316 14.359 11.617 1 93.69 229 THR B C 1
ATOM 4227 O O . THR B 1 229 ? -7.059 15.219 12.094 1 93.69 229 THR B O 1
ATOM 4230 N N . GLU B 1 230 ? -6.5 13.141 11.914 1 89.38 230 GLU B N 1
ATOM 4231 C CA . GLU B 1 230 ? -7.492 12.727 12.898 1 89.38 230 GLU B CA 1
ATOM 4232 C C . GLU B 1 230 ? -7.18 13.297 14.281 1 89.38 230 GLU B C 1
ATOM 4234 O O . GLU B 1 230 ? -6.027 13.289 14.711 1 89.38 230 GLU B O 1
ATOM 4239 N N . GLY B 1 231 ? -8.172 13.828 14.867 1 92.38 231 GLY B N 1
ATOM 4240 C CA . GLY B 1 231 ? -8.023 14.5 16.141 1 92.38 231 GLY B CA 1
ATOM 4241 C C . GLY B 1 231 ? -7.715 15.984 16.016 1 92.38 231 GLY B C 1
ATOM 4242 O O . GLY B 1 231 ? -7.633 16.703 17.016 1 92.38 231 GLY B O 1
ATOM 4243 N N . GLY B 1 232 ? -7.543 16.406 14.766 1 96.25 232 GLY B N 1
ATOM 4244 C CA . GLY B 1 232 ? -7.371 17.812 14.469 1 96.25 232 GLY B CA 1
ATOM 4245 C C . GLY B 1 232 ? -6.07 18.391 14.992 1 96.25 232 GLY B C 1
ATOM 4246 O O . GLY B 1 232 ? -5.082 17.672 15.133 1 96.25 232 GLY B O 1
ATOM 4247 N N . VAL B 1 233 ? -6.129 19.688 15.18 1 97.94 233 VAL B N 1
ATOM 4248 C CA . VAL B 1 233 ? -4.949 20.391 15.664 1 97.94 233 VAL B CA 1
ATOM 4249 C C . VAL B 1 233 ? -4.598 19.906 17.078 1 97.94 233 VAL B C 1
ATOM 4251 O O . VAL B 1 233 ? -3.422 19.703 17.391 1 97.94 233 VAL B O 1
ATOM 4254 N N . GLN B 1 234 ? -5.613 19.719 17.891 1 96.81 234 GLN B N 1
ATOM 4255 C CA . GLN B 1 234 ? -5.383 19.219 19.25 1 96.81 234 GLN B CA 1
ATOM 4256 C C . GLN B 1 234 ? -4.664 17.859 19.203 1 96.81 234 GLN B C 1
ATOM 4258 O O . GLN B 1 234 ? -3.711 17.641 19.953 1 96.81 234 GLN B O 1
ATOM 4263 N N . GLY B 1 235 ? -5.156 17 18.391 1 94.69 235 GLY B N 1
ATOM 4264 C CA . GLY B 1 235 ? -4.508 15.703 18.234 1 94.69 235 GLY B CA 1
ATOM 4265 C C . GLY B 1 235 ? -3.074 15.805 17.766 1 94.69 235 GLY B C 1
ATOM 4266 O O . GLY B 1 235 ? -2.191 15.109 18.266 1 94.69 235 GLY B O 1
ATOM 4267 N N . GLY B 1 236 ? -2.818 16.625 16.75 1 95.81 236 GLY B N 1
ATOM 4268 C CA . GLY B 1 236 ? -1.475 16.844 16.234 1 95.81 236 GLY B CA 1
ATOM 4269 C C . GLY B 1 236 ? -0.509 17.359 17.281 1 95.81 236 GLY B C 1
ATOM 4270 O O . GLY B 1 236 ? 0.63 16.906 17.359 1 95.81 236 GLY B O 1
ATOM 4271 N N . LEU B 1 237 ? -0.995 18.297 18.062 1 97.25 237 LEU B N 1
ATOM 4272 C CA . LEU B 1 237 ? -0.172 18.844 19.141 1 97.25 237 LEU B CA 1
ATOM 4273 C C . LEU B 1 237 ? 0.171 17.781 20.172 1 97.25 237 LEU B C 1
ATOM 4275 O O . LEU B 1 237 ? 1.312 17.703 20.625 1 97.25 237 LEU B O 1
ATOM 4279 N N . TRP B 1 238 ? -0.799 17.016 20.531 1 95.19 238 TRP B N 1
ATOM 4280 C CA . TRP B 1 238 ? -0.583 15.938 21.484 1 95.19 238 TRP B CA 1
ATOM 4281 C C . TRP B 1 238 ? 0.447 14.938 20.953 1 95.19 238 TRP B C 1
ATOM 4283 O O . TRP B 1 238 ? 1.329 14.5 21.703 1 95.19 238 TRP B O 1
ATOM 4293 N N . GLU B 1 239 ? 0.306 14.625 19.734 1 94.31 239 GLU B N 1
ATOM 4294 C CA . GLU B 1 239 ? 1.207 13.656 19.109 1 94.31 239 GLU B CA 1
ATOM 4295 C C . GLU B 1 239 ? 2.635 14.188 19.047 1 94.31 239 GLU B C 1
ATOM 4297 O O . GLU B 1 239 ? 3.59 13.461 19.328 1 94.31 239 GLU B O 1
ATOM 4302 N N . MET B 1 240 ? 2.801 15.445 18.672 1 95.75 240 MET B N 1
ATOM 4303 C CA . MET B 1 240 ? 4.129 16.047 18.609 1 95.75 240 MET B CA 1
ATOM 4304 C C . MET B 1 240 ? 4.758 16.125 20 1 95.75 240 MET B C 1
ATOM 4306 O O . MET B 1 240 ? 5.945 15.836 20.172 1 95.75 240 MET B O 1
ATOM 4310 N N . SER B 1 241 ? 3.947 16.469 20.953 1 96.44 241 SER B N 1
ATOM 4311 C CA . SER B 1 241 ? 4.422 16.531 22.328 1 96.44 241 SER B CA 1
ATOM 4312 C C . SER B 1 241 ? 4.871 15.148 22.812 1 96.44 241 SER B C 1
ATOM 4314 O O . SER B 1 241 ? 5.945 15.008 23.391 1 96.44 241 SER B O 1
ATOM 4316 N N . THR B 1 242 ? 4.047 14.18 22.547 1 92.88 242 THR B N 1
ATOM 4317 C CA . THR B 1 242 ? 4.336 12.812 22.969 1 92.88 242 THR B CA 1
ATOM 4318 C C . THR B 1 242 ? 5.605 12.297 22.297 1 92.88 242 THR B C 1
ATOM 4320 O O . THR B 1 242 ? 6.461 11.703 22.953 1 92.88 242 THR B O 1
ATOM 4323 N N . SER B 1 243 ? 5.746 12.539 21.094 1 91.56 243 SER B N 1
ATOM 4324 C CA . SER B 1 243 ? 6.887 12.055 20.328 1 91.56 243 SER B CA 1
ATOM 4325 C C . SER B 1 243 ? 8.18 12.742 20.766 1 91.56 243 SER B C 1
ATOM 4327 O O . SER B 1 243 ? 9.242 12.125 20.781 1 91.56 243 SER B O 1
ATOM 4329 N N . SER B 1 244 ? 8.164 14.047 21.094 1 94.5 244 SER B N 1
ATOM 4330 C CA . SER B 1 244 ? 9.352 14.812 21.469 1 94.5 244 SER B CA 1
ATOM 4331 C C . SER B 1 244 ? 9.656 14.68 22.953 1 94.5 244 SER B C 1
ATOM 4333 O O . SER B 1 244 ? 10.766 15 23.391 1 94.5 244 SER B O 1
ATOM 4335 N N . GLY B 1 245 ? 8.617 14.281 23.703 1 94.94 245 GLY B N 1
ATOM 4336 C CA . GLY B 1 245 ? 8.75 14.242 25.141 1 94.94 245 GLY B CA 1
ATOM 4337 C C . GLY B 1 245 ? 8.695 15.617 25.781 1 94.94 245 GLY B C 1
ATOM 4338 O O . GLY B 1 245 ? 9.078 15.781 26.953 1 94.94 245 GLY B O 1
ATOM 4339 N N . LEU B 1 246 ? 8.312 16.625 25.047 1 97.69 246 LEU B N 1
ATOM 4340 C CA . LEU B 1 246 ? 8.227 18 25.531 1 97.69 246 LEU B CA 1
ATOM 4341 C C . LEU B 1 246 ? 6.777 18.469 25.609 1 97.69 246 LEU B C 1
ATOM 4343 O O . LEU B 1 246 ? 6.047 18.375 24.609 1 97.69 246 LEU B O 1
ATOM 4347 N N . PRO B 1 247 ? 6.352 18.984 26.703 1 98.31 247 PRO B N 1
ATOM 4348 C CA . PRO B 1 247 ? 5 19.547 26.766 1 98.31 247 PRO B CA 1
ATOM 4349 C C . PRO B 1 247 ? 4.848 20.812 25.922 1 98.31 247 PRO B C 1
ATOM 4351 O O . PRO B 1 247 ? 5.84 21.469 25.609 1 98.31 247 PRO B O 1
ATOM 4354 N N . VAL B 1 248 ? 3.596 21.078 25.625 1 98.56 248 VAL B N 1
ATOM 4355 C CA . VAL B 1 248 ? 3.309 22.281 24.859 1 98.56 248 VAL B CA 1
ATOM 4356 C C . VAL B 1 248 ? 2.445 23.234 25.703 1 98.56 248 VAL B C 1
ATOM 4358 O O . VAL B 1 248 ? 1.702 22.781 26.578 1 98.56 248 VAL B O 1
ATOM 4361 N N . MET B 1 249 ? 2.629 24.5 25.516 1 98.5 249 MET B N 1
ATOM 4362 C CA . MET B 1 249 ? 1.736 25.562 25.938 1 98.5 249 MET B CA 1
ATOM 4363 C C . MET B 1 249 ? 1.163 26.312 24.75 1 98.5 249 MET B C 1
ATOM 4365 O O . MET B 1 249 ? 1.891 27.016 24.047 1 98.5 249 MET B O 1
ATOM 4369 N N . VAL B 1 250 ? -0.161 26.141 24.547 1 98.44 250 VAL B N 1
ATOM 4370 C CA . VAL B 1 250 ? -0.75 26.766 23.375 1 98.44 250 VAL B CA 1
ATOM 4371 C C . VAL B 1 250 ? -1.922 27.656 23.781 1 98.44 250 VAL B C 1
ATOM 4373 O O . VAL B 1 250 ? -2.482 27.484 24.875 1 98.44 250 VAL B O 1
ATOM 4376 N N . ASP B 1 251 ? -2.201 28.688 22.922 1 98.19 251 ASP B N 1
ATOM 4377 C CA . ASP B 1 251 ? -3.285 29.641 23.141 1 98.19 251 ASP B CA 1
ATOM 4378 C C . ASP B 1 251 ? -4.27 29.625 21.969 1 98.19 251 ASP B C 1
ATOM 4380 O O . ASP B 1 251 ? -4.102 30.359 21 1 98.19 251 ASP B O 1
ATOM 4384 N N . PHE B 1 252 ? -5.34 28.859 22.125 1 97.69 252 PHE B N 1
ATOM 4385 C CA . PHE B 1 252 ? -6.352 28.75 21.094 1 97.69 252 PHE B CA 1
ATOM 4386 C C . PHE B 1 252 ? -7.172 30.031 21 1 97.69 252 PHE B C 1
ATOM 4388 O O . PHE B 1 252 ? -7.652 30.391 19.922 1 97.69 252 PHE B O 1
ATOM 4395 N N . ASP B 1 253 ? -7.277 30.75 22.094 1 96.56 253 ASP B N 1
ATOM 4396 C CA . ASP B 1 253 ? -8.062 31.984 22.141 1 96.56 253 ASP B CA 1
ATOM 4397 C C . ASP B 1 253 ? -7.391 33.094 21.328 1 96.56 253 ASP B C 1
ATOM 4399 O O . ASP B 1 253 ? -8.062 34 20.828 1 96.56 253 ASP B O 1
ATOM 4403 N N . GLY B 1 254 ? -6.145 33 21.234 1 95.19 254 GLY B N 1
ATOM 4404 C CA . GLY B 1 254 ? -5.375 34.031 20.578 1 95.19 254 GLY B CA 1
ATOM 4405 C C . GLY B 1 254 ? -5.367 33.906 19.062 1 95.19 254 GLY B C 1
ATOM 4406 O O . GLY B 1 254 ? -4.832 34.75 18.359 1 95.19 254 GLY B O 1
ATOM 4407 N N . VAL B 1 255 ? -5.949 32.906 18.516 1 95.56 255 VAL B N 1
ATOM 4408 C CA . VAL B 1 255 ? -5.984 32.656 17.078 1 95.56 255 VAL B CA 1
ATOM 4409 C C . VAL B 1 255 ? -7.379 32.938 16.531 1 95.56 255 VAL B C 1
ATOM 4411 O O . VAL B 1 255 ? -8.367 32.375 17 1 95.56 255 VAL B O 1
ATOM 4414 N N . GLU B 1 256 ? -7.473 33.875 15.688 1 93.94 256 GLU B N 1
ATOM 4415 C CA . GLU B 1 256 ? -8.734 34.094 14.984 1 93.94 256 GLU B CA 1
ATOM 4416 C C . GLU B 1 256 ? -8.922 33.125 13.844 1 93.94 256 GLU B C 1
ATOM 4418 O O . GLU B 1 256 ? -8.398 33.312 12.75 1 93.94 256 GLU B O 1
ATOM 4423 N N . ILE B 1 257 ? -9.672 32.125 14.023 1 92.38 257 ILE B N 1
ATOM 4424 C CA . ILE B 1 257 ? -9.883 31.125 12.969 1 92.38 257 ILE B CA 1
ATOM 4425 C C . ILE B 1 257 ? -10.805 31.703 11.898 1 92.38 257 ILE B C 1
ATOM 4427 O O . ILE B 1 257 ? -11.609 32.594 12.18 1 92.38 257 ILE B O 1
ATOM 4431 N N . PRO B 1 258 ? -10.703 31.219 10.703 1 95.69 258 PRO B N 1
ATOM 4432 C CA . PRO B 1 258 ? -11.516 31.719 9.594 1 95.69 258 PRO B CA 1
ATOM 4433 C C . PRO B 1 258 ? -13.016 31.688 9.898 1 95.69 258 PRO B C 1
ATOM 4435 O O . PRO B 1 258 ? -13.516 30.719 10.469 1 95.69 258 PRO B O 1
ATOM 4438 N N . ALA B 1 259 ? -13.727 32.719 9.492 1 96.19 259 ALA B N 1
ATOM 4439 C CA . ALA B 1 259 ? -15.125 32.938 9.852 1 96.19 259 ALA B CA 1
ATOM 4440 C C . ALA B 1 259 ? -16.016 31.812 9.32 1 96.19 259 ALA B C 1
ATOM 4442 O O . ALA B 1 259 ? -17 31.438 9.961 1 96.19 259 ALA B O 1
ATOM 4443 N N . ASP B 1 260 ? -15.719 31.344 8.133 1 97.56 260 ASP B N 1
ATOM 4444 C CA . ASP B 1 260 ? -16.516 30.266 7.555 1 97.56 260 ASP B CA 1
ATOM 4445 C C . ASP B 1 260 ? -16.438 29 8.414 1 97.56 260 ASP B C 1
ATOM 4447 O O . ASP B 1 260 ? -17.453 28.328 8.602 1 97.56 260 ASP B O 1
ATOM 4451 N N . ILE B 1 261 ? -15.289 28.719 8.977 1 97.62 261 ILE B N 1
ATOM 4452 C CA . ILE B 1 261 ? -15.102 27.547 9.828 1 97.62 261 ILE B CA 1
ATOM 4453 C C . ILE B 1 261 ? -15.859 27.734 11.141 1 97.62 261 ILE B C 1
ATOM 4455 O O . ILE B 1 261 ? -16.484 26.797 11.641 1 97.62 261 ILE B O 1
ATOM 4459 N N . VAL B 1 262 ? -15.805 28.953 11.672 1 96.62 262 VAL B N 1
ATOM 4460 C CA . VAL B 1 262 ? -16.547 29.281 12.891 1 96.62 262 VAL B CA 1
ATOM 4461 C C . VAL B 1 262 ? -18.031 29.047 12.672 1 96.62 262 VAL B C 1
ATOM 4463 O O . VAL B 1 262 ? -18.703 28.438 13.508 1 96.62 262 VAL B O 1
ATOM 4466 N N . ALA B 1 263 ? -18.547 29.5 11.586 1 97.12 263 ALA B N 1
ATOM 4467 C CA . ALA B 1 263 ? -19.969 29.375 11.273 1 97.12 263 ALA B CA 1
ATOM 4468 C C . ALA B 1 263 ? -20.375 27.906 11.141 1 97.12 263 ALA B C 1
ATOM 4470 O O . ALA B 1 263 ? -21.406 27.5 11.656 1 97.12 263 ALA B O 1
ATOM 4471 N N . LEU B 1 264 ? -19.547 27.172 10.453 1 97.56 264 LEU B N 1
ATOM 4472 C CA . LEU B 1 264 ? -19.828 25.75 10.273 1 97.56 264 LEU B CA 1
ATOM 4473 C C . LEU B 1 264 ? -19.844 25.016 11.609 1 97.56 264 LEU B C 1
ATOM 4475 O O . LEU B 1 264 ? -20.75 24.25 11.891 1 97.56 264 LEU B O 1
ATOM 4479 N N . ALA B 1 265 ? -18.766 25.266 12.398 1 97 265 ALA B N 1
ATOM 4480 C CA . ALA B 1 265 ? -18.641 24.594 13.695 1 97 265 ALA B CA 1
ATOM 4481 C C . ALA B 1 265 ? -19.812 24.922 14.602 1 97 265 ALA B C 1
ATOM 4483 O O . ALA B 1 265 ? -20.297 24.062 15.344 1 97 265 ALA B O 1
ATOM 4484 N N . ARG B 1 266 ? -20.234 26.141 14.562 1 96.06 266 ARG B N 1
ATOM 4485 C CA . ARG B 1 266 ? -21.391 26.562 15.352 1 96.06 266 ARG B CA 1
ATOM 4486 C C . ARG B 1 266 ? -22.656 25.844 14.891 1 96.06 266 ARG B C 1
ATOM 4488 O O . ARG B 1 266 ? -23.406 25.328 15.711 1 96.06 266 ARG B O 1
ATOM 4495 N N . GLU B 1 267 ? -22.875 25.766 13.594 1 96.5 267 GLU B N 1
ATOM 4496 C CA . GLU B 1 267 ? -24.078 25.172 13.023 1 96.5 267 GLU B CA 1
ATOM 4497 C C . GLU B 1 267 ? -24.156 23.672 13.312 1 96.5 267 GLU B C 1
ATOM 4499 O O . GLU B 1 267 ? -25.234 23.141 13.547 1 96.5 267 GLU B O 1
ATOM 4504 N N . LEU B 1 268 ? -23 23.062 13.188 1 96.19 268 LEU B N 1
ATOM 4505 C CA . LEU B 1 268 ? -23 21.609 13.336 1 96.19 268 LEU B CA 1
ATOM 4506 C C . LEU B 1 268 ? -22.609 21.219 14.758 1 96.19 268 LEU B C 1
ATOM 4508 O O . LEU B 1 268 ? -22.547 20.031 15.078 1 96.19 268 LEU B O 1
ATOM 4512 N N . ASP B 1 269 ? -22.266 22.109 15.586 1 96 269 ASP B N 1
ATOM 4513 C CA . ASP B 1 269 ? -22.031 21.969 17.016 1 96 269 ASP B CA 1
ATOM 4514 C C . ASP B 1 269 ? -20.859 21.016 17.281 1 96 269 ASP B C 1
ATOM 4516 O O . ASP B 1 269 ? -21.016 19.984 17.938 1 96 269 ASP B O 1
ATOM 4520 N N . PHE B 1 270 ? -19.719 21.359 16.906 1 96 270 PHE B N 1
ATOM 4521 C CA . PHE B 1 270 ? -18.516 20.578 17.188 1 96 270 PHE B CA 1
ATOM 4522 C C . PHE B 1 270 ? -17.312 21.5 17.406 1 96 270 PHE B C 1
ATOM 4524 O O . PHE B 1 270 ? -17.391 22.703 17.156 1 96 270 PHE B O 1
ATOM 4531 N N . ASP B 1 271 ? -16.281 21.016 18.016 1 96 271 ASP B N 1
ATOM 4532 C CA . ASP B 1 271 ? -15.047 21.75 18.266 1 96 271 ASP B CA 1
ATOM 4533 C C . ASP B 1 271 ? -14.102 21.672 17.078 1 96 271 ASP B C 1
ATOM 4535 O O . ASP B 1 271 ? -13.547 20.609 16.781 1 96 271 ASP B O 1
ATOM 4539 N N . PRO B 1 272 ? -13.852 22.781 16.359 1 97.06 272 PRO B N 1
ATOM 4540 C CA . PRO B 1 272 ? -13.016 22.75 15.148 1 97.06 272 PRO B CA 1
ATOM 4541 C C . PRO B 1 272 ? -11.57 22.375 15.445 1 97.06 272 PRO B C 1
ATOM 4543 O O . PRO B 1 272 ? -10.836 21.953 14.547 1 97.06 272 PRO B O 1
ATOM 4546 N N . TRP B 1 273 ? -11.125 22.484 16.719 1 97.25 273 TRP B N 1
ATOM 4547 C CA . TRP B 1 273 ? -9.75 22.172 17.094 1 97.25 273 TRP B CA 1
ATOM 4548 C C . TRP B 1 273 ? -9.547 20.656 17.188 1 97.25 273 TRP B C 1
ATOM 4550 O O . TRP B 1 273 ? -8.414 20.188 17.25 1 97.25 273 TRP B O 1
ATOM 4560 N N . GLN B 1 274 ? -10.672 19.875 17.141 1 95.75 274 GLN B N 1
ATOM 4561 C CA . GLN B 1 274 ? -10.594 18.438 17.375 1 95.75 274 GLN B CA 1
ATOM 4562 C C . GLN B 1 274 ? -11 17.656 16.125 1 95.75 274 GLN B C 1
ATOM 4564 O O . GLN B 1 274 ? -10.938 16.422 16.125 1 95.75 274 GLN B O 1
ATOM 4569 N N . ALA B 1 275 ? -11.352 18.391 15.109 1 96.25 275 ALA B N 1
ATOM 4570 C CA . ALA B 1 275 ? -11.82 17.75 13.883 1 96.25 275 ALA B CA 1
ATOM 4571 C C . ALA B 1 275 ? -10.672 17.547 12.898 1 96.25 275 ALA B C 1
ATOM 4573 O O . ALA B 1 275 ? -9.797 18.406 12.773 1 96.25 275 ALA B O 1
ATOM 4574 N N . ILE B 1 276 ? -10.766 16.422 12.156 1 95.69 276 ILE B N 1
ATOM 4575 C CA . ILE B 1 276 ? -9.742 16.094 11.172 1 95.69 276 ILE B CA 1
ATOM 4576 C C . ILE B 1 276 ? -9.398 17.328 10.344 1 95.69 276 ILE B C 1
ATOM 4578 O O . ILE B 1 276 ? -10.281 18.094 9.961 1 95.69 276 ILE B O 1
ATOM 4582 N N . SER B 1 277 ? -8.102 17.547 10.141 1 97.81 277 SER B N 1
ATOM 4583 C CA . SER B 1 277 ? -7.703 18.828 9.547 1 97.81 277 SER B CA 1
ATOM 4584 C C . SER B 1 277 ? -6.586 18.625 8.523 1 97.81 277 SER B C 1
ATOM 4586 O O . SER B 1 277 ? -5.695 19.469 8.398 1 97.81 277 SER B O 1
ATOM 4588 N N . GLU B 1 278 ? -6.539 17.469 7.82 1 97.06 278 GLU B N 1
ATOM 4589 C CA . GLU B 1 278 ? -5.574 17.438 6.727 1 97.06 278 GLU B CA 1
ATOM 4590 C C . GLU B 1 278 ? -5.625 18.719 5.906 1 97.06 278 GLU B C 1
ATOM 4592 O O . GLU B 1 278 ? -6.707 19.172 5.516 1 97.06 278 GLU B O 1
ATOM 4597 N N . GLY B 1 279 ? -4.496 19.281 5.645 1 98.12 279 GLY B N 1
ATOM 4598 C CA . GLY B 1 279 ? -4.348 20.625 5.09 1 98.12 279 GLY B CA 1
ATOM 4599 C C . GLY B 1 279 ? -3.689 21.594 6.047 1 98.12 279 GLY B C 1
ATOM 4600 O O . GLY B 1 279 ? -3.164 22.625 5.629 1 98.12 279 GLY B O 1
ATOM 4601 N N . THR B 1 280 ? -3.727 21.281 7.316 1 98.69 280 THR B N 1
ATOM 4602 C CA . THR B 1 280 ? -3.127 22.094 8.375 1 98.69 280 THR B CA 1
ATOM 4603 C C . THR B 1 280 ? -1.767 21.531 8.773 1 98.69 280 THR B C 1
ATOM 4605 O O . THR B 1 280 ? -1.676 20.406 9.273 1 98.69 280 THR B O 1
ATOM 4608 N N . LEU B 1 281 ? -0.729 22.297 8.594 1 98.75 281 LEU B N 1
ATOM 4609 C CA . LEU B 1 281 ? 0.609 21.922 9.039 1 98.75 281 LEU B CA 1
ATOM 4610 C C . LEU B 1 281 ? 0.918 22.5 10.406 1 98.75 281 LEU B C 1
ATOM 4612 O O . LEU B 1 281 ? 0.639 23.688 10.664 1 98.75 281 LEU B O 1
ATOM 4616 N N . LEU B 1 282 ? 1.392 21.719 11.289 1 98.69 282 LEU B N 1
ATOM 4617 C CA . LEU B 1 282 ? 2.004 22.141 12.539 1 98.69 282 LEU B CA 1
ATOM 4618 C C . LEU B 1 282 ? 3.525 22.047 12.461 1 98.69 282 LEU B C 1
ATOM 4620 O O . LEU B 1 282 ? 4.066 21.031 12.047 1 98.69 282 LEU B O 1
ATOM 4624 N N . ALA B 1 283 ? 4.227 23.141 12.828 1 98.81 283 ALA B N 1
ATOM 4625 C CA . ALA B 1 283 ? 5.684 23.172 12.727 1 98.81 283 ALA B CA 1
ATOM 4626 C C . ALA B 1 283 ? 6.312 23.703 14.008 1 98.81 283 ALA B C 1
ATOM 4628 O O . ALA B 1 283 ? 5.816 24.672 14.594 1 98.81 283 ALA B O 1
ATOM 4629 N N . ALA B 1 284 ? 7.285 23.016 14.508 1 98.88 284 ALA B N 1
ATOM 4630 C CA . ALA B 1 284 ? 8.148 23.516 15.578 1 98.88 284 ALA B CA 1
ATOM 4631 C C . ALA B 1 284 ? 9.336 24.281 15.023 1 98.88 284 ALA B C 1
ATOM 4633 O O . ALA B 1 284 ? 10.211 23.703 14.367 1 98.88 284 ALA B O 1
ATOM 4634 N N . VAL B 1 285 ? 9.422 25.531 15.328 1 98.88 285 VAL B N 1
ATOM 4635 C CA . VAL B 1 285 ? 10.391 26.391 14.664 1 98.88 285 VAL B CA 1
ATOM 4636 C C . VAL B 1 285 ? 11.18 27.172 15.719 1 98.88 285 VAL B C 1
ATOM 4638 O O . VAL B 1 285 ? 10.602 27.719 16.656 1 98.88 285 VAL B O 1
ATOM 4641 N N . GLU B 1 286 ? 12.477 27.172 15.578 1 98.75 286 GLU B N 1
ATOM 4642 C CA . GLU B 1 286 ? 13.273 28 16.484 1 98.75 286 GLU B CA 1
ATOM 4643 C C . GLU B 1 286 ? 12.883 29.469 16.375 1 98.75 286 GLU B C 1
ATOM 4645 O O . GLU B 1 286 ? 12.578 29.953 15.273 1 98.75 286 GLU B O 1
ATOM 4650 N N . PRO B 1 287 ? 12.938 30.234 17.422 1 98.62 287 PRO B N 1
ATOM 4651 C CA . PRO B 1 287 ? 12.422 31.609 17.469 1 98.62 287 PRO B CA 1
ATOM 4652 C C . PRO B 1 287 ? 13.031 32.5 16.391 1 98.62 287 PRO B C 1
ATOM 4654 O O . PRO B 1 287 ? 12.32 33.312 15.781 1 98.62 287 PRO B O 1
ATOM 4657 N N . GLU B 1 288 ? 14.258 32.344 16.047 1 98.5 288 GLU B N 1
ATOM 4658 C CA . GLU B 1 288 ? 14.984 33.219 15.141 1 98.5 288 GLU B CA 1
ATOM 4659 C C . GLU B 1 288 ? 14.5 33.062 13.703 1 98.5 288 GLU B C 1
ATOM 4661 O O . GLU B 1 288 ? 14.688 33.938 12.867 1 98.5 288 GLU B O 1
ATOM 4666 N N . GLN B 1 289 ? 13.82 31.938 13.398 1 98.62 289 GLN B N 1
ATOM 4667 C CA . GLN B 1 289 ? 13.453 31.656 12.016 1 98.62 289 GLN B CA 1
ATOM 4668 C C . GLN B 1 289 ? 11.953 31.812 11.797 1 98.62 289 GLN B C 1
ATOM 4670 O O . GLN B 1 289 ? 11.461 31.656 10.672 1 98.62 289 GLN B O 1
ATOM 4675 N N . VAL B 1 290 ? 11.219 32.125 12.797 1 98.69 290 VAL B N 1
ATOM 4676 C CA . VAL B 1 290 ? 9.766 32.188 12.742 1 98.69 290 VAL B CA 1
ATOM 4677 C C . VAL B 1 290 ? 9.312 33.188 11.688 1 98.69 290 VAL B C 1
ATOM 4679 O O . VAL B 1 290 ? 8.469 32.875 10.844 1 98.69 290 VAL B O 1
ATOM 4682 N N . GLN B 1 291 ? 9.883 34.375 11.719 1 98.62 291 GLN B N 1
ATOM 4683 C CA . GLN B 1 291 ? 9.484 35.406 10.789 1 98.62 291 GLN B CA 1
ATOM 4684 C C . GLN B 1 291 ? 9.742 35 9.344 1 98.62 291 GLN B C 1
ATOM 4686 O O . GLN B 1 291 ? 8.914 35.25 8.469 1 98.62 291 GLN B O 1
ATOM 4691 N N . GLU B 1 292 ? 10.891 34.375 9.125 1 98.75 292 GLU B N 1
ATOM 4692 C CA . GLU B 1 292 ? 11.242 33.969 7.77 1 98.75 292 GLU B CA 1
ATOM 4693 C C . GLU B 1 292 ? 10.312 32.875 7.27 1 98.75 292 GLU B C 1
ATOM 4695 O O . GLU B 1 292 ? 9.898 32.875 6.109 1 98.75 292 GLU B O 1
ATOM 4700 N N . VAL B 1 293 ? 9.969 31.938 8.125 1 98.81 293 VAL B N 1
ATOM 4701 C CA . VAL B 1 293 ? 9.07 30.859 7.75 1 98.81 293 VAL B CA 1
ATOM 4702 C C . VAL B 1 293 ? 7.691 31.422 7.41 1 98.81 293 VAL B C 1
ATOM 4704 O O . VAL B 1 293 ? 7.098 31.047 6.395 1 98.81 293 VAL B O 1
ATOM 4707 N N . GLN B 1 294 ? 7.199 32.312 8.219 1 98.69 294 GLN B N 1
ATOM 4708 C CA . GLN B 1 294 ? 5.891 32.906 7.969 1 98.69 294 GLN B CA 1
ATOM 4709 C C . GLN B 1 294 ? 5.906 33.75 6.691 1 98.69 294 GLN B C 1
ATOM 4711 O O . GLN B 1 294 ? 4.914 33.812 5.961 1 98.69 294 GLN B O 1
ATOM 4716 N N . ARG B 1 295 ? 7 34.406 6.438 1 98.62 295 ARG B N 1
ATOM 4717 C CA . ARG B 1 295 ? 7.129 35.219 5.215 1 98.62 295 ARG B CA 1
ATOM 4718 C C . ARG B 1 295 ? 7.047 34.312 3.98 1 98.62 295 ARG B C 1
ATOM 4720 O O . ARG B 1 295 ? 6.336 34.625 3.025 1 98.62 295 ARG B O 1
ATOM 4727 N N . VAL B 1 296 ? 7.785 33.219 4.004 1 98.5 296 VAL B N 1
ATOM 4728 C CA . VAL B 1 296 ? 7.805 32.281 2.877 1 98.5 296 VAL B CA 1
ATOM 4729 C C . VAL B 1 296 ? 6.402 31.734 2.639 1 98.5 296 VAL B C 1
ATOM 4731 O O . VAL B 1 296 ? 5.965 31.609 1.492 1 98.5 296 VAL B O 1
ATOM 4734 N N . TRP B 1 297 ? 5.684 31.391 3.715 1 98.62 297 TRP B N 1
ATOM 4735 C CA . TRP B 1 297 ? 4.309 30.922 3.584 1 98.62 297 TRP B CA 1
ATOM 4736 C C . TRP B 1 297 ? 3.406 32 3.012 1 98.62 297 TRP B C 1
ATOM 4738 O O . TRP B 1 297 ? 2.564 31.734 2.154 1 98.62 297 TRP B O 1
ATOM 4748 N N . ALA B 1 298 ? 3.596 33.219 3.455 1 98.38 298 ALA B N 1
ATOM 4749 C CA . ALA B 1 298 ? 2.803 34.344 2.953 1 98.38 298 ALA B CA 1
ATOM 4750 C C . ALA B 1 298 ? 3.033 34.531 1.459 1 98.38 298 ALA B C 1
ATOM 4752 O O . ALA B 1 298 ? 2.098 34.844 0.718 1 98.38 298 ALA B O 1
ATOM 4753 N N . ASP B 1 299 ? 4.254 34.406 1.021 1 98.19 299 ASP B N 1
ATOM 4754 C CA . ASP B 1 299 ? 4.602 34.562 -0.39 1 98.19 299 ASP B CA 1
ATOM 4755 C C . ASP B 1 299 ? 3.895 33.5 -1.24 1 98.19 299 ASP B C 1
ATOM 4757 O O . ASP B 1 299 ? 3.652 33.719 -2.43 1 98.19 299 ASP B O 1
ATOM 4761 N N . LEU B 1 300 ? 3.559 32.406 -0.623 1 97.25 300 LEU B N 1
ATOM 4762 C CA . LEU B 1 300 ? 2.855 31.312 -1.309 1 97.25 300 LEU B CA 1
ATOM 4763 C C . LEU B 1 300 ? 1.345 31.484 -1.173 1 97.25 300 LEU B C 1
ATOM 4765 O O . LEU B 1 300 ? 0.58 30.656 -1.685 1 97.25 300 LEU B O 1
ATOM 4769 N N . GLY B 1 301 ? 0.935 32.5 -0.421 1 97.38 301 GLY B N 1
ATOM 4770 C CA . GLY B 1 301 ? -0.483 32.688 -0.175 1 97.38 301 GLY B CA 1
ATOM 4771 C C . GLY B 1 301 ? -1.028 31.812 0.936 1 97.38 301 GLY B C 1
ATOM 4772 O O . GLY B 1 301 ? -2.232 31.547 0.994 1 97.38 301 GLY B O 1
ATOM 4773 N N . ILE B 1 302 ? -0.19 31.312 1.803 1 97.5 302 ILE B N 1
ATOM 4774 C CA . ILE B 1 302 ? -0.588 30.453 2.906 1 97.5 302 ILE B CA 1
ATOM 4775 C C . ILE B 1 302 ? -0.586 31.25 4.211 1 97.5 302 ILE B C 1
ATOM 4777 O O . ILE B 1 302 ? 0.469 31.688 4.68 1 97.5 302 ILE B O 1
ATOM 4781 N N . ASP B 1 303 ? -1.747 31.391 4.84 1 96.88 303 ASP B N 1
ATOM 4782 C CA . ASP B 1 303 ? -1.844 32.031 6.145 1 96.88 303 ASP B CA 1
ATOM 4783 C C . ASP B 1 303 ? -1.206 31.172 7.234 1 96.88 303 ASP B C 1
ATOM 4785 O O . ASP B 1 303 ? -1.18 29.953 7.121 1 96.88 303 ASP B O 1
ATOM 4789 N N . SER B 1 304 ? -0.66 31.828 8.242 1 97.94 304 SER B N 1
ATOM 4790 C CA . SER B 1 304 ? -0.054 31.094 9.344 1 97.94 304 SER B CA 1
ATOM 4791 C C . SER B 1 304 ? -0.221 31.812 10.664 1 97.94 304 SER B C 1
ATOM 4793 O O . SER B 1 304 ? -0.462 33.031 10.688 1 97.94 304 SER B O 1
ATOM 4795 N N . TYR B 1 305 ? -0.152 31.062 11.758 1 98 305 TYR B N 1
ATOM 4796 C CA . TYR B 1 305 ? -0.39 31.531 13.117 1 98 305 TYR B CA 1
ATOM 4797 C C . TYR B 1 305 ? 0.661 30.984 14.07 1 98 305 TYR B C 1
ATOM 4799 O O . TYR B 1 305 ? 1.229 29.906 13.828 1 98 305 TYR B O 1
ATOM 4807 N N . ILE B 1 306 ? 0.887 31.781 15.109 1 98.19 306 ILE B N 1
ATOM 4808 C CA . ILE B 1 306 ? 1.652 31.266 16.234 1 98.19 306 ILE B CA 1
ATOM 4809 C C . ILE B 1 306 ? 0.7 30.734 17.312 1 98.19 306 ILE B C 1
ATOM 4811 O O . ILE B 1 306 ? -0.116 31.484 17.844 1 98.19 306 ILE B O 1
ATOM 4815 N N . LEU B 1 307 ? 0.802 29.516 17.609 1 98.06 307 LEU B N 1
ATOM 4816 C CA . LEU B 1 307 ? -0.123 28.859 18.531 1 98.06 307 LEU B CA 1
ATOM 4817 C C . LEU B 1 307 ? 0.432 28.891 19.953 1 98.06 307 LEU B C 1
ATOM 4819 O O . LEU B 1 307 ? -0.331 28.859 20.922 1 98.06 307 LEU B O 1
ATOM 4823 N N . GLY B 1 308 ? 1.712 28.766 20.047 1 98.44 308 GLY B N 1
ATOM 4824 C CA . GLY B 1 308 ? 2.373 28.625 21.328 1 98.44 308 GLY B CA 1
ATOM 4825 C C . GLY B 1 308 ? 3.803 28.141 21.219 1 98.44 308 GLY B C 1
ATOM 4826 O O . GLY B 1 308 ? 4.535 28.547 20.312 1 98.44 308 GLY B O 1
ATOM 4827 N N . LYS B 1 309 ? 4.168 27.375 22.234 1 98.69 309 LYS B N 1
ATOM 4828 C CA . LYS B 1 309 ? 5.551 26.906 22.234 1 98.69 309 LYS B CA 1
ATOM 4829 C C . LYS B 1 309 ? 5.688 25.578 22.953 1 98.69 309 LYS B C 1
ATOM 4831 O O . LYS B 1 309 ? 4.793 25.172 23.688 1 98.69 309 LYS B O 1
ATOM 4836 N N . PHE B 1 310 ? 6.727 24.906 22.594 1 98.69 310 PHE B N 1
ATOM 4837 C CA . PHE B 1 310 ? 7.191 23.797 23.438 1 98.69 310 PHE B CA 1
ATOM 4838 C C . PHE B 1 310 ? 7.883 24.328 24.688 1 98.69 310 PHE B C 1
ATOM 4840 O O . PHE B 1 310 ? 8.68 25.266 24.609 1 98.69 310 PHE B O 1
ATOM 4847 N N . ASP B 1 311 ? 7.578 23.75 25.828 1 98.44 311 ASP B N 1
ATOM 4848 C CA . ASP B 1 311 ? 8.039 24.312 27.109 1 98.44 311 ASP B CA 1
ATOM 4849 C C . ASP B 1 311 ? 8.344 23.203 28.109 1 98.44 311 ASP B C 1
ATOM 4851 O O . ASP B 1 311 ? 7.441 22.703 28.781 1 98.44 311 ASP B O 1
ATOM 4855 N N . SER B 1 312 ? 9.602 22.984 28.391 1 97.56 312 SER B N 1
ATOM 4856 C CA . SER B 1 312 ? 10.047 21.891 29.25 1 97.56 312 SER B CA 1
ATOM 4857 C C . SER B 1 312 ? 9.734 22.188 30.719 1 97.56 312 SER B C 1
ATOM 4859 O O . SER B 1 312 ? 9.797 21.297 31.562 1 97.56 312 SER B O 1
ATOM 4861 N N . SER B 1 313 ? 9.344 23.375 31.047 1 97.31 313 SER B N 1
ATOM 4862 C CA . SER B 1 313 ? 9.055 23.734 32.438 1 97.31 313 SER B CA 1
ATOM 4863 C C . SER B 1 313 ? 7.664 23.266 32.844 1 97.31 313 SER B C 1
ATOM 4865 O O . SER B 1 313 ? 7.336 23.234 34.031 1 97.31 313 SER B O 1
ATOM 4867 N N . LEU B 1 314 ? 6.863 22.922 31.875 1 97.06 314 LEU B N 1
ATOM 4868 C CA . LEU B 1 314 ? 5.5 22.484 32.156 1 97.06 314 LEU B CA 1
ATOM 4869 C C . LEU B 1 314 ? 5.48 21.016 32.562 1 97.06 314 LEU B C 1
ATOM 4871 O O . LEU B 1 314 ? 6.309 20.219 32.094 1 97.06 314 LEU B O 1
ATOM 4875 N N . LYS B 1 315 ? 4.57 20.672 33.375 1 95.31 315 LYS B N 1
ATOM 4876 C CA . LYS B 1 315 ? 4.398 19.281 33.781 1 95.31 315 LYS B CA 1
ATOM 4877 C C . LYS B 1 315 ? 3.566 18.516 32.75 1 95.31 315 LYS B C 1
ATOM 4879 O O . LYS B 1 315 ? 3.684 17.297 32.656 1 95.31 315 LYS B O 1
ATOM 4884 N N . GLU B 1 316 ? 2.691 19.234 32.125 1 96.81 316 GLU B N 1
ATOM 4885 C CA . GLU B 1 316 ? 1.806 18.609 31.141 1 96.81 316 GLU B CA 1
ATOM 4886 C C . GLU B 1 316 ? 1.43 19.578 30.031 1 96.81 316 GLU B C 1
ATOM 4888 O O . GLU B 1 316 ? 1.664 20.797 30.141 1 96.81 316 GLU B O 1
ATOM 4893 N N . ASN B 1 317 ? 0.984 19.047 28.906 1 98.25 317 ASN B N 1
ATOM 4894 C CA . ASN B 1 317 ? 0.46 19.891 27.844 1 98.25 317 ASN B CA 1
ATOM 4895 C C . ASN B 1 317 ? -0.648 20.812 28.359 1 98.25 317 ASN B C 1
ATOM 4897 O O . ASN B 1 317 ? -1.542 20.375 29.078 1 98.25 317 ASN B O 1
ATOM 4901 N N . THR B 1 318 ? -0.592 22.062 27.953 1 98.38 318 THR B N 1
ATOM 4902 C CA . THR B 1 318 ? -1.542 23.062 28.453 1 98.38 318 THR B CA 1
ATOM 4903 C C . THR B 1 318 ? -2.088 23.906 27.312 1 98.38 318 THR B C 1
ATOM 4905 O O . THR B 1 318 ? -1.345 24.281 26.391 1 98.38 318 THR B O 1
ATOM 4908 N N . VAL B 1 319 ? -3.406 24.203 27.375 1 98.06 319 VAL B N 1
ATOM 4909 C CA . VAL B 1 319 ? -4.043 25 26.344 1 98.06 319 VAL B CA 1
ATOM 4910 C C . VAL B 1 319 ? -4.938 26.062 26.984 1 98.06 319 VAL B C 1
ATOM 4912 O O . VAL B 1 319 ? -5.598 25.797 28 1 98.06 319 VAL B O 1
ATOM 4915 N N . LEU B 1 320 ? -4.812 27.312 26.562 1 97.69 320 LEU B N 1
ATOM 4916 C CA . LEU B 1 320 ? -5.789 28.359 26.859 1 97.69 320 LEU B CA 1
ATOM 4917 C C . LEU B 1 320 ? -6.945 28.328 25.875 1 97.69 320 LEU B C 1
ATOM 4919 O O . LEU B 1 320 ? -6.742 28.531 24.672 1 97.69 320 LEU B O 1
ATOM 4923 N N . LYS B 1 321 ? -8.078 28.047 26.344 1 95.75 321 LYS B N 1
ATOM 4924 C CA . LYS B 1 321 ? -9.289 27.922 25.531 1 95.75 321 LYS B CA 1
ATOM 4925 C C . LYS B 1 321 ? -10.508 28.438 26.297 1 95.75 321 LYS B C 1
ATOM 4927 O O . LYS B 1 321 ? -10.734 28.062 27.453 1 95.75 321 LYS B O 1
ATOM 4932 N N . ASN B 1 322 ? -11.234 29.281 25.672 1 94.25 322 ASN B N 1
ATOM 4933 C CA . ASN B 1 322 ? -12.414 29.891 26.281 1 9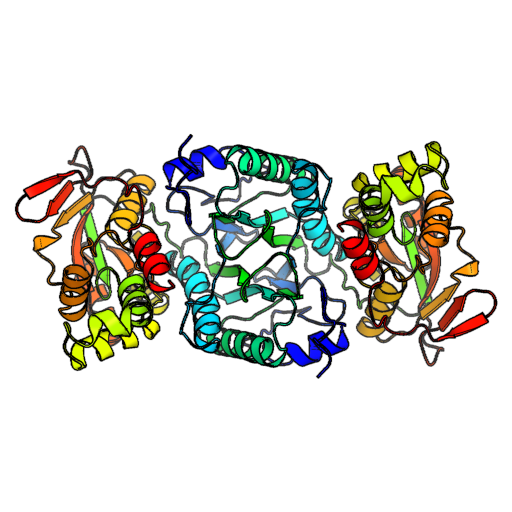4.25 322 ASN B CA 1
ATOM 4934 C C . ASN B 1 322 ? -12.078 30.578 27.594 1 94.25 322 ASN B C 1
ATOM 4936 O O . ASN B 1 322 ? -12.781 30.406 28.594 1 94.25 322 ASN B O 1
ATOM 4940 N N . GLY B 1 323 ? -10.969 31.141 27.641 1 94.94 323 GLY B N 1
ATOM 4941 C CA . GLY B 1 323 ? -10.555 31.938 28.766 1 94.94 323 GLY B CA 1
ATOM 4942 C C . GLY B 1 323 ? -9.992 31.109 29.906 1 94.94 323 GLY B C 1
ATOM 4943 O O . GLY B 1 323 ? -9.68 31.656 30.984 1 94.94 323 GLY B O 1
ATOM 4944 N N . GLN B 1 324 ? -9.859 29.875 29.719 1 96.56 324 GLN B N 1
ATOM 4945 C CA . GLN B 1 324 ? -9.391 29 30.797 1 96.56 324 GLN B CA 1
ATOM 4946 C C . GLN B 1 324 ? -8.18 28.188 30.359 1 96.56 324 GLN B C 1
ATOM 4948 O O . GLN B 1 324 ? -8.133 27.703 29.234 1 96.56 324 GLN B O 1
ATOM 4953 N N . SER B 1 325 ? -7.191 28.141 31.266 1 96.19 325 SER B N 1
ATOM 4954 C CA . SER B 1 325 ? -6.07 27.234 31.078 1 96.19 325 SER B CA 1
ATOM 4955 C C . SER B 1 325 ? -6.441 25.812 31.5 1 96.19 325 SER B C 1
ATOM 4957 O O . SER B 1 325 ? -6.977 25.594 32.594 1 96.19 325 SER B O 1
ATOM 4959 N N . GLN B 1 326 ? -6.281 24.875 30.625 1 96.75 326 GLN B N 1
ATOM 4960 C CA . GLN B 1 326 ? -6.637 23.484 30.906 1 96.75 326 GLN B CA 1
ATOM 4961 C C . GLN B 1 326 ? -5.652 22.516 30.25 1 96.75 326 GLN B C 1
ATOM 4963 O O . GLN B 1 326 ? -4.891 22.906 29.359 1 96.75 326 GLN B O 1
ATOM 4968 N N . PRO B 1 327 ? -5.625 21.266 30.734 1 96.81 327 PRO B N 1
ATOM 4969 C CA . PRO B 1 327 ? -4.762 20.281 30.094 1 96.81 327 PRO B CA 1
ATOM 4970 C C . PRO B 1 327 ? -5.168 20 28.641 1 96.81 327 PRO B C 1
ATOM 4972 O O . PRO B 1 327 ? -6.359 19.953 28.328 1 96.81 327 PRO B O 1
ATOM 4975 N N . LEU B 1 328 ? -4.242 20 27.719 1 96.44 328 LEU B N 1
ATOM 4976 C CA . LEU B 1 328 ? -4.457 19.5 26.375 1 96.44 328 LEU B CA 1
ATOM 4977 C C . LEU B 1 328 ? -4.324 17.984 26.328 1 96.44 328 LEU B C 1
ATOM 4979 O O . LEU B 1 328 ? -3.211 17.453 26.391 1 96.44 328 LEU B O 1
ATOM 4983 N N . LEU B 1 329 ? -5.426 17.281 26.141 1 92.88 329 LEU B N 1
ATOM 4984 C CA . LEU B 1 329 ? -5.477 15.828 26.25 1 92.88 329 LEU B CA 1
ATOM 4985 C C . LEU B 1 329 ? -5.523 15.18 24.875 1 92.88 329 LEU B C 1
ATOM 4987 O O . LEU B 1 329 ? -5.793 15.852 23.875 1 92.88 329 LEU B O 1
ATOM 4991 N N . GLU B 1 330 ? -5.16 13.906 24.875 1 90.25 330 GLU B N 1
ATOM 4992 C CA . GLU B 1 330 ? -5.383 13.117 23.672 1 90.25 330 GLU B CA 1
ATOM 4993 C C . GLU B 1 330 ? -6.855 13.125 23.266 1 90.25 330 GLU B C 1
ATOM 4995 O O . GLU B 1 330 ? -7.734 12.906 24.109 1 90.25 330 GLU B O 1
ATOM 5000 N N . PRO B 1 331 ? -7.051 13.438 22 1 86.19 331 PRO B N 1
ATOM 5001 C CA . PRO B 1 331 ? -8.461 13.344 21.609 1 86.19 331 PRO B CA 1
ATOM 5002 C C . PRO B 1 331 ? -8.992 11.914 21.672 1 86.19 331 PRO B C 1
ATOM 5004 O O . PRO B 1 331 ? -8.289 10.969 21.312 1 86.19 331 PRO B O 1
ATOM 5007 N N . ASP B 1 332 ? -10.188 11.766 22.203 1 78.81 332 ASP B N 1
ATOM 5008 C CA . ASP B 1 332 ? -10.812 10.445 22.281 1 78.81 332 ASP B CA 1
ATOM 5009 C C . ASP B 1 332 ? -11.336 10 20.922 1 78.81 332 ASP B C 1
ATOM 5011 O O . ASP B 1 332 ? -11.141 8.844 20.531 1 78.81 332 ASP B O 1
ATOM 5015 N N . SER B 1 333 ? -12.117 10.875 20.344 1 81.38 333 SER B N 1
ATOM 5016 C CA . SER B 1 333 ? -12.68 10.609 19.031 1 81.38 333 SER B CA 1
ATOM 5017 C C . SER B 1 333 ? -12.688 11.867 18.172 1 81.38 333 SER B C 1
ATOM 5019 O O . SER B 1 333 ? -12.555 12.977 18.688 1 81.38 333 SER B O 1
ATOM 5021 N N . ASP B 1 334 ? -12.648 11.711 16.922 1 90 334 ASP B N 1
ATOM 5022 C CA . ASP B 1 334 ? -12.805 12.812 15.969 1 90 334 ASP B CA 1
ATOM 5023 C C . ASP B 1 334 ? -14.273 13.047 15.641 1 90 334 ASP B C 1
ATOM 5025 O O . ASP B 1 334 ? -14.945 12.172 15.102 1 90 334 ASP B O 1
ATOM 5029 N N . PRO B 1 335 ? -14.789 14.203 15.984 1 90.12 335 PRO B N 1
ATOM 5030 C CA . PRO B 1 335 ? -16.219 14.469 15.742 1 90.12 335 PRO B CA 1
ATOM 5031 C C . PRO B 1 335 ? -16.594 14.375 14.266 1 90.12 335 PRO B C 1
ATOM 5033 O O . PRO B 1 335 ? -17.781 14.281 13.938 1 90.12 335 PRO B O 1
ATOM 5036 N N . PHE B 1 336 ? -15.648 14.445 13.406 1 89.75 336 PHE B N 1
ATOM 5037 C CA . PHE B 1 336 ? -15.867 14.398 11.961 1 89.75 336 PHE B CA 1
ATOM 5038 C C . PHE B 1 336 ? -16.672 13.164 11.578 1 89.75 336 PHE B C 1
ATOM 5040 O O . PHE B 1 336 ? -17.609 13.242 10.781 1 89.75 336 PHE B O 1
ATOM 5047 N N . TRP B 1 337 ? -16.328 12.094 12.156 1 84 337 TRP B N 1
ATOM 5048 C CA . TRP B 1 337 ? -16.859 10.828 11.664 1 84 337 TRP B CA 1
ATOM 5049 C C . TRP B 1 337 ? -18.359 10.742 11.914 1 84 337 TRP B C 1
ATOM 5051 O O . TRP B 1 337 ? -19.125 10.406 11.016 1 84 337 TRP B O 1
ATOM 5061 N N . ASP B 1 338 ? -18.812 11.086 13.07 1 83.75 338 ASP B N 1
ATOM 5062 C CA . ASP B 1 338 ? -20.25 11.078 13.391 1 83.75 338 ASP B CA 1
ATOM 5063 C C . ASP B 1 338 ? -21 12.055 12.5 1 83.75 338 ASP B C 1
ATOM 5065 O O . ASP B 1 338 ? -22.094 11.734 12 1 83.75 338 ASP B O 1
ATOM 5069 N N . LEU B 1 339 ? -20.453 13.172 12.328 1 87.56 339 LEU B N 1
ATOM 5070 C CA . LEU B 1 339 ? -21.094 14.203 11.516 1 87.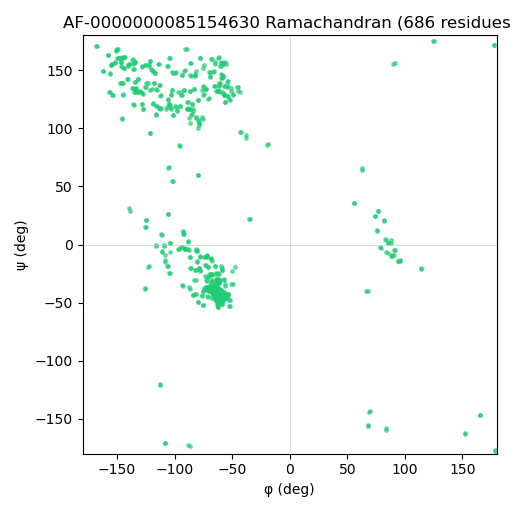56 339 LEU B CA 1
ATOM 5071 C C . LEU B 1 339 ? -21.125 13.797 10.047 1 87.56 339 LEU B C 1
ATOM 5073 O O . LEU B 1 339 ? -22.109 14.031 9.352 1 87.56 339 LEU B O 1
ATOM 5077 N N . PHE B 1 340 ? -20.062 13.242 9.609 1 84.06 340 PHE B N 1
ATOM 5078 C CA . PHE B 1 340 ? -19.938 12.82 8.219 1 84.06 340 PHE B CA 1
ATOM 5079 C C . PHE B 1 340 ? -20.984 11.766 7.871 1 84.06 340 PHE B C 1
ATOM 5081 O O . PHE B 1 340 ? -21.719 11.906 6.891 1 84.06 340 PHE B O 1
ATOM 5088 N N . PHE B 1 341 ? -21.109 10.789 8.695 1 78.75 341 PHE B N 1
ATOM 5089 C CA . PHE B 1 341 ? -22.031 9.695 8.43 1 78.75 341 PHE B CA 1
ATOM 5090 C C . PHE B 1 341 ? -23.469 10.148 8.609 1 78.75 341 PHE B C 1
ATOM 5092 O O . PHE B 1 341 ? -24.375 9.68 7.902 1 78.75 341 PHE B O 1
ATOM 5099 N N . ALA B 1 342 ? -23.719 10.992 9.547 1 78.25 342 ALA B N 1
ATOM 5100 C CA . ALA B 1 342 ? -25.047 11.555 9.742 1 78.25 342 ALA B CA 1
ATOM 5101 C C . ALA B 1 342 ? -25.5 12.328 8.508 1 78.25 342 ALA B C 1
ATOM 5103 O O . ALA B 1 342 ? -26.688 12.359 8.188 1 78.25 342 ALA B O 1
ATOM 5104 N N . GLY B 1 343 ? -24.594 12.875 7.824 1 77.44 343 GLY B N 1
ATOM 5105 C CA . GLY B 1 343 ? -24.906 13.664 6.645 1 77.44 343 GLY B CA 1
ATOM 5106 C C . GLY B 1 343 ? -25.203 12.82 5.422 1 77.44 343 GLY B C 1
ATOM 5107 O O . GLY B 1 343 ? -25.781 13.312 4.441 1 77.44 343 GLY B O 1
ATOM 5108 N N . LEU B 1 344 ? -24.766 11.586 5.445 1 73.44 344 LEU B N 1
ATOM 5109 C CA . LEU B 1 344 ? -25 10.68 4.324 1 73.44 344 LEU B CA 1
ATOM 5110 C C . LEU B 1 344 ? -26.406 10.07 4.406 1 73.44 344 LEU B C 1
ATOM 5112 O O . LEU B 1 344 ? -26.875 9.469 3.445 1 73.44 344 LEU B O 1
ATOM 5116 N N . GLN B 1 345 ? -27.016 10.039 5.555 1 66.88 345 GLN B N 1
ATOM 5117 C CA . GLN B 1 345 ? -28.375 9.539 5.73 1 66.88 345 GLN B CA 1
ATOM 5118 C C . GLN B 1 345 ? -29.406 10.547 5.23 1 66.88 345 GLN B C 1
ATOM 5120 O O . GLN B 1 345 ? -30.453 10.164 4.688 1 66.88 345 GLN B O 1
#

Solvent-accessible surface area (backbone atoms only — not comparable to full-atom values): 33184 Å² total; per-residue (Å²): 127,79,70,62,84,54,63,43,61,59,41,54,70,57,43,45,67,60,46,60,90,42,36,32,26,89,58,89,48,49,76,36,49,69,52,58,67,39,65,33,17,33,31,54,42,96,80,58,28,30,34,36,37,28,38,40,64,41,68,62,57,79,92,54,63,57,46,56,37,13,37,44,47,40,34,51,33,33,23,45,29,10,32,26,42,25,57,42,39,36,31,36,36,17,41,41,26,19,61,64,60,53,67,67,60,52,40,41,26,44,46,25,30,15,51,42,22,33,74,64,54,18,23,47,39,41,46,39,60,32,22,35,82,50,30,75,41,62,26,34,25,15,28,36,23,28,24,60,34,55,65,79,50,57,42,40,40,36,43,46,47,78,60,15,31,29,35,36,29,77,40,61,15,35,35,39,39,15,53,46,47,59,44,37,35,80,74,38,67,80,76,45,56,67,68,38,50,53,54,29,48,58,31,60,82,43,42,38,32,41,68,62,28,40,56,39,46,71,69,44,58,53,33,14,26,42,65,10,31,78,15,0,46,47,22,37,52,40,26,35,24,61,50,37,73,36,24,36,43,34,37,60,68,78,52,84,65,57,66,48,54,54,53,49,27,60,76,71,65,55,63,47,49,32,14,27,5,39,28,14,34,38,34,26,24,36,70,91,34,44,67,59,40,50,48,56,33,46,76,72,71,40,52,69,44,78,39,36,28,30,34,72,86,47,93,51,33,32,30,31,48,88,90,37,80,41,77,53,59,74,50,82,67,40,62,43,58,63,55,50,56,61,38,72,109,128,79,72,64,83,56,64,43,62,60,40,56,71,57,43,45,68,61,45,61,91,43,37,31,26,87,59,90,48,50,77,37,48,69,52,59,67,38,66,35,16,32,31,53,43,96,80,58,27,31,34,37,36,29,40,42,64,40,68,63,57,78,93,54,60,57,45,55,38,13,38,44,48,40,34,51,34,32,24,46,29,9,32,26,43,26,58,42,38,36,32,36,37,18,42,40,26,19,62,62,61,55,69,67,58,50,40,42,27,42,47,25,29,13,51,42,23,32,76,64,53,16,24,46,40,40,45,38,60,34,22,36,82,50,30,75,42,61,27,34,25,16,28,37,23,29,22,60,36,55,66,78,49,57,40,39,42,35,43,45,48,79,59,14,30,29,34,36,29,76,42,62,16,34,35,39,39,15,53,46,47,58,44,36,36,80,73,37,64,80,77,44,57,67,68,39,51,52,54,29,47,58,33,59,82,42,43,37,30,40,67,60,29,40,55,38,44,71,70,45,58,53,33,14,27,41,64,10,32,77,15,0,45,47,22,36,51,39,27,34,24,62,51,36,72,35,23,35,43,36,38,59,67,78,50,83,65,56,66,48,55,53,53,48,27,62,74,70,66,56,62,48,49,32,15,27,4,38,28,14,36,38,33,26,24,36,71,90,35,45,66,60,41,51,48,56,33,46,76,72,70,40,51,68,45,78,40,36,28,30,34,70,86,46,93,52,34,32,30,31,49,89,90,36,81,41,75,52,59,75,49,82,66,40,63,44,57,62,55,50,55,60,38,73,109

Sequence (690 aa):
MSMSNLVGKPSPSRLQALVQGALGKPCKSLLVGPGPGLDAAILQTADGRVMAIAEDPIFPAPGLPLDIMGWFTVHIGASDIAVTGVKPEFMTYTLLLPLGCPEEDARTIISSISRAAEDLGISIVGGHTGWYGAVTVPTVGGVTVWGTADQDAWISPGGAKDGDLILMTKGPCIEAAALLSIVHHERLQGNISEEMLATLRARVDQITVVEDALHAFKVGGVHAMHDATEGGVQGGLWEMSTSSGLPVMVDFDGVEIPADIVALARELDFDPWQAISEGTLLAAVEPEQVQEVQRVWADLGIDSYILGKFDSSLKENTVLKNGQSQPLLEPDSDPFWDLFFAGLQMSMSNLVGKPSPSRLQALVQGALGKPCKSLLVGPGPGLDAAILQTADGRVMAIAEDPIFPAPGLPLDIMGWFTVHIGASDIAVTGVKPEFMTYTLLLPLGCPEEDARTIISSISRAAEDLGISIVGGHTGWYGAVTVPTVGGVTVWGTADQDAWISPGGAKDGDLILMTKGPCIEAAALLSIVHHERLQGNISEEMLATLRARVDQITVVEDALHAFKVGGVHAMHDATEGGVQGGLWEMSTSSGLPVMVDFDGVEIPADIVALARELDFDPWQAISEGTLLAAVEPEQVQEVQRVWADLGIDSYILGKFDSSLKENTVLKNGQSQPLLEPDSDPFWDLFFAGLQ

Radius of gyration: 26.3 Å; Cα contacts (8 Å, |Δi|>4): 1740; chains: 2; bounding box: 55×75×68 Å

Organism: Desulfotalea psychrophila (strain LSv54 / DSM 12343) (NCBI:txid177439)